Protein AF-A0A0W8CDA0-F1 (afdb_monomer)

InterPro domains:
  IPR029044 Nucleotide-diphospho-sugar transferases [G3DSA:3.90.550.10] (59-356)
  IPR029044 Nucleotide-diphospho-sugar transferases [SSF53448] (78-354)
  IPR050587 GNT1/Glycosyltransferase 8 [PTHR11183] (44-344)

Solvent-accessible surface area (backbone atoms only — not comparable to full-atom values): 33496 Å² total; per-residue (Å²): 136,86,84,87,88,82,89,79,89,77,91,78,90,81,80,93,76,77,78,69,59,62,64,51,57,60,51,54,61,62,56,64,72,74,66,75,80,78,77,80,72,84,72,78,80,71,76,80,79,78,77,78,95,54,84,66,50,48,90,32,25,31,40,33,34,78,52,60,45,85,19,89,52,17,69,53,47,49,52,29,39,49,35,26,54,49,23,47,57,75,28,67,53,78,48,41,46,38,39,36,28,28,59,93,48,69,51,70,68,58,52,50,50,51,39,68,78,33,76,82,54,40,76,44,71,37,100,43,82,66,57,44,46,89,43,54,84,75,38,48,66,42,39,51,50,51,60,56,50,57,54,45,46,49,70,35,75,79,52,28,71,26,65,32,39,41,37,40,42,50,53,38,40,44,76,38,59,60,70,72,58,63,60,54,64,39,27,29,38,28,42,57,82,50,95,75,35,32,34,70,45,44,36,32,36,24,30,78,36,63,66,50,50,47,55,55,48,50,30,50,52,49,47,71,73,57,66,85,79,65,71,55,67,46,43,62,43,37,42,37,56,64,48,29,76,66,41,71,82,29,56,72,62,61,98,73,82,57,84,76,88,62,87,73,85,74,86,80,80,94,76,91,72,92,76,69,84,74,72,83,78,63,56,41,32,24,37,52,46,45,63,42,29,45,60,69,63,32,67,78,74,67,45,51,75,94,63,52,54,88,49,78,76,56,42,69,55,94,54,44,36,36,21,43,26,50,49,86,51,54,84,89,35,45,80,61,34,30,72,47,62,67,70,41,73,72,41,52,64,58,50,57,51,45,68,71,47,94,68,66,61,64,61,54,50,52,52,52,52,52,50,50,53,54,53,49,51,50,51,52,52,53,51,47,43,50,52,52,56,71,47,34,40,101,83,48,38,65,49,63,52,42,102,83,72,41,74,56,94,75,94,71,85,87,74,85,88,53,91,78,74,38,74,61,55,56,50,51,52,53,50,50,53,52,49,51,50,59,46,30,73,41,28,70,66,41,22,55,54,47,52,52,50,48,52,53,55,31,56,73,72,48,67,54,66,36,59,47,79,56,42,56,54,49,32,53,53,48,36,50,52,53,50,47,52,54,48,34,52,52,49,50,53,44,46,70,73,70,60,85,68,51,69,88,59,72,72,52,60,66,55,53,46,52,53,34,52,54,53,46,58,72,70,37,62,70,40,52,52,34,48,50,52,37,51,51,55,69,72,42,65,83,79,44,84,47,73,66,56,44,42,54,51,53,50,51,35,49,50,53,30,51,52,49,49,29,52,52,47,30,54,54,23,48,61,57,68,77,108

pLDDT: mean 75.9, std 21.16, range [27.09, 98.31]

Foldseek 3Di:
DDDDDDDDDDDDDDDDDPPVVVVVVVVVVVVVVVDPDDDDPPDPPDPPPDADPPDFDQALEEEEEEAAAQAPCNVVSLLLLLLQQLLQVVQVDSHAAEYEYELVDDDPVSVCLSCVSPVRYYYHHDNQDRLRNYPHLQDLVSLLSSLVSVLCCLVPPVNLSHQKYWYAYSQKGFQHDPNLCQSDAAWEFEDQPDQQWTAPGTIIHGSPDPVNSVQSVCLSVVCVVVVPPDDSQVSSLGIRSSCNVLAVPAAADDRDPPVPPPDPPPPDDDDDDDPDPPPRPRRYHYYYNQQEHELVVCVVVVAQVVPQDPDPVQNPDRHGHRMYGDSPLRPPDGLLFQPNLLQRPVSVVSLVSSVSRPDPQVVVLVVLLVVLVVVLVVVLLVVLVLLLPLQADPQQDGADADVLGARDDDDDDDDDDDPSVDPVVSVVVVVVVVVLLVLLVCLLVSLLVCLVVLLVVLLVPQDGSRNNLSSLVSSVSSSLSVLLSVQLVLLSLLCSVPDDDDSPRRDDSVVSSVVSSVVSVVLCPQLVVLSVVLSVLSVCSPVCPPSVVSSVVNVVSVVSSSVSSSVSRNVSSCSNNVD

Sequence (579 aa):
MGIRPSRTDGASVGGRQRRRHLSVLLIAALILSCCSAQTSKAKARAPATVAPESVVEPNEGAFATIMYDFGEDSEALLLATRVLMRSIKDSNTKYRRMVIVPQDGLQESSERALKGDDPDLEIVRTNIPNVFAHMPLTDHRTQLLHMRNKLVIWDDPQISSLKRVVYLDPENLVLRNLDEIFACHQFCAVDNGQSVVYSNGLLVISPDSIVARNLYSDAIDGFMITGREYNYIGIIQGFMPGLFEAFEESPLFFLGWDGDDNGEESDGADDGDDAVDAVDVSVVHRLPFYYSINHMVFYERMNWDLYICKDKNLAKGEIPGPLLSYKYSGATVKPWFWLPYTYFQVFWYWQDVRARLGEDHFGNFLGRVVSFLVIFAFIWFAYISLCLKLFTEPNGRPRRLSSWGLPTPGNAQPLSIDVFNSRMVRRACQFSCSALYAIASMPLVSSVSIVVLLTWCSIQVIPITMQPSYAGKLWVIVHDLMLTTLLLIFAVAHTLRTAQWKKDEVPATSDMLLGGIWWCVKKLPLLVLAQLQFLYMIGRTDWFQNPVLRPVMTFLFFATAAIVEGRILVVEMHRITRN

Structure (mmCIF, N/CA/C/O backbone):
data_AF-A0A0W8CDA0-F1
#
_entry.id   AF-A0A0W8CDA0-F1
#
loop_
_atom_site.group_PDB
_atom_site.id
_atom_site.type_symbol
_atom_site.label_atom_id
_atom_site.label_alt_id
_atom_site.label_comp_id
_atom_site.label_asym_id
_atom_site.label_entity_id
_atom_site.label_seq_id
_atom_site.pdbx_PDB_ins_code
_atom_site.Cartn_x
_atom_site.Cartn_y
_atom_site.Cartn_z
_atom_site.occupancy
_atom_site.B_iso_or_equiv
_atom_site.auth_seq_id
_atom_site.auth_comp_id
_atom_site.auth_asym_id
_atom_site.auth_atom_id
_atom_site.pdbx_PDB_model_num
ATOM 1 N N . MET A 1 1 ? -59.015 -57.723 -57.209 1.00 40.78 1 MET A N 1
ATOM 2 C CA . MET A 1 1 ? -58.867 -58.568 -56.004 1.00 40.78 1 MET A CA 1
ATOM 3 C C . MET A 1 1 ? -58.264 -57.673 -54.933 1.00 40.78 1 MET A C 1
ATOM 5 O O . MET A 1 1 ? -57.094 -57.363 -55.035 1.00 40.78 1 MET A O 1
ATOM 9 N N . GLY A 1 2 ? -59.056 -56.922 -54.165 1.00 35.53 2 GLY A N 1
ATOM 10 C CA . GLY A 1 2 ? -59.881 -57.387 -53.037 1.00 35.53 2 GLY A CA 1
ATOM 11 C C . GLY A 1 2 ? -58.997 -57.276 -51.783 1.00 35.53 2 GLY A C 1
ATOM 12 O O . GLY A 1 2 ? -57.992 -57.961 -51.736 1.00 35.53 2 GLY A O 1
ATOM 13 N N . ILE A 1 3 ? -59.218 -56.410 -50.791 1.00 37.59 3 ILE A N 1
ATOM 14 C CA . ILE A 1 3 ? -60.466 -55.947 -50.169 1.00 37.59 3 ILE A CA 1
ATOM 15 C C . ILE A 1 3 ? -60.222 -54.554 -49.518 1.00 37.59 3 ILE A C 1
ATOM 17 O O . ILE A 1 3 ? -59.202 -54.319 -48.880 1.00 37.59 3 ILE A O 1
ATOM 21 N N . ARG A 1 4 ? -61.173 -53.632 -49.730 1.00 28.47 4 ARG A N 1
ATOM 22 C CA . ARG A 1 4 ? -61.477 -52.369 -48.995 1.00 28.47 4 ARG A CA 1
ATOM 23 C C . ARG A 1 4 ? -62.355 -52.709 -47.760 1.00 28.47 4 ARG A C 1
ATOM 25 O O . ARG A 1 4 ? -62.835 -53.836 -47.738 1.00 28.47 4 ARG A O 1
ATOM 32 N N . PRO A 1 5 ? -62.857 -51.769 -46.923 1.00 52.66 5 PRO A N 1
ATOM 33 C CA . PRO A 1 5 ? -62.455 -50.408 -46.497 1.00 52.66 5 PRO A CA 1
ATOM 34 C C . PRO A 1 5 ? -62.493 -50.321 -44.929 1.00 52.66 5 PRO A C 1
ATOM 36 O O . PRO A 1 5 ? -62.599 -51.354 -44.290 1.00 52.66 5 PRO A O 1
ATOM 39 N N . SER A 1 6 ? -62.335 -49.217 -44.183 1.00 33.47 6 SER A N 1
ATOM 40 C CA . SER A 1 6 ? -63.161 -47.993 -44.085 1.00 33.47 6 SER A CA 1
ATOM 41 C C . SER A 1 6 ? -62.547 -47.066 -43.011 1.00 33.47 6 SER A C 1
ATOM 43 O O . SER A 1 6 ? -62.288 -47.535 -41.910 1.00 33.47 6 SER A O 1
ATOM 45 N N . ARG A 1 7 ? -62.140 -45.835 -43.374 1.00 33.41 7 ARG A N 1
ATOM 46 C CA . ARG A 1 7 ? -62.844 -44.532 -43.167 1.00 33.41 7 ARG A CA 1
ATOM 47 C C . ARG A 1 7 ? -62.750 -44.038 -41.715 1.00 33.41 7 ARG A C 1
ATOM 49 O O . ARG A 1 7 ? -63.042 -44.792 -40.807 1.00 33.41 7 ARG A O 1
ATOM 56 N N . THR A 1 8 ? -62.331 -42.810 -41.433 1.00 32.00 8 THR A N 1
ATOM 57 C CA . THR A 1 8 ? -62.783 -41.520 -41.999 1.00 32.00 8 THR A CA 1
ATOM 58 C C . THR A 1 8 ? -61.635 -40.500 -41.982 1.00 32.00 8 THR A C 1
ATOM 60 O O . THR A 1 8 ? -60.820 -40.509 -41.065 1.00 32.00 8 THR A O 1
ATOM 63 N N . ASP A 1 9 ? -61.412 -39.797 -43.094 1.00 30.62 9 ASP A N 1
ATOM 64 C CA . ASP A 1 9 ? -61.727 -38.365 -43.304 1.00 30.62 9 ASP A CA 1
ATOM 65 C C . ASP A 1 9 ? -60.947 -37.436 -42.353 1.00 30.62 9 ASP A C 1
ATOM 67 O O . ASP A 1 9 ? -61.031 -37.551 -41.142 1.00 30.62 9 ASP A O 1
ATOM 71 N N . GLY A 1 10 ? -60.178 -36.455 -42.797 1.00 29.89 10 GLY A N 1
ATOM 72 C CA . GLY A 1 10 ? -60.048 -35.852 -44.109 1.00 29.89 10 GLY A CA 1
ATOM 73 C C . GLY A 1 10 ? -59.489 -34.447 -43.891 1.00 29.89 10 GLY A C 1
ATOM 74 O O . GLY A 1 10 ? -59.857 -33.808 -42.915 1.00 29.89 10 GLY A O 1
ATOM 75 N N . ALA A 1 11 ? -58.620 -34.025 -44.814 1.00 31.86 11 ALA A N 1
ATOM 76 C CA . ALA A 1 11 ? -58.423 -32.652 -45.285 1.00 31.86 11 ALA A CA 1
ATOM 77 C C . ALA A 1 11 ? -58.142 -31.532 -44.248 1.00 31.86 11 ALA A C 1
ATOM 79 O O . ALA A 1 11 ? -58.859 -31.333 -43.286 1.00 31.86 11 ALA A O 1
ATOM 80 N N . SER A 1 12 ? -57.203 -30.604 -44.381 1.00 29.64 12 SER A N 1
ATOM 81 C CA . SER A 1 12 ? -56.183 -30.199 -45.350 1.00 29.64 12 SER A CA 1
ATOM 82 C C . SER A 1 12 ? -56.104 -28.678 -45.167 1.00 29.64 12 SER A C 1
ATOM 84 O O . SER A 1 12 ? -57.127 -28.009 -45.244 1.00 29.64 12 SER A O 1
ATOM 86 N N . VAL A 1 13 ? -54.881 -28.160 -45.053 1.00 33.44 13 VAL A N 1
ATOM 87 C CA . VAL A 1 13 ? -54.452 -26.879 -45.643 1.00 33.44 13 VAL A CA 1
ATOM 88 C C . VAL A 1 13 ? -54.954 -25.572 -45.003 1.00 33.44 13 VAL A C 1
ATOM 90 O O . VAL A 1 13 ? -56.130 -25.243 -44.964 1.00 33.44 13 VAL A O 1
ATOM 93 N N . GLY A 1 14 ? -53.965 -24.761 -44.613 1.00 32.03 14 GLY A N 1
ATOM 94 C CA . GLY A 1 14 ? -54.086 -23.356 -44.220 1.00 32.03 14 GLY A CA 1
ATOM 95 C C . GLY A 1 14 ? -53.055 -23.053 -43.130 1.00 32.03 14 GLY A C 1
ATOM 96 O O . GLY A 1 14 ? -53.301 -23.268 -41.956 1.00 32.03 14 GLY A O 1
ATOM 97 N N . GLY A 1 15 ? -51.801 -22.715 -43.428 1.00 32.69 15 GLY A N 1
ATOM 98 C CA . GLY A 1 15 ? -51.433 -21.543 -44.213 1.00 32.69 15 GLY A CA 1
ATOM 99 C C . GLY A 1 15 ? -51.312 -20.326 -43.288 1.00 32.69 15 GLY A C 1
ATOM 100 O O . GLY A 1 15 ? -52.300 -19.683 -42.980 1.00 32.69 15 GLY A O 1
ATOM 101 N N . ARG A 1 16 ? -50.082 -20.019 -42.851 1.00 38.84 16 ARG A N 1
ATOM 102 C CA . ARG A 1 16 ? -49.644 -18.694 -42.354 1.00 38.84 16 ARG A CA 1
ATOM 103 C C . ARG A 1 16 ? -50.490 -18.010 -41.254 1.00 38.84 16 ARG A C 1
ATOM 105 O O . ARG A 1 16 ? -50.884 -16.864 -41.417 1.00 38.84 16 ARG A O 1
ATOM 112 N N . GLN A 1 17 ? -50.628 -18.611 -40.065 1.00 39.47 17 GLN A N 1
ATOM 113 C CA . GLN A 1 17 ? -51.057 -17.831 -38.878 1.00 39.47 17 GLN A CA 1
ATOM 114 C C . GLN A 1 17 ? -50.524 -18.314 -37.516 1.00 39.47 17 GLN A C 1
ATOM 116 O O . GLN A 1 17 ? -50.971 -17.858 -36.469 1.00 39.47 17 GLN A O 1
ATOM 121 N N . ARG A 1 18 ? -49.520 -19.206 -37.488 1.00 38.22 18 ARG A N 1
ATOM 122 C CA . ARG A 1 18 ? -49.088 -19.883 -36.245 1.00 38.22 18 ARG A CA 1
ATOM 123 C C . ARG A 1 18 ? -47.740 -19.449 -35.658 1.00 38.22 18 ARG A C 1
ATOM 125 O O . ARG A 1 18 ? -47.276 -20.059 -34.705 1.00 38.22 18 ARG A O 1
ATOM 132 N N . ARG A 1 19 ? -47.115 -18.388 -36.186 1.00 40.25 19 ARG A N 1
ATOM 133 C CA . ARG A 1 19 ? -45.829 -17.863 -35.669 1.00 40.25 19 ARG A CA 1
ATOM 134 C C . ARG A 1 19 ? -45.925 -16.561 -34.865 1.00 40.25 19 ARG A C 1
ATOM 136 O O . ARG A 1 19 ? -44.929 -16.166 -34.283 1.00 40.25 19 ARG A O 1
ATOM 143 N N . ARG A 1 20 ? -47.102 -15.926 -34.781 1.00 40.38 20 ARG A N 1
ATOM 144 C CA . ARG A 1 20 ? -47.325 -14.727 -33.944 1.00 40.38 20 ARG A CA 1
ATOM 145 C C . ARG A 1 20 ? -48.005 -15.008 -32.599 1.00 40.38 20 ARG A C 1
ATOM 147 O O . ARG A 1 20 ? -47.873 -14.200 -31.694 1.00 40.38 20 ARG A O 1
ATOM 154 N N . HIS A 1 21 ? -48.648 -16.164 -32.421 1.00 40.91 21 HIS A N 1
ATOM 155 C CA . HIS A 1 21 ? -49.318 -16.502 -31.155 1.00 40.91 21 HIS A CA 1
ATOM 156 C C . HIS A 1 21 ? -48.437 -17.266 -30.153 1.00 40.91 21 HIS A C 1
ATOM 158 O O . HIS A 1 21 ? -48.713 -17.206 -28.960 1.00 40.91 21 HIS A O 1
ATOM 164 N N . LEU A 1 22 ? -47.335 -17.898 -30.585 1.00 41.03 22 LEU A N 1
ATOM 165 C CA . LEU A 1 22 ? -46.376 -18.513 -29.650 1.00 41.03 22 LEU A CA 1
ATOM 166 C C . LEU A 1 22 ? -45.496 -17.477 -28.926 1.00 41.03 22 LEU A C 1
ATOM 168 O O . LEU A 1 22 ? -45.082 -17.714 -27.798 1.00 41.03 22 LEU A O 1
ATOM 172 N N . SER A 1 23 ? -45.250 -16.315 -29.537 1.00 41.22 23 SER A N 1
ATOM 173 C CA . SER A 1 23 ? -44.461 -15.233 -28.927 1.00 41.22 23 SER A CA 1
ATOM 174 C C . SER A 1 23 ? -45.265 -14.385 -27.936 1.00 41.22 23 SER A C 1
ATOM 176 O O . SER A 1 23 ? -44.678 -13.746 -27.075 1.00 41.22 23 SER A O 1
ATOM 178 N N . VAL A 1 24 ? -46.600 -14.397 -28.021 1.00 46.59 24 VAL A N 1
ATOM 179 C CA . VAL A 1 24 ? -47.484 -13.653 -27.101 1.00 46.59 24 VAL A CA 1
ATOM 180 C C . VAL A 1 24 ? -47.827 -14.486 -25.856 1.00 46.59 24 VAL A C 1
ATOM 182 O O . VAL A 1 24 ? -47.940 -13.937 -24.765 1.00 46.59 24 VAL A O 1
ATOM 185 N N . LEU A 1 25 ? -47.888 -15.818 -25.975 1.00 42.50 25 LEU A N 1
ATOM 186 C CA . LEU A 1 25 ? -48.120 -16.720 -24.836 1.00 42.50 25 LEU A CA 1
ATOM 187 C C . LEU A 1 25 ? -46.898 -16.878 -23.911 1.00 42.50 25 LEU A C 1
ATOM 189 O O . LEU A 1 25 ? -47.073 -17.074 -22.713 1.00 42.50 25 LEU A O 1
ATOM 193 N N . LEU A 1 26 ? -45.675 -16.713 -24.426 1.00 40.94 26 LEU A N 1
ATOM 194 C CA . LEU A 1 26 ? -44.451 -16.714 -23.608 1.00 40.94 26 LEU A CA 1
ATOM 195 C C . LEU A 1 26 ? -44.225 -15.394 -22.849 1.00 40.94 26 LEU A C 1
ATOM 197 O O . LEU A 1 26 ? -43.611 -15.403 -21.788 1.00 40.94 26 LEU A O 1
ATOM 201 N N . ILE A 1 27 ? -44.772 -14.276 -23.336 1.00 45.50 27 ILE A N 1
ATOM 202 C CA . ILE A 1 27 ? -44.693 -12.970 -22.656 1.00 45.50 27 ILE A CA 1
ATOM 203 C C . ILE A 1 27 ? -45.793 -12.839 -21.585 1.00 45.50 27 ILE A C 1
ATOM 205 O O . ILE A 1 27 ? -45.553 -12.268 -20.524 1.00 45.50 27 ILE A O 1
ATOM 209 N N . ALA A 1 28 ? -46.965 -13.454 -21.784 1.00 42.12 28 ALA A N 1
ATOM 210 C CA . ALA A 1 28 ? -48.032 -13.477 -20.776 1.00 42.12 28 ALA A CA 1
ATOM 211 C C . ALA A 1 28 ? -47.697 -14.346 -19.542 1.00 42.12 28 ALA A C 1
ATOM 213 O O . ALA A 1 28 ? -48.127 -14.023 -18.437 1.00 42.12 28 ALA A O 1
ATOM 214 N N . ALA A 1 29 ? -46.881 -15.396 -19.698 1.00 39.88 29 ALA A N 1
ATOM 215 C CA . ALA A 1 29 ? -46.407 -16.218 -18.578 1.00 39.88 29 ALA A CA 1
ATOM 216 C C . ALA A 1 29 ? -45.302 -15.534 -17.742 1.00 39.88 29 ALA A C 1
ATOM 218 O O . ALA A 1 29 ? -45.168 -15.818 -16.556 1.00 39.88 29 ALA A O 1
ATOM 219 N N . LEU A 1 30 ? -44.553 -14.595 -18.331 1.00 37.75 30 LEU A N 1
ATOM 220 C CA . LEU A 1 30 ? -43.522 -13.809 -17.638 1.00 37.75 30 LEU A CA 1
ATOM 221 C C . LEU A 1 30 ? -44.088 -12.575 -16.915 1.00 37.75 30 LEU A C 1
ATOM 223 O O . LEU A 1 30 ? -43.498 -12.123 -15.941 1.00 37.75 30 LEU A O 1
ATOM 227 N N . ILE A 1 31 ? -45.255 -12.067 -17.327 1.00 39.69 31 ILE A N 1
ATOM 228 C CA . ILE A 1 31 ? -45.903 -10.905 -16.691 1.00 39.69 31 ILE A CA 1
ATOM 229 C C . ILE A 1 31 ? -46.848 -11.322 -15.545 1.00 39.69 31 ILE A C 1
ATOM 231 O O . ILE A 1 31 ? -47.019 -10.566 -14.591 1.00 39.69 31 ILE A O 1
ATOM 235 N N . LEU A 1 32 ? -47.380 -12.553 -15.541 1.00 35.50 32 LEU A N 1
ATOM 236 C CA . LEU A 1 32 ? -48.187 -13.068 -14.419 1.00 35.50 32 LEU A CA 1
ATOM 237 C C . LEU A 1 32 ? -47.370 -13.587 -13.217 1.00 35.50 32 LEU A C 1
ATOM 239 O O . LEU A 1 32 ? -47.956 -13.886 -12.181 1.00 35.50 32 LEU A O 1
ATOM 243 N N . SER A 1 33 ? -46.035 -13.630 -13.306 1.00 32.75 33 SER A N 1
ATOM 244 C CA . SER A 1 33 ? -45.154 -13.890 -12.152 1.00 32.75 33 SER A CA 1
ATOM 245 C C . SER A 1 33 ? -44.769 -12.615 -11.380 1.00 32.75 33 SER A C 1
ATOM 247 O O . SER A 1 33 ? -44.094 -12.705 -10.358 1.00 32.75 33 SER A O 1
ATOM 249 N N . CYS A 1 34 ? -45.208 -11.433 -11.834 1.00 31.84 34 CYS A N 1
ATOM 250 C CA . CYS A 1 34 ? -44.928 -10.137 -11.197 1.00 31.84 34 CYS A CA 1
ATOM 251 C C . CYS A 1 34 ? -46.126 -9.532 -10.444 1.00 31.84 34 CYS A C 1
ATOM 253 O O . CYS A 1 34 ? -46.076 -8.371 -10.049 1.00 31.84 34 CYS A O 1
ATOM 255 N N . CYS A 1 35 ? -47.199 -10.291 -10.209 1.00 33.12 35 CYS A N 1
ATOM 256 C CA . CYS A 1 35 ? -48.357 -9.838 -9.429 1.00 33.12 35 CYS A CA 1
ATOM 257 C C . CYS A 1 35 ? -48.860 -10.933 -8.476 1.00 33.12 35 CYS A C 1
ATOM 259 O O . CYS A 1 35 ? -50.026 -11.315 -8.511 1.00 33.12 35 CYS A O 1
ATOM 261 N N . SER A 1 36 ? -47.994 -11.428 -7.587 1.00 29.95 36 SER A N 1
ATOM 262 C CA . SER A 1 36 ? -48.469 -12.005 -6.327 1.00 29.95 36 SER A CA 1
ATOM 263 C C . SER A 1 36 ? -48.584 -10.879 -5.304 1.00 29.95 36 SER A C 1
ATOM 265 O O . SER A 1 36 ? -47.590 -10.434 -4.728 1.00 29.95 36 SER A O 1
ATOM 267 N N . ALA A 1 37 ? -49.809 -10.402 -5.115 1.00 29.36 37 ALA A N 1
ATOM 268 C CA . ALA A 1 37 ? -50.177 -9.529 -4.018 1.00 29.36 37 ALA A CA 1
ATOM 269 C C . ALA A 1 37 ? -49.782 -10.190 -2.686 1.00 29.36 37 ALA A C 1
ATOM 271 O O . ALA A 1 37 ? -50.378 -11.183 -2.270 1.00 29.36 37 ALA A O 1
ATOM 272 N N . GLN A 1 38 ? -48.766 -9.645 -2.016 1.00 29.31 38 GLN A N 1
ATOM 273 C CA . GLN A 1 38 ? -48.535 -9.931 -0.607 1.00 29.31 38 GLN A CA 1
ATOM 274 C C . GLN A 1 38 ? -49.641 -9.239 0.184 1.00 29.31 38 GLN A C 1
ATOM 276 O O . GLN A 1 38 ? -49.621 -8.032 0.418 1.00 29.31 38 GLN A O 1
ATOM 281 N N . THR A 1 39 ? -50.633 -10.020 0.596 1.00 27.81 39 THR A N 1
ATOM 282 C CA . THR A 1 39 ? -51.513 -9.658 1.701 1.00 27.81 39 THR A CA 1
ATOM 283 C C . THR A 1 39 ? -50.647 -9.396 2.929 1.00 27.81 39 THR A C 1
ATOM 285 O O . THR A 1 39 ? -50.065 -10.322 3.498 1.00 27.81 39 THR A O 1
ATOM 288 N N . SER A 1 40 ? -50.555 -8.124 3.312 1.00 27.09 40 SER A N 1
ATOM 289 C CA . SER A 1 40 ? -50.021 -7.666 4.591 1.00 27.09 40 SER A CA 1
ATOM 290 C C . SER A 1 40 ? -50.785 -8.356 5.724 1.00 27.09 40 SER A C 1
ATOM 292 O O . SER A 1 40 ? -51.894 -7.963 6.087 1.00 27.09 40 SER A O 1
ATOM 294 N N . LYS A 1 41 ? -50.205 -9.423 6.281 1.00 29.62 41 LYS A N 1
ATOM 295 C CA . LYS A 1 41 ? -50.506 -9.817 7.655 1.00 29.62 41 LYS A CA 1
ATOM 296 C C . LYS A 1 41 ? -49.758 -8.828 8.533 1.00 29.62 41 LYS A C 1
ATOM 298 O O . LYS A 1 41 ? -48.539 -8.921 8.658 1.00 29.62 41 LYS A O 1
ATOM 303 N N . ALA A 1 42 ? -50.495 -7.878 9.102 1.00 30.83 42 ALA A N 1
ATOM 304 C CA . ALA A 1 42 ? -50.024 -7.030 10.183 1.00 30.83 42 ALA A CA 1
ATOM 305 C C . ALA A 1 42 ? -49.488 -7.937 11.301 1.00 30.83 42 ALA A C 1
ATOM 307 O O . ALA A 1 42 ? -50.247 -8.545 12.056 1.00 30.83 42 ALA A O 1
ATOM 308 N N . LYS A 1 43 ? -48.164 -8.097 11.340 1.00 29.61 43 LYS A N 1
ATOM 309 C CA . LYS A 1 43 ? -47.474 -8.818 12.400 1.00 29.61 43 LYS A CA 1
ATOM 310 C C . LYS A 1 43 ? -47.491 -7.878 13.596 1.00 29.61 43 LYS A C 1
ATOM 312 O O . LYS A 1 43 ? -46.885 -6.809 13.547 1.00 29.61 43 LYS A O 1
ATOM 317 N N . ALA A 1 44 ? -48.265 -8.248 14.613 1.00 28.33 44 ALA A N 1
ATOM 318 C CA . ALA A 1 44 ? -48.270 -7.573 15.897 1.00 28.33 44 ALA A CA 1
ATOM 319 C C . ALA A 1 44 ? -46.818 -7.353 16.334 1.00 28.33 44 ALA A C 1
ATOM 321 O O . ALA A 1 44 ? -46.005 -8.281 16.315 1.00 28.33 44 ALA A O 1
ATOM 322 N N . ARG A 1 45 ? -46.500 -6.094 16.634 1.00 29.61 45 ARG A N 1
ATOM 323 C CA . ARG A 1 45 ? -45.216 -5.649 17.161 1.00 29.61 45 ARG A CA 1
ATOM 324 C C . ARG A 1 45 ? -44.992 -6.402 18.469 1.00 29.61 45 ARG A C 1
ATOM 326 O O . ARG A 1 45 ? -45.584 -6.048 19.483 1.00 29.61 45 ARG A O 1
ATOM 333 N N . ALA A 1 46 ? -44.195 -7.467 18.414 1.00 27.56 46 ALA A N 1
ATOM 334 C CA . ALA A 1 46 ? -43.606 -8.035 19.614 1.00 27.56 46 ALA A CA 1
ATOM 335 C C . ALA A 1 46 ? -42.847 -6.892 20.312 1.00 27.56 46 ALA A C 1
ATOM 337 O O . ALA A 1 46 ? -42.222 -6.085 19.605 1.00 27.56 46 ALA A O 1
ATOM 338 N N . PRO A 1 47 ? -42.957 -6.746 21.643 1.00 29.03 47 PRO A N 1
ATOM 339 C CA . PRO A 1 47 ? -42.210 -5.725 22.356 1.00 29.03 47 PRO A CA 1
ATOM 340 C C . PRO A 1 47 ? -40.739 -5.900 22.003 1.00 29.03 47 PRO A C 1
ATOM 342 O O . PRO A 1 47 ? -40.250 -7.028 21.956 1.00 29.03 47 PRO A O 1
ATOM 345 N N . ALA A 1 48 ? -40.065 -4.793 21.701 1.00 32.75 48 ALA A N 1
ATOM 346 C CA . ALA A 1 48 ? -38.618 -4.783 21.653 1.00 32.75 48 ALA A CA 1
ATOM 347 C C . ALA A 1 48 ? -38.140 -5.308 23.008 1.00 32.75 48 ALA A C 1
ATOM 349 O O . ALA A 1 48 ? -38.332 -4.640 24.024 1.00 32.75 48 ALA A O 1
ATOM 350 N N . THR A 1 49 ? -37.621 -6.532 23.024 1.00 27.78 49 THR A N 1
ATOM 351 C CA . THR A 1 49 ? -36.864 -7.050 24.152 1.00 27.78 49 THR A CA 1
ATOM 352 C C . THR A 1 49 ? -35.704 -6.085 24.331 1.00 27.78 49 THR A C 1
ATOM 354 O O . THR A 1 49 ? -34.932 -5.830 23.404 1.00 27.78 49 THR A O 1
ATOM 357 N N . VAL A 1 50 ? -35.718 -5.419 25.477 1.00 36.81 50 VAL A N 1
ATOM 358 C CA . VAL A 1 50 ? -34.762 -4.393 25.867 1.00 36.81 50 VAL A CA 1
ATOM 359 C C . VAL A 1 50 ? -33.388 -5.055 25.903 1.00 36.81 50 VAL A C 1
ATOM 361 O O . VAL A 1 50 ? -33.195 -6.010 26.646 1.00 36.81 50 VAL A O 1
ATOM 364 N N . ALA A 1 51 ? -32.470 -4.586 25.057 1.00 33.41 51 ALA A N 1
ATOM 365 C CA . ALA A 1 51 ? -31.075 -5.006 25.095 1.00 33.41 51 ALA A CA 1
ATOM 366 C C . ALA A 1 51 ? -30.462 -4.616 26.455 1.00 33.41 51 ALA A C 1
ATOM 368 O O . ALA A 1 51 ? -30.734 -3.501 26.918 1.00 33.41 51 ALA A O 1
ATOM 369 N N . PRO A 1 52 ? -29.661 -5.491 27.087 1.00 37.50 52 PRO A N 1
ATOM 370 C CA . PRO A 1 52 ? -29.083 -5.210 28.388 1.00 37.50 52 PRO A CA 1
ATOM 371 C C . PRO A 1 52 ? -28.018 -4.106 28.323 1.00 37.50 52 PRO A C 1
ATOM 373 O O . PRO A 1 52 ? -27.470 -3.736 27.283 1.00 37.50 52 PRO A O 1
ATOM 376 N N . GLU A 1 53 ? -27.807 -3.533 29.494 1.00 38.25 53 GLU A N 1
ATOM 377 C CA . GLU A 1 53 ? -27.252 -2.227 29.807 1.00 38.25 53 GLU A CA 1
ATOM 378 C C . GLU A 1 53 ? -25.723 -2.140 29.621 1.00 38.25 53 GLU A C 1
ATOM 380 O O . GLU A 1 53 ? -24.951 -2.171 30.570 1.00 38.25 53 GLU A O 1
ATOM 385 N N . SER A 1 54 ? -25.258 -1.950 28.386 1.00 50.28 54 SER A N 1
ATOM 386 C CA . SER A 1 54 ? -23.981 -1.258 28.120 1.00 50.28 54 SER A CA 1
ATOM 387 C C . SER A 1 54 ? -24.091 -0.331 26.909 1.00 50.28 54 SER A C 1
ATOM 389 O O . SER A 1 54 ? -23.198 -0.235 26.071 1.00 50.28 54 SER A O 1
ATOM 391 N N . VAL A 1 55 ? -25.214 0.392 26.808 1.00 67.12 55 VAL A N 1
ATOM 392 C CA . VAL A 1 55 ? -25.450 1.351 25.723 1.00 67.12 55 VAL A CA 1
ATOM 393 C C . VAL A 1 55 ? -24.391 2.454 25.815 1.00 67.12 55 VAL A C 1
ATOM 395 O O . VAL A 1 55 ? -24.455 3.360 26.644 1.00 67.12 55 VAL A O 1
ATOM 398 N N . VAL A 1 56 ? -23.328 2.312 25.026 1.00 86.69 56 VAL A N 1
ATOM 399 C CA . VAL A 1 56 ? -22.395 3.394 24.731 1.00 86.69 56 VAL A CA 1
ATOM 400 C C . VAL A 1 56 ? -23.130 4.307 23.769 1.00 86.69 56 VAL A C 1
ATOM 402 O O . VAL A 1 56 ? -23.476 3.884 22.655 1.00 86.69 56 VAL A O 1
ATOM 405 N N . GLU A 1 57 ? -23.396 5.533 24.208 1.00 91.56 57 GLU A N 1
ATOM 406 C CA . GLU A 1 57 ? -24.039 6.524 23.359 1.00 91.56 57 GLU A CA 1
ATOM 407 C C . GLU A 1 57 ? -23.122 6.876 22.173 1.00 91.56 57 GLU A C 1
ATOM 409 O O . GLU A 1 57 ? -21.893 6.827 22.296 1.00 91.56 57 GLU A O 1
ATOM 414 N N . PRO A 1 58 ? -23.672 7.227 20.997 1.00 92.25 58 PRO A N 1
ATOM 415 C CA . PRO A 1 58 ? -22.877 7.474 19.791 1.00 92.25 58 PRO A CA 1
ATOM 416 C C . PRO A 1 58 ? -21.747 8.502 19.960 1.00 92.25 58 PRO A C 1
ATOM 418 O O . PRO A 1 58 ? -20.710 8.396 19.310 1.00 92.25 58 PRO A O 1
ATOM 421 N N . ASN A 1 59 ? -21.936 9.496 20.831 1.00 92.94 59 ASN A N 1
ATOM 422 C CA . ASN A 1 59 ? -20.959 10.543 21.131 1.00 92.94 59 ASN A CA 1
ATOM 423 C C . ASN A 1 59 ? -19.868 10.115 22.131 1.00 92.94 59 ASN A C 1
ATOM 425 O O . ASN A 1 59 ? -18.815 10.757 22.177 1.00 92.94 59 ASN A O 1
ATOM 429 N N . GLU A 1 60 ? -20.115 9.052 22.897 1.00 94.75 60 GLU A N 1
ATOM 430 C CA . GLU A 1 60 ? -19.219 8.481 23.911 1.00 94.75 60 GLU A CA 1
ATOM 431 C C . GLU A 1 60 ? -18.363 7.325 23.368 1.00 94.75 60 GLU A C 1
ATOM 433 O O . GLU A 1 60 ? -17.486 6.822 24.072 1.00 94.75 60 GLU A O 1
ATOM 438 N N . GLY A 1 61 ? -18.623 6.894 22.129 1.00 96.25 61 GLY A N 1
ATOM 439 C CA . GLY A 1 61 ? -17.887 5.844 21.435 1.00 96.25 61 GLY A CA 1
ATOM 440 C C . GLY A 1 61 ? -17.187 6.353 20.176 1.00 96.25 61 GLY A C 1
ATOM 441 O O . GLY A 1 61 ? -17.778 7.099 19.390 1.00 96.25 61 GLY A O 1
ATOM 442 N N . ALA A 1 62 ? -15.946 5.920 19.948 1.00 97.81 62 ALA A N 1
ATOM 443 C CA . ALA A 1 62 ? -15.226 6.216 18.713 1.00 97.81 62 ALA A CA 1
ATOM 444 C C . ALA A 1 62 ? -14.423 5.028 18.173 1.00 97.81 62 ALA A C 1
ATOM 446 O O . ALA A 1 62 ? -13.801 4.282 18.927 1.00 97.81 62 ALA A O 1
ATOM 447 N N . PHE A 1 63 ? -14.371 4.910 16.848 1.00 98.31 63 PHE A N 1
ATOM 448 C CA . PHE A 1 63 ? -13.288 4.207 16.171 1.00 98.31 63 PHE A CA 1
ATOM 449 C C . PHE A 1 63 ? -12.064 5.115 16.103 1.00 98.31 63 PHE A C 1
ATOM 451 O O . PHE A 1 63 ? -12.185 6.273 15.698 1.00 98.31 63 PHE A O 1
ATOM 458 N N . ALA A 1 64 ? -10.893 4.589 16.449 1.00 98.12 64 ALA A N 1
ATOM 459 C CA . ALA A 1 64 ? -9.649 5.345 16.458 1.00 98.12 64 ALA A CA 1
ATOM 460 C C . ALA A 1 64 ? -8.513 4.603 15.747 1.00 98.12 64 ALA A C 1
ATOM 462 O O . ALA A 1 64 ? -8.421 3.378 15.777 1.00 98.12 64 ALA A O 1
ATOM 463 N N . THR A 1 65 ? -7.606 5.362 15.143 1.00 97.69 65 THR A N 1
ATOM 464 C CA . THR A 1 65 ? -6.306 4.877 14.665 1.00 97.69 65 THR A CA 1
ATOM 465 C C . THR A 1 65 ? -5.249 5.946 14.928 1.00 97.69 65 THR A C 1
ATOM 467 O O . THR A 1 65 ? -5.596 7.115 15.101 1.00 97.69 65 THR A O 1
ATOM 470 N N . ILE A 1 66 ? -3.969 5.572 14.959 1.00 96.25 66 ILE A N 1
ATOM 471 C CA . ILE A 1 66 ? -2.868 6.543 15.036 1.00 96.25 66 ILE A CA 1
ATOM 472 C C . ILE A 1 66 ? -2.241 6.659 13.653 1.00 96.25 66 ILE A C 1
ATOM 474 O O . ILE A 1 66 ? -1.902 5.646 13.042 1.00 96.25 66 ILE A O 1
ATOM 478 N N . MET A 1 67 ? -2.038 7.889 13.189 1.00 95.25 67 MET A N 1
ATOM 479 C CA . MET A 1 67 ? -1.336 8.171 11.944 1.00 95.25 67 MET A CA 1
ATOM 480 C C . MET A 1 67 ? -0.095 9.019 12.207 1.00 95.25 67 MET A C 1
ATOM 482 O O . MET A 1 67 ? -0.130 9.987 12.964 1.00 95.25 67 MET A O 1
ATOM 486 N N . TYR A 1 68 ? 0.992 8.665 11.528 1.00 93.94 68 TYR A N 1
ATOM 487 C CA . TYR A 1 68 ? 2.253 9.393 11.555 1.00 93.94 68 TYR A CA 1
ATOM 488 C C . TYR A 1 68 ? 2.543 9.964 10.171 1.00 93.94 68 TYR A C 1
ATOM 490 O O . TYR A 1 68 ? 2.355 9.283 9.163 1.00 93.94 68 TYR A O 1
ATOM 498 N N . ASP A 1 69 ? 3.016 11.205 10.131 1.00 92.75 69 ASP A N 1
ATOM 499 C CA . ASP A 1 69 ? 3.400 11.906 8.904 1.00 92.75 69 ASP A CA 1
ATOM 500 C C . ASP A 1 69 ? 4.917 12.211 8.919 1.00 92.75 69 ASP A C 1
ATOM 502 O O . ASP A 1 69 ? 5.594 11.925 9.902 1.00 92.75 69 ASP A O 1
ATOM 506 N N . PHE A 1 70 ? 5.478 12.762 7.842 1.00 90.75 70 PHE A N 1
ATOM 507 C CA . PHE A 1 70 ? 6.887 13.178 7.680 1.00 90.75 70 PHE A CA 1
ATOM 508 C C . PHE A 1 70 ? 7.957 12.070 7.644 1.00 90.75 70 PHE A C 1
ATOM 510 O O . PHE A 1 70 ? 9.113 12.365 7.346 1.00 90.75 70 PHE A O 1
ATOM 517 N N . GLY A 1 71 ? 7.600 10.812 7.908 1.00 87.44 71 GLY A N 1
ATOM 518 C CA . GLY A 1 71 ? 8.489 9.656 7.755 1.00 87.44 71 GLY A CA 1
ATOM 519 C C . GLY A 1 71 ? 8.656 9.173 6.310 1.00 87.44 71 GLY A C 1
ATOM 520 O O . GLY A 1 71 ? 7.890 9.557 5.422 1.00 87.44 71 GLY A O 1
ATOM 521 N N . GLU A 1 72 ? 9.616 8.268 6.093 1.00 88.19 72 GLU A N 1
ATOM 522 C CA . GLU A 1 72 ? 9.844 7.586 4.802 1.00 88.19 72 GLU A CA 1
ATOM 523 C C . GLU A 1 72 ? 8.569 6.892 4.290 1.00 88.19 72 GLU A C 1
ATOM 525 O O . GLU A 1 72 ? 8.212 7.014 3.121 1.00 88.19 72 GLU A O 1
ATOM 530 N N . ASP A 1 73 ? 7.831 6.246 5.195 1.00 88.00 73 ASP A N 1
ATOM 531 C CA . ASP A 1 73 ? 6.596 5.516 4.896 1.00 88.00 73 ASP A CA 1
ATOM 532 C C . ASP A 1 73 ? 5.311 6.360 5.064 1.00 88.00 73 ASP A C 1
ATOM 534 O O . ASP A 1 73 ? 4.202 5.819 5.062 1.00 88.00 73 ASP A O 1
ATOM 538 N N . SER A 1 74 ? 5.423 7.686 5.219 1.00 91.75 74 SER A N 1
ATOM 539 C CA . SER A 1 74 ? 4.280 8.574 5.513 1.00 91.75 74 SER A CA 1
ATOM 540 C C . SER A 1 74 ? 3.173 8.507 4.457 1.00 91.75 74 SER A C 1
ATOM 542 O O . SER A 1 74 ? 2.001 8.378 4.804 1.00 91.75 74 SER A O 1
ATOM 544 N N . GLU A 1 75 ? 3.522 8.509 3.166 1.00 92.00 75 GLU A N 1
ATOM 545 C CA . GLU A 1 75 ? 2.541 8.383 2.078 1.00 92.00 75 GLU A CA 1
ATOM 546 C C . GLU A 1 75 ? 1.789 7.044 2.130 1.00 92.00 75 GLU A C 1
ATOM 548 O O . GLU A 1 75 ? 0.584 6.984 1.872 1.00 92.00 75 GLU A O 1
ATOM 553 N N . ALA A 1 76 ? 2.492 5.962 2.477 1.00 91.62 76 ALA A N 1
ATOM 554 C CA . ALA A 1 76 ? 1.910 4.631 2.594 1.00 91.62 76 ALA A CA 1
ATOM 555 C C . ALA A 1 76 ? 0.969 4.532 3.805 1.00 91.62 76 ALA A C 1
ATOM 557 O O . ALA A 1 76 ? -0.144 4.019 3.671 1.00 91.62 76 ALA A O 1
ATOM 558 N N . LEU A 1 77 ? 1.379 5.076 4.956 1.00 92.19 77 LEU A N 1
ATOM 559 C CA . LEU A 1 77 ? 0.557 5.145 6.168 1.00 92.19 77 LEU A CA 1
ATOM 560 C C . LEU A 1 77 ? -0.681 6.020 5.982 1.00 92.19 77 LEU A C 1
ATOM 562 O O . LEU A 1 77 ? -1.771 5.631 6.409 1.00 92.19 77 LEU A O 1
ATOM 566 N N . LEU A 1 78 ? -0.542 7.164 5.309 1.00 95.56 78 LEU A N 1
ATOM 567 C CA . LEU A 1 78 ? -1.666 8.027 4.960 1.00 95.56 78 LEU A CA 1
ATOM 568 C C . LEU A 1 78 ? -2.669 7.271 4.087 1.00 95.56 78 LEU A C 1
ATOM 570 O O . LEU A 1 78 ? -3.861 7.262 4.383 1.00 95.56 78 LEU A O 1
ATOM 574 N N . LEU A 1 79 ? -2.202 6.598 3.032 1.00 96.19 79 LEU A N 1
ATOM 575 C CA . LEU A 1 79 ? -3.069 5.823 2.149 1.00 96.19 79 LEU A CA 1
ATOM 576 C C . LEU A 1 79 ? -3.786 4.684 2.895 1.00 96.19 79 LEU A C 1
ATOM 578 O O . LEU A 1 79 ? -4.992 4.507 2.723 1.00 96.19 79 LEU A O 1
ATOM 582 N N . ALA A 1 80 ? -3.073 3.943 3.745 1.00 95.31 80 ALA A N 1
ATOM 583 C CA . ALA A 1 80 ? -3.654 2.888 4.574 1.00 95.31 80 ALA A CA 1
ATOM 584 C C . ALA A 1 80 ? -4.732 3.436 5.525 1.00 95.31 80 ALA A C 1
ATOM 586 O O . ALA A 1 80 ? -5.839 2.902 5.584 1.00 95.31 80 ALA A O 1
ATOM 587 N N . THR A 1 81 ? -4.444 4.559 6.188 1.00 97.19 81 THR A N 1
ATOM 588 C CA . THR A 1 81 ? -5.368 5.244 7.104 1.00 97.19 81 THR A CA 1
ATOM 589 C C . THR A 1 81 ? -6.622 5.729 6.381 1.00 97.19 81 THR A C 1
ATOM 591 O O . THR A 1 81 ? -7.734 5.526 6.868 1.00 97.19 81 THR A O 1
ATOM 594 N N . ARG A 1 82 ? -6.470 6.318 5.189 1.00 97.88 82 ARG A N 1
ATOM 595 C CA . ARG A 1 82 ? -7.592 6.763 4.348 1.00 97.88 82 ARG A CA 1
ATOM 596 C C . ARG A 1 82 ? -8.502 5.599 3.965 1.00 97.88 82 ARG A C 1
ATOM 598 O O . ARG A 1 82 ? -9.718 5.720 4.084 1.00 97.88 82 ARG A O 1
ATOM 605 N N . VAL A 1 83 ? -7.935 4.457 3.563 1.00 97.94 83 VAL A N 1
ATOM 606 C CA . VAL A 1 83 ? -8.723 3.257 3.237 1.00 97.94 83 VAL A CA 1
ATOM 607 C C . VAL A 1 83 ? -9.441 2.701 4.467 1.00 97.94 83 VAL A C 1
ATOM 609 O O . VAL A 1 83 ? -10.639 2.422 4.384 1.00 97.94 83 VAL A O 1
ATOM 612 N N . LEU A 1 84 ? -8.760 2.598 5.612 1.00 98.06 84 LEU A N 1
ATOM 613 C CA . LEU A 1 84 ? -9.380 2.177 6.870 1.00 98.06 84 LEU A CA 1
ATOM 614 C C . LEU A 1 84 ? -10.568 3.085 7.223 1.00 98.06 84 LEU A C 1
ATOM 616 O O . LEU A 1 84 ? -11.686 2.596 7.383 1.00 98.06 84 LEU A O 1
ATOM 620 N N . MET A 1 85 ? -10.358 4.402 7.280 1.00 97.94 85 MET A N 1
ATOM 621 C CA . MET A 1 85 ? -11.399 5.364 7.660 1.00 97.94 85 MET A CA 1
ATOM 622 C C . MET A 1 85 ? -12.556 5.398 6.668 1.00 97.94 85 MET A C 1
ATOM 624 O O . MET A 1 85 ? -13.718 5.464 7.074 1.00 97.94 85 MET A O 1
ATOM 628 N N . ARG A 1 86 ? -12.264 5.254 5.371 1.00 97.75 86 ARG A N 1
ATOM 629 C CA . ARG A 1 86 ? -13.292 5.087 4.345 1.00 97.75 86 ARG A CA 1
ATOM 630 C C . ARG A 1 86 ? -14.128 3.830 4.584 1.00 97.75 86 ARG A C 1
ATOM 632 O O . ARG A 1 86 ? -15.349 3.904 4.497 1.00 97.75 86 ARG A O 1
ATOM 639 N N . SER A 1 87 ? -13.495 2.706 4.918 1.00 97.88 87 SER A N 1
ATOM 640 C CA . SER A 1 87 ? -14.200 1.448 5.195 1.00 97.88 87 SER A CA 1
ATOM 641 C C . SER A 1 87 ? -15.082 1.531 6.449 1.00 97.88 87 SER A C 1
ATOM 643 O O . SER A 1 87 ? -16.227 1.085 6.422 1.00 97.88 87 SER A O 1
ATOM 645 N N . ILE A 1 88 ? -14.609 2.199 7.511 1.00 97.94 88 ILE A N 1
ATOM 646 C CA . ILE A 1 88 ? -15.401 2.455 8.723 1.00 97.94 88 ILE A CA 1
ATOM 647 C C . ILE A 1 88 ? -16.609 3.335 8.386 1.00 97.94 88 ILE A C 1
ATOM 649 O O . ILE A 1 88 ? -17.729 3.025 8.785 1.00 97.94 88 ILE A O 1
ATOM 653 N N . LYS A 1 89 ? -16.420 4.407 7.610 1.00 96.75 89 LYS A N 1
ATOM 654 C CA . LYS A 1 89 ? -17.516 5.277 7.163 1.00 96.75 89 LYS A CA 1
ATOM 655 C C . LYS A 1 89 ? -18.555 4.518 6.337 1.00 96.75 89 LYS A C 1
ATOM 657 O O . LYS A 1 89 ? -19.747 4.609 6.618 1.00 96.75 89 LYS A O 1
ATOM 662 N N . ASP A 1 90 ? -18.106 3.747 5.349 1.00 96.12 90 ASP A N 1
ATOM 663 C CA . ASP A 1 90 ? -18.981 2.988 4.448 1.00 96.12 90 ASP A CA 1
ATOM 664 C C . ASP A 1 90 ? -19.737 1.852 5.177 1.00 96.12 90 ASP A C 1
ATOM 666 O O . ASP A 1 90 ? -20.757 1.372 4.681 1.00 96.12 90 ASP A O 1
ATOM 670 N N . SER A 1 91 ? -19.301 1.467 6.384 1.00 94.44 91 SER A N 1
ATOM 671 C CA . SER A 1 91 ? -20.021 0.535 7.262 1.00 94.44 91 SER A CA 1
ATOM 672 C C . SER A 1 91 ? -21.313 1.114 7.868 1.00 94.44 91 SER A C 1
ATOM 674 O O . SER A 1 91 ? -22.103 0.368 8.444 1.00 94.44 91 SER A O 1
ATOM 676 N N . ASN A 1 92 ? -21.564 2.422 7.714 1.00 94.19 92 ASN A N 1
ATOM 677 C CA . ASN A 1 92 ? -22.682 3.152 8.328 1.00 94.19 92 ASN A CA 1
ATOM 678 C C . ASN A 1 92 ? -22.710 3.037 9.860 1.00 94.19 92 ASN A C 1
ATOM 680 O O . ASN A 1 92 ? -23.777 2.891 10.456 1.00 94.19 92 ASN A O 1
ATOM 684 N N . THR A 1 93 ? -21.536 3.071 10.494 1.00 95.38 93 THR A N 1
ATOM 685 C CA . THR A 1 93 ? -21.444 3.148 11.955 1.00 95.38 93 THR A CA 1
ATOM 686 C C . THR A 1 93 ? -22.112 4.412 12.493 1.00 95.38 93 THR A C 1
ATOM 688 O O . THR A 1 93 ? -21.997 5.491 11.901 1.00 95.38 93 THR A O 1
ATOM 691 N N . LYS A 1 94 ? -22.786 4.285 13.641 1.00 95.38 94 LYS A N 1
ATOM 692 C CA . LYS A 1 94 ? -23.293 5.439 14.400 1.00 95.38 94 LYS A CA 1
ATOM 693 C C . LYS A 1 94 ? -22.207 6.143 15.223 1.00 95.38 94 LYS A C 1
ATOM 695 O O . LYS A 1 94 ? -22.425 7.271 15.654 1.00 95.38 94 LYS A O 1
ATOM 700 N N . TYR A 1 95 ? -21.075 5.484 15.467 1.00 97.38 95 TYR A N 1
ATOM 701 C CA . TYR A 1 95 ? -20.010 5.979 16.335 1.00 97.38 95 TYR A CA 1
ATOM 702 C C . TYR A 1 95 ? -19.068 6.946 15.613 1.00 97.38 95 TYR A C 1
ATOM 704 O O . TYR A 1 95 ? -18.984 6.995 14.379 1.00 97.38 95 TYR A O 1
ATOM 712 N N . ARG A 1 96 ? -18.346 7.735 16.411 1.00 97.69 96 ARG A N 1
ATOM 713 C CA . ARG A 1 96 ? -17.388 8.730 15.918 1.00 97.69 96 ARG A CA 1
ATOM 714 C C . ARG A 1 96 ? -16.195 8.052 15.245 1.00 97.69 96 ARG A C 1
ATOM 716 O O . ARG A 1 96 ? -15.884 6.891 15.508 1.00 97.69 96 ARG A O 1
ATOM 723 N N . ARG A 1 97 ? -15.511 8.789 14.372 1.00 97.81 97 ARG A N 1
ATOM 724 C CA . ARG A 1 97 ? -14.304 8.337 13.666 1.00 97.81 97 ARG A CA 1
ATOM 725 C C . ARG A 1 97 ? -13.181 9.314 13.968 1.00 97.81 97 ARG A C 1
ATOM 727 O O . ARG A 1 97 ? -13.345 10.511 13.746 1.00 97.81 97 ARG A O 1
ATOM 734 N N . MET A 1 98 ? -12.065 8.805 14.476 1.00 97.75 98 MET A N 1
ATOM 735 C CA . MET A 1 98 ? -10.947 9.607 14.963 1.00 97.75 98 MET A CA 1
ATOM 736 C C . MET A 1 98 ? -9.621 9.127 14.369 1.00 97.75 98 MET A C 1
ATOM 738 O O . MET A 1 98 ? -9.320 7.933 14.339 1.00 97.75 98 MET A O 1
ATOM 742 N N . VAL A 1 99 ? -8.791 10.076 13.947 1.00 98.06 99 VAL A N 1
ATOM 743 C CA . VAL A 1 99 ? -7.373 9.862 13.651 1.00 98.06 99 VAL A CA 1
ATOM 744 C C . VAL A 1 99 ? -6.562 10.637 14.675 1.00 98.06 99 VAL A C 1
ATOM 746 O O . VAL A 1 99 ? -6.634 11.862 14.752 1.00 98.06 99 VAL A O 1
ATOM 749 N N . ILE A 1 100 ? -5.783 9.908 15.460 1.00 97.62 100 ILE A N 1
ATOM 750 C CA . ILE A 1 100 ? -4.862 10.455 16.445 1.00 97.62 100 ILE A CA 1
ATOM 751 C C . ILE A 1 100 ? -3.544 10.745 15.730 1.00 97.62 100 ILE A C 1
ATOM 753 O O . ILE A 1 100 ? -2.996 9.871 15.057 1.00 97.62 100 ILE A O 1
ATOM 757 N N . VAL A 1 101 ? -3.026 11.960 15.872 1.00 96.75 101 VAL A N 1
ATOM 758 C CA . VAL A 1 101 ? -1.756 12.371 15.266 1.00 96.75 101 VAL A CA 1
ATOM 759 C C . VAL A 1 101 ? -0.821 12.984 16.310 1.00 96.75 101 VAL A C 1
ATOM 761 O O . VAL A 1 101 ? -1.301 13.582 17.281 1.00 96.75 101 VAL A O 1
ATOM 764 N N . PRO A 1 102 ? 0.505 12.872 16.120 1.00 95.00 102 PRO A N 1
ATOM 765 C CA . PRO A 1 102 ? 1.481 13.594 16.924 1.00 95.00 102 PRO A CA 1
ATOM 766 C C . PRO A 1 102 ? 1.256 15.115 16.917 1.00 95.00 102 PRO A C 1
ATOM 768 O O . PRO A 1 102 ? 0.864 15.710 15.906 1.00 95.00 102 PRO A O 1
ATOM 771 N N . GLN A 1 103 ? 1.516 15.765 18.052 1.00 89.00 103 GLN A N 1
ATOM 772 C CA . GLN A 1 103 ? 1.380 17.216 18.207 1.00 89.00 103 GLN A CA 1
ATOM 773 C C . GLN A 1 103 ? 2.362 17.987 17.315 1.00 89.00 103 GLN A C 1
ATOM 775 O O . GLN A 1 103 ? 2.034 19.069 16.826 1.00 89.00 103 GLN A O 1
ATOM 780 N N . ASP A 1 104 ? 3.544 17.417 17.089 1.00 79.12 104 ASP A N 1
ATOM 781 C CA . ASP A 1 104 ? 4.629 17.951 16.267 1.00 79.12 104 ASP A CA 1
ATOM 782 C C . ASP A 1 104 ? 4.378 17.834 14.756 1.00 79.12 104 ASP A C 1
ATOM 784 O O . ASP A 1 104 ? 5.103 18.459 13.980 1.00 79.12 104 ASP A O 1
ATOM 788 N N . GLY A 1 105 ? 3.295 17.176 14.322 1.00 72.81 105 GLY A N 1
ATOM 789 C CA . GLY A 1 105 ? 2.650 17.601 13.086 1.00 72.81 105 GLY A CA 1
ATOM 790 C C . GLY A 1 105 ? 1.879 16.564 12.280 1.00 72.81 105 GLY A C 1
ATOM 791 O O . GLY A 1 105 ? 2.018 15.352 12.404 1.00 72.81 105 GLY A O 1
ATOM 792 N N . LEU A 1 106 ? 1.104 17.135 11.360 1.00 92.88 106 LEU A N 1
ATOM 793 C CA . LEU A 1 106 ? 0.387 16.504 10.257 1.00 92.88 106 LEU A CA 1
ATOM 794 C C . LEU A 1 106 ? 0.502 17.474 9.074 1.00 92.88 106 LEU A C 1
ATOM 796 O O . LEU A 1 106 ? 0.241 18.665 9.271 1.00 92.88 106 LEU A O 1
ATOM 800 N N . GLN A 1 107 ? 0.905 17.017 7.885 1.00 94.44 107 GLN A N 1
ATOM 801 C CA . GLN A 1 107 ? 0.994 17.904 6.722 1.00 94.44 107 GLN A CA 1
ATOM 802 C C . GLN A 1 107 ? -0.395 18.428 6.341 1.00 94.44 107 GLN A C 1
ATOM 804 O O . GLN A 1 107 ? -1.387 17.700 6.392 1.00 94.44 107 GLN A O 1
ATOM 809 N N . GLU A 1 108 ? -0.473 19.681 5.888 1.00 94.44 108 GLU A N 1
ATOM 810 C CA . GLU A 1 108 ? -1.743 20.288 5.464 1.00 94.44 108 GLU A CA 1
ATOM 811 C C . GLU A 1 108 ? -2.378 19.524 4.286 1.00 94.44 108 GLU A C 1
ATOM 813 O O . GLU A 1 108 ? -3.598 19.404 4.189 1.00 94.44 108 GLU A O 1
ATOM 818 N N . SER A 1 109 ? -1.556 18.964 3.394 1.00 94.50 109 SER A N 1
ATOM 819 C CA . SER A 1 109 ? -1.996 18.076 2.312 1.00 94.50 109 SER A CA 1
ATOM 820 C C . SER A 1 109 ? -2.657 16.802 2.845 1.00 94.50 109 SER A C 1
ATOM 822 O O . SER A 1 109 ? -3.733 16.443 2.366 1.00 94.50 109 SER A O 1
ATOM 824 N N . SER A 1 110 ? -2.047 16.152 3.839 1.00 96.12 110 SER A N 1
ATOM 825 C CA . SER A 1 110 ? -2.561 14.947 4.500 1.00 96.12 110 SER A CA 1
ATOM 826 C C . SER A 1 110 ? -3.873 15.226 5.231 1.00 96.12 110 SER A C 1
ATOM 828 O O . SER A 1 110 ? -4.845 14.491 5.062 1.00 96.12 110 SER A O 1
ATOM 830 N N . GLU A 1 111 ? -3.936 16.328 5.983 1.00 96.44 111 GLU A N 1
ATOM 831 C CA . GLU A 1 111 ? -5.152 16.784 6.663 1.00 96.44 111 GLU A CA 1
ATOM 832 C C . GLU A 1 111 ? -6.285 17.053 5.666 1.00 96.44 111 GLU A C 1
ATOM 834 O O . GLU A 1 111 ? -7.404 16.563 5.836 1.00 96.44 111 GLU A O 1
ATOM 839 N N . ARG A 1 112 ? -5.983 17.764 4.572 1.00 96.25 112 ARG A N 1
ATOM 840 C CA . ARG A 1 112 ? -6.948 18.046 3.506 1.00 96.25 112 ARG A CA 1
ATOM 841 C C . ARG A 1 112 ? -7.431 16.773 2.814 1.00 96.25 112 ARG A C 1
ATOM 843 O O . ARG A 1 112 ? -8.607 16.696 2.474 1.00 96.25 112 ARG A O 1
ATOM 850 N N . ALA A 1 113 ? -6.559 15.785 2.610 1.00 96.12 113 ALA A N 1
ATOM 851 C CA . ALA A 1 113 ? -6.935 14.500 2.024 1.00 96.12 113 ALA A CA 1
ATOM 852 C C . ALA A 1 113 ? -7.887 13.719 2.943 1.00 96.12 113 ALA A C 1
ATOM 854 O O . ALA A 1 113 ? -8.952 13.299 2.497 1.00 96.12 113 ALA A O 1
ATOM 855 N N . LEU A 1 114 ? -7.551 13.600 4.233 1.00 97.00 114 LEU A N 1
ATOM 856 C CA . LEU A 1 114 ? -8.390 12.937 5.237 1.00 97.00 114 LEU A CA 1
ATOM 857 C C . LEU A 1 114 ? -9.775 13.592 5.347 1.00 97.00 114 LEU A C 1
ATOM 859 O O . LEU A 1 114 ? -10.795 12.910 5.258 1.00 97.00 114 LEU A O 1
ATOM 863 N N . LYS A 1 115 ? -9.817 14.924 5.468 1.00 96.75 115 LYS A N 1
ATOM 864 C CA . LYS A 1 115 ? -11.071 15.691 5.526 1.00 96.75 115 LYS A CA 1
ATOM 865 C C . LYS A 1 115 ? -11.849 15.692 4.212 1.00 96.75 115 LYS A C 1
ATOM 867 O O . LYS A 1 115 ? -13.073 15.794 4.230 1.00 96.75 115 LYS A O 1
ATOM 872 N N . GLY A 1 116 ? -11.158 15.587 3.079 1.00 96.19 116 GLY A N 1
ATOM 873 C CA . GLY A 1 116 ? -11.775 15.452 1.762 1.00 96.19 116 GLY A CA 1
ATOM 874 C C . GLY A 1 116 ? -12.503 14.117 1.593 1.00 96.19 116 GLY A C 1
ATOM 875 O O . GLY A 1 116 ? -13.590 14.087 1.018 1.00 96.19 116 GLY A O 1
ATOM 876 N N . ASP A 1 117 ? -11.943 13.030 2.131 1.00 96.44 117 ASP A N 1
ATOM 877 C CA . ASP A 1 117 ? -12.578 11.707 2.106 1.00 96.44 117 ASP A CA 1
ATOM 878 C C . ASP A 1 117 ? -13.742 11.608 3.117 1.00 96.44 117 ASP A C 1
ATOM 880 O O . ASP A 1 117 ? -14.791 11.002 2.835 1.00 96.44 117 ASP A O 1
ATOM 884 N N . ASP A 1 118 ? -13.582 12.219 4.297 1.00 96.69 118 ASP A N 1
ATOM 885 C CA . ASP A 1 118 ? -14.618 12.295 5.324 1.00 96.69 118 ASP A CA 1
ATOM 886 C C . ASP A 1 118 ? -14.615 13.622 6.115 1.00 96.69 118 ASP A C 1
ATOM 888 O O . ASP A 1 118 ? -13.781 13.810 7.002 1.00 96.69 118 ASP A O 1
ATOM 892 N N . PRO A 1 119 ? -15.576 14.536 5.857 1.00 96.38 119 PRO A N 1
ATOM 893 C CA . PRO A 1 119 ? -15.669 15.810 6.576 1.00 96.38 119 PRO A CA 1
ATOM 894 C C . PRO A 1 119 ? -15.858 15.658 8.094 1.00 96.38 119 PRO A C 1
ATOM 896 O O . PRO A 1 119 ? -15.311 16.458 8.865 1.00 96.38 119 PRO A O 1
ATOM 899 N N . ASP A 1 120 ? -16.577 14.609 8.508 1.00 96.25 120 ASP A N 1
ATOM 900 C CA . ASP A 1 120 ? -16.912 14.314 9.907 1.00 96.25 120 ASP A CA 1
ATOM 901 C C . ASP A 1 120 ? -15.758 13.636 10.665 1.00 96.25 120 ASP A C 1
ATOM 903 O O . ASP A 1 120 ? -15.841 13.456 11.876 1.00 96.25 120 ASP A O 1
ATOM 907 N N . LEU A 1 121 ? -14.672 13.259 9.977 1.00 97.81 121 LEU A N 1
ATOM 908 C CA . LEU A 1 121 ? -13.525 12.592 10.588 1.00 97.81 121 LEU A CA 1
ATOM 909 C C . LEU A 1 121 ? -12.789 13.529 11.538 1.00 97.81 121 LEU A C 1
ATOM 911 O O . LEU A 1 121 ? -12.304 14.584 11.132 1.00 97.81 121 LEU A O 1
ATOM 915 N N . GLU A 1 122 ? -12.640 13.145 12.791 1.00 97.50 122 GLU A N 1
ATOM 916 C CA . GLU A 1 122 ? -11.975 13.973 13.787 1.00 97.50 122 GLU A CA 1
ATOM 917 C C . GLU A 1 122 ? -10.468 13.734 13.779 1.00 97.50 122 GLU A C 1
ATOM 919 O O . GLU A 1 122 ? -10.007 12.596 13.757 1.00 97.50 122 GLU A O 1
ATOM 924 N N . ILE A 1 123 ? -9.689 14.814 13.804 1.00 97.25 123 ILE A N 1
ATOM 925 C CA . ILE A 1 123 ? -8.228 14.748 13.863 1.00 97.25 123 ILE A CA 1
ATOM 926 C C . ILE A 1 123 ? -7.812 15.233 15.246 1.00 97.25 123 ILE A C 1
ATOM 928 O O . ILE A 1 123 ? -7.934 16.418 15.557 1.00 97.25 123 ILE A O 1
ATOM 932 N N . VAL A 1 124 ? -7.338 14.306 16.073 1.00 96.31 124 VAL A N 1
ATOM 933 C CA . VAL A 1 124 ? -6.982 14.551 17.472 1.00 96.31 124 VAL A CA 1
ATOM 934 C C . VAL A 1 124 ? -5.466 14.658 17.573 1.00 96.31 124 VAL A C 1
ATOM 936 O O . VAL A 1 124 ? -4.742 13.686 17.365 1.00 96.31 124 VAL A O 1
ATOM 939 N N . ARG A 1 125 ? -4.967 15.861 17.862 1.00 96.00 125 ARG A N 1
ATOM 940 C CA . ARG A 1 125 ? -3.531 16.129 18.013 1.00 96.00 125 ARG A CA 1
ATOM 941 C C . ARG A 1 125 ? -3.135 15.884 19.463 1.00 96.00 125 ARG A C 1
ATOM 943 O O . ARG A 1 125 ? -3.608 16.594 20.343 1.00 96.00 125 ARG A O 1
ATOM 950 N N . THR A 1 126 ? -2.265 14.908 19.696 1.00 95.25 126 THR A N 1
ATOM 951 C CA . THR A 1 126 ? -1.897 14.444 21.043 1.00 95.25 126 THR A CA 1
ATOM 952 C C . THR A 1 126 ? -0.390 14.491 21.256 1.00 95.25 126 THR A C 1
ATOM 954 O O . THR A 1 126 ? 0.389 14.463 20.300 1.00 95.25 126 THR A O 1
ATOM 957 N N . ASN A 1 127 ? 0.042 14.555 22.514 1.00 93.69 127 ASN A N 1
ATOM 958 C CA . ASN A 1 127 ? 1.461 14.576 22.868 1.00 93.69 127 ASN A CA 1
ATOM 959 C C . ASN A 1 127 ? 2.077 13.164 22.815 1.00 93.69 127 ASN A C 1
ATOM 961 O O . ASN A 1 127 ? 2.456 12.591 23.835 1.00 93.69 127 ASN A O 1
ATOM 965 N N . ILE A 1 128 ? 2.146 12.596 21.611 1.00 94.00 128 ILE A N 1
ATOM 966 C CA . ILE A 1 128 ? 2.841 11.340 21.316 1.00 94.00 128 ILE A CA 1
ATOM 967 C C . ILE A 1 128 ? 4.040 11.610 20.403 1.00 94.00 128 ILE A C 1
ATOM 969 O O . ILE A 1 128 ? 3.948 12.465 19.523 1.00 94.00 128 ILE A O 1
ATOM 973 N N . PRO A 1 129 ? 5.160 10.885 20.559 1.00 92.62 129 PRO A N 1
ATOM 974 C CA . PRO A 1 129 ? 6.303 11.034 19.669 1.00 92.62 129 PRO A CA 1
ATOM 975 C C . PRO A 1 129 ? 5.990 10.481 18.276 1.00 92.62 129 PRO A C 1
ATOM 977 O O . PRO A 1 129 ? 5.367 9.423 18.143 1.00 92.62 129 PRO A O 1
ATOM 980 N N . ASN A 1 130 ? 6.498 11.139 17.235 1.00 92.25 130 ASN A N 1
ATOM 981 C CA . ASN A 1 130 ? 6.478 10.597 15.883 1.00 92.25 130 ASN A CA 1
ATOM 982 C C . ASN A 1 130 ? 7.573 9.535 15.688 1.00 92.25 130 ASN A C 1
ATOM 984 O O . ASN A 1 130 ? 8.722 9.837 15.364 1.00 92.25 130 ASN A O 1
ATOM 988 N N . VAL A 1 131 ? 7.213 8.269 15.894 1.00 90.06 131 VAL A N 1
ATOM 989 C CA . VAL A 1 131 ? 8.176 7.158 15.922 1.00 90.06 131 VAL A CA 1
ATOM 990 C C . VAL A 1 131 ? 8.748 6.830 14.534 1.00 90.06 131 VAL A C 1
ATOM 992 O O . VAL A 1 131 ? 9.908 6.439 14.433 1.00 90.06 131 VAL A O 1
ATOM 995 N N . PHE A 1 132 ? 7.986 7.062 13.458 1.00 87.69 132 PHE A N 1
ATOM 996 C CA . PHE A 1 132 ? 8.386 6.740 12.079 1.00 87.69 132 PHE A CA 1
ATOM 997 C C . PHE A 1 132 ? 9.068 7.905 11.340 1.00 87.69 132 PHE A C 1
ATOM 999 O O . PHE A 1 132 ? 9.361 7.792 10.153 1.00 87.69 132 PHE A O 1
ATOM 1006 N N . ALA A 1 133 ? 9.359 9.024 12.015 1.00 88.00 133 ALA A N 1
ATOM 1007 C CA . ALA A 1 133 ? 9.984 10.192 11.386 1.00 88.00 133 ALA A CA 1
ATOM 1008 C C . ALA A 1 133 ? 11.375 9.895 10.789 1.00 88.00 133 ALA A C 1
ATOM 1010 O O . ALA A 1 133 ? 11.763 10.472 9.774 1.00 88.00 133 ALA A O 1
ATOM 1011 N N . HIS A 1 134 ? 12.141 9.006 11.427 1.00 86.19 134 HIS A N 1
ATOM 1012 C CA . HIS A 1 134 ? 13.529 8.700 11.048 1.00 86.19 134 HIS A CA 1
ATOM 1013 C C . HIS A 1 134 ? 13.822 7.202 10.923 1.00 86.19 134 HIS A C 1
ATOM 1015 O O . HIS A 1 134 ? 14.957 6.824 10.640 1.00 86.19 134 HIS A O 1
ATOM 1021 N N . MET A 1 135 ? 12.829 6.348 11.171 1.00 85.62 135 MET A N 1
ATOM 1022 C CA . MET A 1 135 ? 12.971 4.896 11.137 1.00 85.62 135 MET A CA 1
ATOM 1023 C C . MET A 1 135 ? 11.822 4.286 10.329 1.00 85.62 135 MET A C 1
ATOM 1025 O O . MET A 1 135 ? 10.686 4.742 10.472 1.00 85.62 135 MET A O 1
ATOM 1029 N N . PRO A 1 136 ? 12.091 3.258 9.508 1.00 83.44 136 PRO A N 1
ATOM 1030 C CA . PRO A 1 136 ? 11.074 2.644 8.663 1.00 83.44 136 PRO A CA 1
ATOM 1031 C C . PRO A 1 136 ? 10.087 1.801 9.479 1.00 83.44 136 PRO A C 1
ATOM 1033 O O . PRO A 1 136 ? 10.395 1.333 10.581 1.00 83.44 136 PRO A O 1
ATOM 1036 N N . LEU A 1 137 ? 8.926 1.509 8.887 1.00 79.12 137 LEU A N 1
ATOM 1037 C CA . LEU A 1 137 ? 7.911 0.602 9.446 1.00 79.12 137 LEU A CA 1
ATOM 1038 C C . LEU A 1 137 ? 8.442 -0.805 9.742 1.00 79.12 137 LEU A C 1
ATOM 1040 O O . LEU A 1 137 ? 7.879 -1.523 10.567 1.00 79.12 137 LEU A O 1
ATOM 1044 N N . THR A 1 138 ? 9.509 -1.216 9.061 1.00 79.06 138 THR A N 1
ATOM 1045 C CA . THR A 1 138 ? 10.128 -2.536 9.216 1.00 79.06 138 THR A CA 1
ATOM 1046 C C . THR A 1 138 ? 10.950 -2.664 10.502 1.00 79.06 138 THR A C 1
ATOM 1048 O O . THR A 1 138 ? 11.395 -3.765 10.823 1.00 79.06 138 THR A O 1
ATOM 1051 N N . ASP A 1 139 ? 11.212 -1.562 11.212 1.00 82.38 139 ASP A N 1
ATOM 1052 C CA . ASP A 1 139 ? 12.013 -1.573 12.434 1.00 82.38 139 ASP A CA 1
ATOM 1053 C C . ASP A 1 139 ? 11.181 -1.985 13.662 1.00 82.38 139 ASP A C 1
ATOM 1055 O O . ASP A 1 139 ? 10.174 -1.365 14.011 1.00 82.38 139 ASP A O 1
ATOM 1059 N N . HIS A 1 140 ? 11.624 -3.042 14.348 1.00 79.69 140 HIS A N 1
ATOM 1060 C CA . HIS A 1 140 ? 10.931 -3.603 15.510 1.00 79.69 140 HIS A CA 1
ATOM 1061 C C . HIS A 1 140 ? 10.839 -2.633 16.695 1.00 79.69 140 HIS A C 1
ATOM 1063 O O . HIS A 1 140 ? 9.856 -2.682 17.432 1.00 79.69 140 HIS A O 1
ATOM 1069 N N . ARG A 1 141 ? 11.830 -1.753 16.903 1.00 81.25 141 ARG A N 1
ATOM 1070 C CA . ARG A 1 141 ? 11.801 -0.785 18.010 1.00 81.25 141 ARG A CA 1
ATOM 1071 C C . ARG A 1 141 ? 10.748 0.267 17.743 1.00 81.25 141 ARG A C 1
ATOM 1073 O O . ARG A 1 141 ? 9.992 0.614 18.643 1.00 81.25 141 ARG A O 1
ATOM 1080 N N . THR A 1 142 ? 10.669 0.733 16.504 1.00 84.06 142 THR A N 1
ATOM 1081 C CA . THR A 1 142 ? 9.647 1.691 16.093 1.00 84.06 142 THR A CA 1
ATOM 1082 C C . THR A 1 142 ? 8.246 1.112 16.241 1.00 84.06 142 THR A C 1
ATOM 1084 O O . THR A 1 142 ? 7.358 1.794 16.744 1.00 84.06 142 THR A O 1
ATOM 1087 N N . GLN A 1 143 ? 8.061 -0.168 15.903 1.00 84.19 143 GLN A N 1
ATOM 1088 C CA . GLN A 1 143 ? 6.798 -0.871 16.135 1.00 84.19 143 GLN A CA 1
ATOM 1089 C C . GLN A 1 143 ? 6.463 -0.990 17.629 1.00 84.19 143 GLN A C 1
ATOM 1091 O O . GLN A 1 143 ? 5.340 -0.684 18.013 1.00 84.19 143 GLN A O 1
ATOM 1096 N N . LEU A 1 144 ? 7.423 -1.330 18.499 1.00 84.00 144 LEU A N 1
ATOM 1097 C CA . LEU A 1 144 ? 7.206 -1.323 19.957 1.00 84.00 144 LEU A CA 1
ATOM 1098 C C . LEU A 1 144 ? 6.813 0.060 20.484 1.00 84.00 144 LEU A C 1
ATOM 1100 O O . LEU A 1 144 ? 5.878 0.184 21.273 1.00 84.00 144 LEU A O 1
ATOM 1104 N N . LEU A 1 145 ? 7.497 1.112 20.029 1.00 87.88 145 LEU A N 1
ATOM 1105 C CA . LEU A 1 145 ? 7.169 2.485 20.407 1.00 87.88 145 LEU A CA 1
ATOM 1106 C C . LEU A 1 145 ? 5.792 2.902 19.878 1.00 87.88 145 LEU A C 1
ATOM 1108 O O . LEU A 1 145 ? 5.055 3.584 20.583 1.00 87.88 145 LEU A O 1
ATOM 1112 N N . HIS A 1 146 ? 5.401 2.450 18.686 1.00 89.50 146 HIS A N 1
ATOM 1113 C CA . HIS A 1 146 ? 4.044 2.626 18.180 1.00 89.50 146 HIS A CA 1
ATOM 1114 C C . HIS A 1 146 ? 3.006 1.940 19.083 1.00 89.50 146 HIS A C 1
ATOM 1116 O O . HIS A 1 146 ? 2.008 2.568 19.437 1.00 89.50 146 HIS A O 1
ATOM 1122 N N . MET A 1 147 ? 3.254 0.701 19.530 1.00 88.06 147 MET A N 1
ATOM 1123 C CA . MET A 1 147 ? 2.375 0.031 20.500 1.00 88.06 147 MET A CA 1
ATOM 1124 C C . MET A 1 147 ? 2.265 0.832 21.799 1.00 88.06 147 MET A C 1
ATOM 1126 O O . MET A 1 147 ? 1.163 0.996 22.320 1.00 88.06 147 MET A O 1
ATOM 1130 N N . ARG A 1 148 ? 3.383 1.383 22.287 1.00 90.94 148 ARG A N 1
ATOM 1131 C CA . ARG A 1 148 ? 3.419 2.251 23.470 1.00 90.94 148 ARG A CA 1
ATOM 1132 C C . ARG A 1 148 ? 2.629 3.538 23.280 1.00 90.94 148 ARG A C 1
ATOM 1134 O O . ARG A 1 148 ? 1.915 3.937 24.192 1.00 90.94 148 ARG A O 1
ATOM 1141 N N . ASN A 1 149 ? 2.676 4.147 22.097 1.00 94.19 149 ASN A N 1
ATOM 1142 C CA . ASN A 1 149 ? 1.885 5.341 21.803 1.00 94.19 149 ASN A CA 1
ATOM 1143 C C . ASN A 1 149 ? 0.374 5.097 21.921 1.00 94.19 149 ASN A C 1
ATOM 1145 O O . ASN A 1 149 ? -0.348 6.058 22.151 1.00 94.19 149 ASN A O 1
ATOM 1149 N N . LYS A 1 150 ? -0.121 3.852 21.828 1.00 95.00 150 LYS A N 1
ATOM 1150 C CA . LYS A 1 150 ? -1.548 3.542 22.049 1.00 95.00 150 LYS A CA 1
ATOM 1151 C C . LYS A 1 150 ? -2.008 3.827 23.486 1.00 95.00 150 LYS A C 1
ATOM 1153 O O . LYS A 1 150 ? -3.200 4.037 23.688 1.00 95.00 150 LYS A O 1
ATOM 1158 N N . LEU A 1 151 ? -1.088 3.942 24.456 1.00 95.81 151 LEU A N 1
ATOM 1159 C CA . LEU A 1 151 ? -1.404 4.384 25.825 1.00 95.81 151 LEU A CA 1
ATOM 1160 C C . LEU A 1 151 ? -2.068 5.770 25.870 1.00 95.81 151 LEU A C 1
ATOM 1162 O O . LEU A 1 151 ? -2.830 6.056 26.791 1.00 95.81 151 LEU A O 1
ATOM 1166 N N . VAL A 1 152 ? -1.873 6.586 24.828 1.00 96.31 152 VAL A N 1
ATOM 1167 C CA . VAL A 1 152 ? -2.548 7.880 24.655 1.00 96.31 152 VAL A CA 1
ATOM 1168 C C . VAL A 1 152 ? -4.073 7.788 24.746 1.00 96.31 152 VAL A C 1
ATOM 1170 O O . VAL A 1 152 ? -4.713 8.758 25.127 1.00 96.31 152 VAL A O 1
ATOM 1173 N N . ILE A 1 153 ? -4.663 6.628 24.435 1.00 97.12 153 ILE A N 1
ATOM 1174 C CA . ILE A 1 153 ? -6.113 6.412 24.519 1.00 97.12 153 ILE A CA 1
ATOM 1175 C C . ILE A 1 153 ? -6.613 6.559 25.962 1.00 97.12 153 ILE A C 1
ATOM 1177 O O . ILE A 1 153 ? -7.700 7.089 26.174 1.00 97.12 153 ILE A O 1
ATOM 1181 N N . TRP A 1 154 ? -5.811 6.132 26.939 1.00 97.06 154 TRP A N 1
ATOM 1182 C CA . TRP A 1 154 ? -6.103 6.307 28.362 1.00 97.06 154 TRP A CA 1
ATOM 1183 C C . TRP A 1 154 ? -5.582 7.638 28.912 1.00 97.06 154 TRP A C 1
ATOM 1185 O O . TRP A 1 154 ? -6.184 8.198 29.823 1.00 97.06 154 TRP A O 1
ATOM 1195 N N . ASP A 1 155 ? -4.456 8.132 28.392 1.00 95.44 155 ASP A N 1
ATOM 1196 C CA . ASP A 1 155 ? -3.732 9.257 28.997 1.00 95.44 155 ASP A CA 1
ATOM 1197 C C . ASP A 1 155 ? -4.175 10.638 28.478 1.00 95.44 155 ASP A C 1
ATOM 1199 O O . ASP A 1 155 ? -4.073 11.630 29.202 1.00 95.44 155 ASP A O 1
ATOM 1203 N N . ASP A 1 156 ? -4.645 10.741 27.230 1.00 96.12 156 ASP A N 1
ATOM 1204 C CA . ASP A 1 156 ? -5.041 12.026 26.650 1.00 96.12 156 ASP A CA 1
ATOM 1205 C C . ASP A 1 156 ? -6.431 12.460 27.153 1.00 96.12 156 ASP A C 1
ATOM 1207 O O . ASP A 1 156 ? -7.388 11.691 27.033 1.00 96.12 156 ASP A O 1
ATOM 1211 N N . PRO A 1 157 ? -6.605 13.686 27.683 1.00 93.75 157 PRO A N 1
ATOM 1212 C CA . PRO A 1 157 ? -7.885 14.137 28.234 1.00 93.75 157 PRO A CA 1
ATOM 1213 C C . PRO A 1 157 ? -9.049 14.170 27.235 1.00 93.75 157 PRO A C 1
ATOM 1215 O O . PRO A 1 157 ? -10.204 14.049 27.641 1.00 93.75 157 PRO A O 1
ATOM 1218 N N . GLN A 1 158 ? -8.784 14.363 25.937 1.00 93.06 158 GLN A N 1
ATOM 1219 C CA . GLN A 1 158 ? -9.847 14.395 24.929 1.00 93.06 158 GLN A CA 1
ATOM 1220 C C . GLN A 1 158 ? -10.361 12.985 24.647 1.00 93.06 158 GLN A C 1
ATOM 1222 O O . GLN A 1 158 ? -11.570 12.775 24.555 1.00 93.06 158 GLN A O 1
ATOM 1227 N N . ILE A 1 159 ? -9.449 12.016 24.558 1.00 96.25 159 ILE A N 1
ATOM 1228 C CA . ILE A 1 159 ? -9.777 10.624 24.234 1.00 96.25 15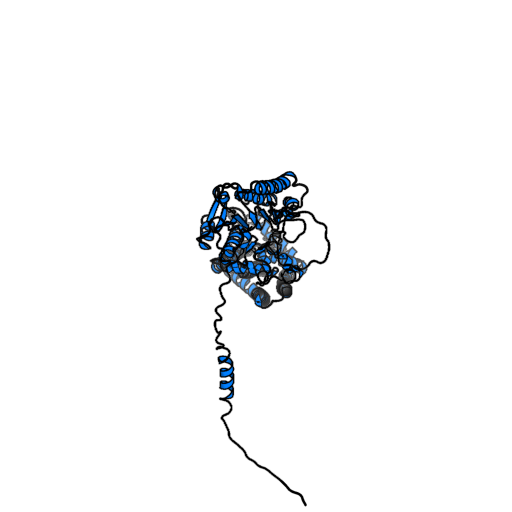9 ILE A CA 1
ATOM 1229 C C . ILE A 1 159 ? -10.303 9.890 25.472 1.00 96.25 159 ILE A C 1
ATOM 1231 O O . ILE A 1 159 ? -11.295 9.172 25.378 1.00 96.25 159 ILE A O 1
ATOM 1235 N N . SER A 1 160 ? -9.709 10.133 26.642 1.00 95.50 160 SER A N 1
ATOM 1236 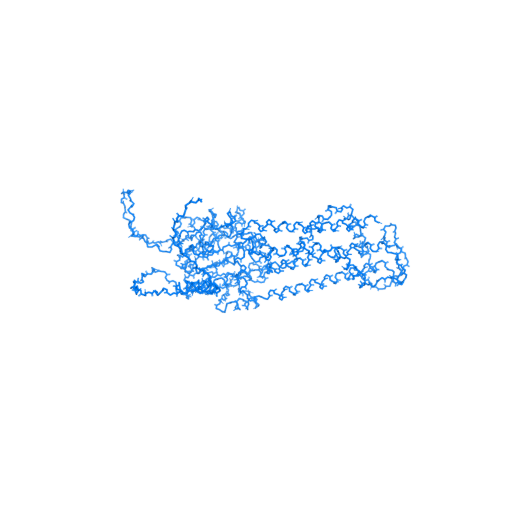C CA . SER A 1 160 ? -10.102 9.490 27.903 1.00 95.50 160 SER A CA 1
ATOM 1237 C C . SER A 1 160 ? -11.475 9.910 28.427 1.00 95.50 160 SER A C 1
ATOM 1239 O O . SER A 1 160 ? -12.043 9.235 29.280 1.00 95.50 160 SER A O 1
ATOM 1241 N N . SER A 1 161 ? -12.050 10.985 27.877 1.00 94.88 161 SER A N 1
ATOM 1242 C CA . SER A 1 161 ? -13.442 11.373 28.130 1.00 94.88 161 SER A CA 1
ATOM 1243 C C . SER A 1 161 ? -14.477 10.441 27.478 1.00 94.88 161 SER A C 1
ATOM 1245 O O . SER A 1 161 ? -15.658 10.507 27.817 1.00 94.88 161 SER A O 1
ATOM 1247 N N . LEU A 1 162 ? -14.057 9.585 26.538 1.00 96.25 162 LEU A N 1
ATOM 1248 C CA . LEU A 1 162 ? -14.920 8.605 25.886 1.00 96.25 162 LEU A CA 1
ATOM 1249 C C . LEU A 1 162 ? -15.160 7.400 26.797 1.00 96.25 162 LEU A C 1
ATOM 1251 O O . LEU A 1 162 ? -14.270 6.946 27.511 1.00 96.25 162 LEU A O 1
ATOM 1255 N N . LYS A 1 163 ? -16.350 6.808 26.694 1.00 95.12 163 LYS A N 1
ATOM 1256 C CA . LYS A 1 163 ? -16.692 5.561 27.387 1.00 95.12 163 LYS A CA 1
ATOM 1257 C C . LYS A 1 163 ? -16.056 4.352 26.703 1.00 95.12 163 LYS A C 1
ATOM 1259 O O . LYS A 1 163 ? -15.744 3.357 27.360 1.00 95.12 163 LYS A O 1
ATOM 1264 N N . ARG A 1 164 ? -15.885 4.402 25.376 1.00 95.81 164 ARG A N 1
ATOM 1265 C CA . ARG A 1 164 ? -15.351 3.281 24.592 1.00 95.81 164 ARG A CA 1
ATOM 1266 C C . ARG A 1 164 ? -14.587 3.736 23.358 1.00 95.81 164 ARG A C 1
ATOM 1268 O O . ARG A 1 164 ? -15.069 4.551 22.573 1.00 95.81 164 ARG A O 1
ATOM 1275 N N . VAL A 1 165 ? -13.424 3.136 23.147 1.00 97.69 165 VAL A N 1
ATOM 1276 C CA . VAL A 1 165 ? -12.606 3.338 21.953 1.00 97.69 165 VAL A CA 1
ATOM 1277 C C . VAL A 1 165 ? -12.347 1.993 21.294 1.00 97.69 165 VAL A C 1
ATOM 1279 O O . VAL A 1 165 ? -11.811 1.085 21.922 1.00 97.69 165 VAL A O 1
ATOM 1282 N N . VAL A 1 166 ? -12.714 1.868 20.021 1.00 97.56 166 VAL A N 1
ATOM 1283 C CA . VAL A 1 166 ? -12.348 0.724 19.183 1.00 97.56 166 VAL A CA 1
ATOM 1284 C C . VAL A 1 166 ? -11.145 1.128 18.349 1.00 97.56 166 VAL A C 1
ATOM 1286 O O . VAL A 1 166 ? -11.257 1.865 17.368 1.00 97.56 166 VAL A O 1
ATOM 1289 N N . TYR A 1 167 ? -9.973 0.678 18.770 1.00 97.50 167 TYR A N 1
ATOM 1290 C CA . TYR A 1 167 ? -8.724 0.954 18.092 1.00 97.50 167 TYR A CA 1
ATOM 1291 C C . TYR A 1 167 ? -8.494 -0.031 16.945 1.00 97.50 167 TYR A C 1
ATOM 1293 O O . TYR A 1 167 ? -8.540 -1.246 17.149 1.00 97.50 167 TYR A O 1
ATOM 1301 N N . LEU A 1 168 ? -8.188 0.496 15.758 1.00 96.00 168 LEU A N 1
ATOM 1302 C CA . LEU A 1 168 ? -7.881 -0.274 14.556 1.00 96.00 168 LEU A CA 1
ATOM 1303 C C . LEU A 1 168 ? -6.552 0.178 13.945 1.00 96.00 168 LEU A C 1
ATOM 1305 O O . LEU A 1 168 ? -6.400 1.340 13.567 1.00 96.00 168 LEU A O 1
ATOM 1309 N N . ASP A 1 169 ? -5.607 -0.749 13.779 1.00 92.19 169 ASP A N 1
ATOM 1310 C CA . ASP A 1 169 ? -4.405 -0.492 12.969 1.00 92.19 169 ASP A CA 1
ATOM 1311 C C . ASP A 1 169 ? -4.800 -0.234 11.492 1.00 92.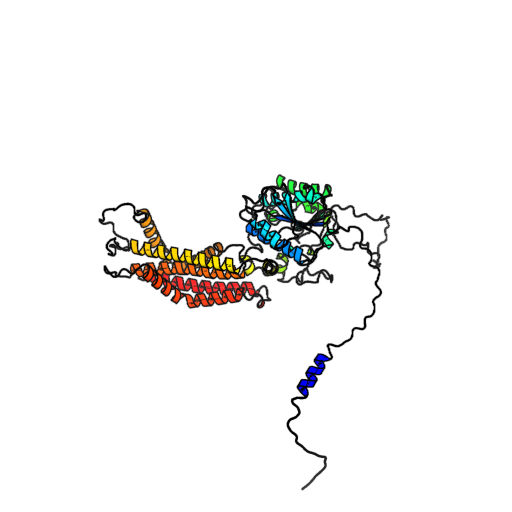19 169 ASP A C 1
ATOM 1313 O O . ASP A 1 169 ? -5.759 -0.852 11.007 1.00 92.19 169 ASP A O 1
ATOM 1317 N N . PRO A 1 170 ? -4.049 0.591 10.729 1.00 91.69 170 PRO A N 1
ATOM 1318 C CA . PRO A 1 170 ? -4.299 0.868 9.300 1.00 91.69 170 PRO A CA 1
ATOM 1319 C C . PRO A 1 170 ? -4.291 -0.364 8.373 1.00 91.69 170 PRO A C 1
ATOM 1321 O O . PRO A 1 170 ? -4.629 -0.280 7.194 1.00 91.69 170 PRO A O 1
ATOM 1324 N N . GLU A 1 171 ? -3.886 -1.518 8.898 1.00 89.00 171 GLU A N 1
ATOM 1325 C CA . GLU A 1 171 ? -3.845 -2.816 8.220 1.00 89.00 171 GLU A CA 1
ATOM 1326 C C . GLU A 1 171 ? -5.171 -3.579 8.280 1.00 89.00 171 GLU A C 1
ATOM 1328 O O . GLU A 1 171 ? -5.243 -4.724 7.830 1.00 89.00 171 GLU A O 1
ATOM 1333 N N . ASN A 1 172 ? -6.207 -2.982 8.857 1.00 92.81 172 ASN A N 1
ATOM 1334 C CA . ASN A 1 172 ? -7.536 -3.562 8.924 1.00 92.81 172 ASN A CA 1
ATOM 1335 C C . ASN A 1 172 ? -8.453 -2.969 7.854 1.00 92.81 172 ASN A C 1
ATOM 1337 O O . ASN A 1 172 ? -8.301 -1.824 7.427 1.00 92.81 172 ASN A O 1
ATOM 1341 N N . LEU A 1 173 ? -9.438 -3.757 7.441 1.00 95.31 173 LEU A N 1
ATOM 1342 C CA . LEU A 1 173 ? -10.476 -3.352 6.509 1.00 95.31 173 LEU A CA 1
ATOM 1343 C C . LEU A 1 173 ? -11.838 -3.734 7.070 1.00 95.31 173 LEU A C 1
ATOM 1345 O O . LEU A 1 173 ? -12.122 -4.917 7.255 1.00 95.31 173 LEU A O 1
ATOM 1349 N N . VAL A 1 174 ? -12.683 -2.735 7.313 1.00 95.56 174 VAL A N 1
ATOM 1350 C CA . VAL A 1 174 ? -14.050 -2.954 7.782 1.00 95.56 174 VAL A CA 1
ATOM 1351 C C . VAL A 1 174 ? -14.936 -3.325 6.595 1.00 95.56 174 VAL A C 1
ATOM 1353 O O . VAL A 1 174 ? -15.066 -2.571 5.634 1.00 95.56 174 VAL A O 1
ATOM 1356 N N . LEU A 1 175 ? -15.536 -4.510 6.651 1.00 92.81 175 LEU A N 1
ATOM 1357 C CA . LEU A 1 175 ? -16.373 -5.063 5.583 1.00 92.81 175 LEU A CA 1
ATOM 1358 C C . LEU A 1 175 ? -17.865 -4.796 5.810 1.00 92.81 175 LEU A C 1
ATOM 1360 O O . LEU A 1 175 ? -18.643 -4.750 4.859 1.00 92.81 175 LEU A O 1
ATOM 1364 N N . ARG A 1 176 ? -18.273 -4.643 7.071 1.00 89.62 176 ARG A N 1
ATOM 1365 C CA . ARG A 1 176 ? -19.656 -4.395 7.503 1.00 89.62 176 ARG A CA 1
ATOM 1366 C C . ARG A 1 176 ? -19.659 -3.675 8.845 1.00 89.62 176 ARG A C 1
ATOM 1368 O O . ARG A 1 176 ? -18.633 -3.614 9.514 1.00 89.62 176 ARG A O 1
ATOM 1375 N N . ASN A 1 177 ? -20.822 -3.146 9.215 1.00 91.19 177 ASN A N 1
ATOM 1376 C CA . ASN A 1 177 ? -21.032 -2.546 10.526 1.00 91.19 177 ASN A CA 1
ATOM 1377 C C . ASN A 1 177 ? -20.628 -3.544 11.631 1.00 91.19 177 ASN A C 1
ATOM 1379 O O . ASN A 1 177 ? -20.977 -4.723 11.540 1.00 91.19 177 ASN A O 1
ATOM 1383 N N . LEU A 1 178 ? -19.860 -3.051 12.602 1.00 90.75 178 LEU A N 1
ATOM 1384 C CA . LEU A 1 178 ? -19.350 -3.782 13.764 1.00 90.75 178 LEU A CA 1
ATOM 1385 C C . LEU A 1 178 ? -19.640 -3.026 15.069 1.00 90.75 178 LEU A C 1
ATOM 1387 O O . LEU A 1 178 ? -18.887 -3.127 16.035 1.00 90.75 178 LEU A O 1
ATOM 1391 N N . ASP A 1 179 ? -20.704 -2.220 15.083 1.00 93.19 179 ASP A N 1
ATOM 1392 C CA . ASP A 1 179 ? -21.093 -1.377 16.216 1.00 93.19 179 ASP A CA 1
ATOM 1393 C C . ASP A 1 179 ? -21.373 -2.201 17.478 1.00 93.19 179 ASP A C 1
ATOM 1395 O O . ASP A 1 179 ? -21.231 -1.692 18.587 1.00 93.19 179 ASP A O 1
ATOM 1399 N N . GLU A 1 180 ? -21.719 -3.483 17.337 1.00 89.94 180 GLU A N 1
ATOM 1400 C CA . GLU A 1 180 ? -21.915 -4.393 18.463 1.00 89.94 180 GLU A CA 1
ATOM 1401 C C . GLU A 1 180 ? -20.663 -4.564 19.333 1.00 89.94 180 GLU A C 1
ATOM 1403 O O . GLU A 1 180 ? -20.776 -4.857 20.520 1.00 89.94 180 GLU A O 1
ATOM 1408 N N . ILE A 1 181 ? -19.468 -4.336 18.779 1.00 91.69 181 ILE A N 1
ATOM 1409 C CA . ILE A 1 181 ? -18.209 -4.501 19.508 1.00 91.69 181 ILE A CA 1
ATOM 1410 C C . ILE A 1 181 ? -18.033 -3.450 20.616 1.00 91.69 181 ILE A C 1
ATOM 1412 O O . ILE A 1 181 ? -17.268 -3.659 21.555 1.00 91.69 181 ILE A O 1
ATOM 1416 N N . PHE A 1 182 ? -18.771 -2.335 20.548 1.00 93.25 182 PHE A N 1
ATOM 1417 C CA . PHE A 1 182 ? -18.785 -1.311 21.595 1.00 93.25 182 PHE A CA 1
ATOM 1418 C C . PHE A 1 182 ? -19.432 -1.794 22.895 1.00 93.25 182 PHE A C 1
ATOM 1420 O O . PHE A 1 182 ? -19.201 -1.185 23.937 1.00 93.25 182 PHE A O 1
ATOM 1427 N N . ALA A 1 183 ? -20.208 -2.881 22.842 1.00 89.69 183 ALA A N 1
ATOM 1428 C CA . ALA A 1 183 ? -20.763 -3.528 24.024 1.00 89.69 183 ALA A CA 1
ATOM 1429 C C . ALA A 1 183 ? -19.745 -4.426 24.747 1.00 89.69 183 ALA A C 1
ATOM 1431 O O . ALA A 1 183 ? -20.032 -4.890 25.849 1.00 89.69 183 ALA A O 1
ATOM 1432 N N . CYS A 1 184 ? -18.574 -4.679 24.148 1.00 87.69 184 CYS A N 1
ATOM 1433 C CA . CYS A 1 184 ? -17.519 -5.441 24.803 1.00 87.69 184 CYS A CA 1
ATOM 1434 C C . CYS A 1 184 ? -17.025 -4.710 26.060 1.00 87.69 184 CYS A C 1
ATOM 1436 O O . CYS A 1 184 ? -17.104 -3.482 26.128 1.00 87.69 184 CYS A O 1
ATOM 1438 N N . HIS A 1 185 ? -16.543 -5.461 27.052 1.00 84.00 185 HIS A N 1
ATOM 1439 C CA . HIS A 1 185 ? -16.152 -4.975 28.380 1.00 84.00 185 HIS A CA 1
ATOM 1440 C C . HIS A 1 185 ? -14.910 -4.056 28.350 1.00 84.00 185 HIS A C 1
ATOM 1442 O O . HIS A 1 185 ? -14.618 -3.394 27.353 1.00 84.00 185 HIS A O 1
ATOM 1448 N N . GLN A 1 186 ? -14.211 -3.921 29.481 1.00 89.50 186 GLN A N 1
ATOM 1449 C CA . GLN A 1 186 ? -13.208 -2.877 29.671 1.00 89.50 186 GLN A CA 1
ATOM 1450 C C . GLN A 1 186 ? -11.996 -3.016 28.740 1.00 89.50 186 GLN A C 1
ATOM 1452 O O . GLN A 1 186 ? -11.446 -2.006 28.296 1.00 89.50 186 GLN A O 1
ATOM 1457 N N . PHE A 1 187 ? -11.568 -4.239 28.428 1.00 93.06 187 PHE A N 1
ATOM 1458 C CA . PHE A 1 187 ? -10.485 -4.457 27.481 1.00 93.06 187 PHE A CA 1
ATOM 1459 C C . PHE A 1 187 ? -10.684 -5.728 26.668 1.00 93.06 187 PHE A C 1
ATOM 1461 O O . PHE A 1 187 ? -10.631 -6.832 27.200 1.00 93.06 187 PHE A O 1
ATOM 1468 N N . CYS A 1 188 ? -10.883 -5.579 25.362 1.00 92.69 188 CYS A N 1
ATOM 1469 C CA . CYS A 1 188 ? -11.084 -6.717 24.479 1.00 92.69 188 CYS A CA 1
ATOM 1470 C C . CYS A 1 188 ? -10.066 -6.755 23.354 1.00 92.69 188 CYS A C 1
ATOM 1472 O O . CYS A 1 188 ? -9.767 -5.735 22.732 1.00 92.69 188 CYS A O 1
ATOM 1474 N N . ALA A 1 189 ? -9.577 -7.954 23.065 1.00 90.75 189 ALA A N 1
ATOM 1475 C CA . ALA A 1 189 ? -8.642 -8.215 21.986 1.00 90.75 189 ALA A CA 1
ATOM 1476 C C . ALA A 1 189 ? -9.009 -9.523 21.291 1.00 90.75 189 ALA A C 1
ATOM 1478 O O . ALA A 1 189 ? -9.641 -10.411 21.863 1.00 90.75 189 ALA A O 1
ATOM 1479 N N . VAL A 1 190 ? -8.611 -9.627 20.031 1.00 87.19 190 VAL A N 1
ATOM 1480 C CA . VAL A 1 190 ? -8.883 -10.786 19.184 1.00 87.19 190 VAL A CA 1
ATOM 1481 C C . VAL A 1 190 ? -7.666 -11.706 19.132 1.00 87.19 190 VAL A C 1
ATOM 1483 O O . VAL A 1 190 ? -6.529 -11.249 18.954 1.00 87.19 190 VAL A O 1
ATOM 1486 N N . ASP A 1 191 ? -7.912 -13.005 19.282 1.00 78.50 191 ASP A N 1
ATOM 1487 C CA . ASP A 1 191 ? -6.952 -14.031 18.882 1.00 78.50 191 ASP A CA 1
ATOM 1488 C C . ASP A 1 191 ? -6.980 -14.115 17.353 1.00 78.50 191 ASP A C 1
ATOM 1490 O O . ASP A 1 191 ? -8.029 -14.355 16.756 1.00 78.50 191 ASP A O 1
ATOM 1494 N N . ASN A 1 192 ? -5.833 -13.890 16.714 1.00 67.56 192 ASN A N 1
ATOM 1495 C CA . ASN A 1 192 ? -5.704 -13.876 15.258 1.00 67.56 192 ASN A CA 1
ATOM 1496 C C . ASN A 1 192 ? -5.378 -15.263 14.658 1.00 67.56 192 ASN A C 1
ATOM 1498 O O . ASN A 1 192 ? -4.920 -15.348 13.516 1.00 67.56 192 ASN A O 1
ATOM 1502 N N . GLY A 1 193 ? -5.657 -16.356 15.378 1.00 60.44 193 GLY A N 1
ATOM 1503 C CA . GLY A 1 193 ? -5.645 -17.725 14.842 1.00 60.44 193 GLY A CA 1
ATOM 1504 C C . GLY A 1 193 ? -4.295 -18.429 14.935 1.00 60.44 193 GLY A C 1
ATOM 1505 O O . GLY A 1 193 ? -4.109 -19.495 14.350 1.00 60.44 193 GLY A O 1
ATOM 1506 N N . GLN A 1 194 ? -3.351 -17.853 15.679 1.00 60.09 194 GLN A N 1
ATOM 1507 C CA . GLN A 1 194 ? -2.164 -18.552 16.148 1.00 60.09 194 GLN A CA 1
ATOM 1508 C C . GLN A 1 194 ? -2.278 -18.646 17.661 1.00 60.09 194 GLN A C 1
ATOM 1510 O O . GLN A 1 194 ? -2.051 -17.661 18.362 1.00 60.09 194 GLN A O 1
ATOM 1515 N N . SER A 1 195 ? -2.632 -19.840 18.144 1.00 51.81 195 SER A N 1
ATOM 1516 C CA . SER A 1 195 ? -2.618 -20.167 19.569 1.00 51.81 195 SER A CA 1
ATOM 1517 C C . SER A 1 195 ? -1.325 -19.621 20.174 1.00 51.81 195 SER A C 1
ATOM 1519 O O . SER A 1 195 ? -0.251 -19.956 19.666 1.00 51.81 195 SER A O 1
ATOM 1521 N N . VAL A 1 196 ? -1.427 -18.809 21.229 1.00 61.81 196 VAL A N 1
ATOM 1522 C CA . VAL A 1 196 ? -0.326 -18.154 21.971 1.00 61.81 196 VAL A CA 1
ATOM 1523 C C . VAL A 1 196 ? -0.076 -16.657 21.658 1.00 61.81 196 VAL A C 1
ATOM 1525 O O . VAL A 1 196 ? 0.767 -16.042 22.308 1.00 61.81 196 VAL A O 1
ATOM 1528 N N . VAL A 1 197 ? -0.823 -15.985 20.761 1.00 71.62 197 VAL A N 1
ATOM 1529 C CA . VAL A 1 197 ? -0.676 -14.516 20.571 1.00 71.62 197 VAL A CA 1
ATOM 1530 C C . VAL A 1 197 ? -1.973 -13.739 20.306 1.00 71.62 197 VAL A C 1
ATOM 1532 O O . VAL A 1 197 ? -2.736 -14.053 19.400 1.00 71.62 197 VAL A O 1
ATOM 1535 N N . TYR A 1 198 ? -2.158 -12.624 21.027 1.00 77.56 198 TYR A N 1
ATOM 1536 C CA . TYR A 1 198 ? -3.234 -11.659 20.765 1.00 77.56 198 TYR A CA 1
ATOM 1537 C C . TYR A 1 198 ? -2.788 -10.548 19.819 1.00 77.56 198 TYR A C 1
ATOM 1539 O O . TYR A 1 198 ? -1.648 -10.068 19.865 1.00 77.56 198 TYR A O 1
ATOM 1547 N N . SER A 1 199 ? -3.711 -10.133 18.952 1.00 76.94 199 SER A N 1
ATOM 1548 C CA . SER A 1 199 ? -3.487 -9.070 17.980 1.00 76.94 199 SER A CA 1
ATOM 1549 C C . SER A 1 199 ? -3.638 -7.697 18.618 1.00 76.94 199 SER A C 1
ATOM 1551 O O . SER A 1 199 ? -4.703 -7.340 19.107 1.00 76.94 199 SER A O 1
ATOM 1553 N N . ASN A 1 200 ? -2.614 -6.858 18.479 1.00 82.56 200 ASN A N 1
ATOM 1554 C CA . ASN A 1 200 ? -2.705 -5.430 18.787 1.00 82.56 200 ASN A CA 1
ATOM 1555 C C . ASN A 1 200 ? -3.396 -4.631 17.654 1.00 82.56 200 ASN A C 1
ATOM 1557 O O . ASN A 1 200 ? -3.290 -3.413 17.580 1.00 82.56 200 ASN A O 1
ATOM 1561 N N . GLY A 1 201 ? -3.996 -5.320 16.674 1.00 86.56 201 GLY A N 1
ATOM 1562 C CA . GLY A 1 201 ? -4.600 -4.701 15.489 1.00 86.56 201 GLY A CA 1
ATOM 1563 C C . GLY A 1 201 ? -6.045 -4.270 15.678 1.00 86.56 201 GLY A C 1
ATOM 1564 O O . GLY A 1 201 ? -6.479 -3.357 14.985 1.00 86.56 201 GLY A O 1
ATOM 1565 N N . LEU A 1 202 ? -6.760 -4.919 16.593 1.00 92.50 202 LEU A N 1
ATOM 1566 C CA . LEU A 1 202 ? -8.121 -4.594 16.996 1.00 92.50 202 LEU A CA 1
ATOM 1567 C C . LEU A 1 202 ? -8.165 -4.665 18.519 1.00 92.50 202 LEU A C 1
ATOM 1569 O O . LEU A 1 202 ? -8.023 -5.752 19.077 1.00 92.50 202 LEU A O 1
ATOM 1573 N N . LEU A 1 203 ? -8.360 -3.515 19.160 1.00 94.31 203 LEU A N 1
ATOM 1574 C CA . LEU A 1 203 ? -8.551 -3.419 20.603 1.00 94.31 203 LEU A CA 1
ATOM 1575 C C . LEU A 1 203 ? -9.845 -2.669 20.899 1.00 94.31 203 LEU A C 1
ATOM 1577 O O . LEU A 1 203 ? -10.107 -1.629 20.299 1.00 94.31 203 LEU A O 1
ATOM 1581 N N . VAL A 1 204 ? -10.625 -3.157 21.855 1.00 95.56 204 VAL A N 1
ATOM 1582 C CA . VAL A 1 204 ? -11.745 -2.416 22.443 1.00 95.56 204 VAL A CA 1
ATOM 1583 C C . VAL A 1 204 ? -11.317 -1.975 23.825 1.00 95.56 204 VAL A C 1
ATOM 1585 O O . VAL A 1 204 ? -10.910 -2.803 24.632 1.00 95.56 204 VAL A O 1
ATOM 1588 N N . ILE A 1 205 ? -11.356 -0.674 24.077 1.00 96.25 205 ILE A N 1
ATOM 1589 C CA . ILE A 1 205 ? -10.750 -0.063 25.254 1.00 96.25 205 ILE A CA 1
ATOM 1590 C C . ILE A 1 205 ? -11.793 0.785 25.976 1.00 96.25 205 ILE A C 1
ATOM 1592 O O . ILE A 1 205 ? -12.435 1.643 25.369 1.00 96.25 205 ILE A O 1
ATOM 1596 N N . SER A 1 206 ? -11.919 0.559 27.281 1.00 95.56 206 SER A N 1
ATOM 1597 C CA . SER A 1 206 ? -12.441 1.496 28.277 1.00 95.56 206 SER A CA 1
ATOM 1598 C C . SER A 1 206 ? -11.317 2.437 28.709 1.00 95.56 206 SER A C 1
ATOM 1600 O O . SER A 1 206 ? -10.418 1.994 29.435 1.00 95.56 206 SER A O 1
ATOM 1602 N N . PRO A 1 207 ? -11.335 3.721 28.319 1.00 95.19 207 PRO A N 1
ATOM 1603 C CA . PRO A 1 207 ? -10.323 4.664 28.784 1.00 95.19 207 PRO A CA 1
ATOM 1604 C C . PRO A 1 207 ? -10.362 4.913 30.302 1.00 95.19 207 PRO A C 1
ATOM 1606 O O . PRO A 1 207 ? -9.354 5.289 30.891 1.00 95.19 207 PRO A O 1
ATOM 1609 N N . ASP A 1 208 ? -11.498 4.652 30.952 1.00 92.31 208 ASP A N 1
ATOM 1610 C CA . ASP A 1 208 ? -11.689 4.753 32.401 1.00 92.31 208 ASP A CA 1
ATOM 1611 C C . ASP A 1 208 ? -11.086 3.575 33.192 1.00 92.31 208 ASP A C 1
ATOM 1613 O O . ASP A 1 208 ? -10.865 3.678 34.402 1.00 92.31 208 ASP A O 1
ATOM 1617 N N . SER A 1 209 ? -10.770 2.457 32.527 1.00 93.94 209 SER A N 1
ATOM 1618 C CA . SER A 1 209 ? -10.188 1.283 33.181 1.00 93.94 209 SER A CA 1
ATOM 1619 C C . SER A 1 209 ? -8.676 1.427 33.360 1.00 93.94 209 SER A C 1
ATOM 1621 O O . SER A 1 209 ? -7.870 1.098 32.486 1.00 93.94 209 SER A O 1
ATOM 1623 N N . ILE A 1 210 ? -8.278 1.863 34.558 1.00 92.81 210 ILE A N 1
ATOM 1624 C CA . ILE A 1 210 ? -6.870 1.908 34.984 1.00 92.81 210 ILE A CA 1
ATOM 1625 C C . ILE A 1 210 ? -6.251 0.501 34.993 1.00 92.81 210 ILE A C 1
ATOM 1627 O O . ILE A 1 210 ? -5.067 0.348 34.701 1.00 92.81 210 ILE A O 1
ATOM 1631 N N . VAL A 1 211 ? -7.043 -0.535 35.292 1.00 92.19 211 VAL A N 1
ATOM 1632 C CA . VAL A 1 211 ? -6.562 -1.925 35.293 1.00 92.19 211 VAL A CA 1
ATOM 1633 C C . VAL A 1 211 ? -6.181 -2.359 33.877 1.00 92.19 211 VAL A C 1
ATOM 1635 O O . VAL A 1 211 ? -5.075 -2.858 33.680 1.00 92.19 211 VAL A O 1
ATOM 1638 N N . ALA A 1 212 ? -7.034 -2.089 32.882 1.00 92.06 212 ALA A N 1
ATOM 1639 C CA . ALA A 1 212 ? -6.727 -2.352 31.476 1.00 92.06 212 ALA A CA 1
ATOM 1640 C C . ALA A 1 212 ? -5.491 -1.577 30.997 1.00 92.06 212 ALA A C 1
ATOM 1642 O O . ALA A 1 212 ? -4.612 -2.142 30.344 1.00 92.06 212 ALA A O 1
ATOM 1643 N N . ARG A 1 213 ? -5.399 -0.293 31.366 1.00 94.50 213 ARG A N 1
ATOM 1644 C CA . ARG A 1 213 ? -4.247 0.562 31.059 1.00 94.50 213 ARG A CA 1
ATOM 1645 C C . ARG A 1 213 ? -2.941 -0.029 31.590 1.00 94.50 213 ARG A C 1
ATOM 1647 O O . ARG A 1 213 ? -1.961 -0.107 30.852 1.00 94.50 213 ARG A O 1
ATOM 1654 N N . ASN A 1 214 ? -2.923 -0.423 32.864 1.00 93.69 214 ASN A N 1
ATOM 1655 C CA . ASN A 1 214 ? -1.732 -0.969 33.511 1.00 93.69 214 ASN A CA 1
ATOM 1656 C C . ASN A 1 214 ? -1.356 -2.324 32.912 1.00 93.69 214 ASN A C 1
ATOM 1658 O O . ASN A 1 214 ? -0.197 -2.509 32.569 1.00 93.69 214 ASN A O 1
ATOM 1662 N N . LEU A 1 215 ? -2.330 -3.207 32.663 1.00 91.44 215 LEU A N 1
ATOM 1663 C CA . LEU A 1 215 ? -2.092 -4.483 31.985 1.00 91.44 215 LEU A CA 1
ATOM 1664 C C . LEU A 1 215 ? -1.438 -4.287 30.606 1.00 91.44 215 LEU A C 1
ATOM 1666 O O . LEU A 1 215 ? -0.463 -4.959 30.272 1.00 91.44 215 LEU A O 1
ATOM 1670 N N . TYR A 1 216 ? -1.950 -3.347 29.807 1.00 91.19 216 TYR A N 1
ATOM 1671 C CA . TYR A 1 216 ? -1.384 -3.035 28.495 1.00 91.19 216 TYR A CA 1
ATOM 1672 C C . TYR A 1 216 ? 0.026 -2.426 28.605 1.00 91.19 216 TYR A C 1
ATOM 1674 O O . TYR A 1 216 ? 0.922 -2.809 27.848 1.00 91.19 216 TYR A O 1
ATOM 1682 N N . SER A 1 217 ? 0.244 -1.517 29.564 1.00 91.56 217 SER A N 1
ATOM 1683 C CA . SER A 1 217 ? 1.560 -0.921 29.836 1.00 91.56 217 SER A CA 1
ATOM 1684 C C . SER A 1 217 ? 2.581 -1.972 30.266 1.00 91.56 217 SER A C 1
ATOM 1686 O O . SER A 1 217 ? 3.662 -2.028 29.688 1.00 91.56 217 SER A O 1
ATOM 1688 N N . ASP A 1 218 ? 2.229 -2.835 31.218 1.00 89.06 218 ASP A N 1
ATOM 1689 C CA . ASP A 1 218 ? 3.099 -3.883 31.755 1.00 89.06 218 ASP A CA 1
ATOM 1690 C C . ASP A 1 218 ? 3.461 -4.905 30.674 1.00 89.06 218 ASP A C 1
ATOM 1692 O O . ASP A 1 218 ? 4.621 -5.310 30.564 1.00 89.06 218 ASP A O 1
ATOM 1696 N N . ALA A 1 219 ? 2.505 -5.260 29.805 1.00 84.88 219 ALA A N 1
ATOM 1697 C CA . ALA A 1 219 ? 2.772 -6.117 28.656 1.00 84.88 219 ALA A CA 1
ATOM 1698 C C . ALA A 1 219 ? 3.828 -5.499 27.724 1.00 84.88 219 ALA A C 1
ATOM 1700 O O . ALA A 1 219 ? 4.731 -6.203 27.272 1.00 84.88 219 ALA A O 1
ATOM 1701 N N . ILE A 1 220 ? 3.759 -4.191 27.452 1.00 84.31 220 ILE A N 1
ATOM 1702 C CA . ILE A 1 220 ? 4.741 -3.492 26.606 1.00 84.31 220 ILE A CA 1
ATOM 1703 C C . ILE A 1 220 ? 6.089 -3.345 27.311 1.00 84.31 220 ILE A C 1
ATOM 1705 O O . ILE A 1 220 ? 7.128 -3.641 26.716 1.00 84.31 220 ILE A O 1
ATOM 1709 N N . ASP A 1 221 ? 6.092 -2.885 28.560 1.00 82.94 221 ASP A N 1
ATOM 1710 C CA . ASP A 1 221 ? 7.313 -2.646 29.326 1.00 82.94 221 ASP A CA 1
ATOM 1711 C C . ASP A 1 221 ? 8.068 -3.962 29.561 1.00 82.94 221 ASP A C 1
ATOM 1713 O O . ASP A 1 221 ? 9.294 -4.007 29.417 1.00 82.94 221 ASP A O 1
ATOM 1717 N N . GLY A 1 222 ? 7.343 -5.065 29.775 1.00 77.69 222 GLY A N 1
ATOM 1718 C CA . GLY A 1 222 ? 7.889 -6.419 29.783 1.00 77.69 222 GLY A CA 1
ATOM 1719 C C . GLY A 1 222 ? 8.688 -6.737 28.515 1.00 77.69 222 GLY A C 1
ATOM 1720 O O . GLY A 1 222 ? 9.831 -7.191 28.616 1.00 77.69 222 GLY A O 1
ATOM 1721 N N . PHE A 1 223 ? 8.166 -6.427 27.322 1.00 74.12 223 PHE A N 1
ATOM 1722 C CA . PHE A 1 223 ? 8.910 -6.595 26.061 1.00 74.12 223 PHE A CA 1
ATOM 1723 C C . PHE A 1 223 ? 10.097 -5.646 25.925 1.00 74.12 223 PHE A C 1
ATOM 1725 O O . PHE A 1 223 ? 11.144 -6.046 25.414 1.00 74.12 223 PHE A O 1
ATOM 1732 N N . MET A 1 224 ? 9.962 -4.400 26.376 1.00 72.38 224 MET A N 1
ATOM 1733 C CA . MET A 1 224 ? 11.041 -3.411 26.305 1.00 72.38 224 MET A CA 1
ATOM 1734 C C . MET A 1 224 ? 12.233 -3.803 27.189 1.00 72.38 224 MET A C 1
ATOM 1736 O O . MET A 1 224 ? 13.381 -3.567 26.811 1.00 72.38 224 MET A O 1
ATOM 1740 N N . ILE A 1 225 ? 11.974 -4.433 28.339 1.00 69.25 225 ILE A N 1
ATOM 1741 C CA . ILE A 1 225 ? 12.997 -4.867 29.301 1.00 69.25 225 ILE A CA 1
ATOM 1742 C C . ILE A 1 225 ? 13.609 -6.217 28.897 1.00 69.25 225 ILE A C 1
ATOM 1744 O O . ILE A 1 225 ? 14.832 -6.370 28.903 1.00 69.25 225 ILE A O 1
ATOM 1748 N N . THR A 1 226 ? 12.776 -7.197 28.530 1.00 62.88 226 THR A N 1
ATOM 1749 C CA . THR A 1 226 ? 13.206 -8.579 28.217 1.00 62.88 226 THR A CA 1
ATOM 1750 C C . THR A 1 226 ? 13.601 -8.789 26.758 1.00 62.88 226 THR A C 1
ATOM 1752 O O . THR A 1 226 ? 14.009 -9.889 26.383 1.00 62.88 226 THR A O 1
ATOM 1755 N N . GLY A 1 227 ? 13.498 -7.746 25.930 1.00 53.75 227 GLY A N 1
ATOM 1756 C CA . GLY A 1 227 ? 13.702 -7.747 24.485 1.00 53.75 227 GLY A CA 1
ATOM 1757 C C . GLY A 1 227 ? 15.129 -8.045 24.029 1.00 53.75 227 GLY A C 1
ATOM 1758 O O . GLY A 1 227 ? 15.691 -7.258 23.279 1.00 53.75 227 GLY A O 1
ATOM 1759 N N . ARG A 1 228 ? 15.714 -9.169 24.453 1.00 50.88 228 ARG A N 1
ATOM 1760 C CA . ARG A 1 228 ? 16.796 -9.905 23.783 1.00 50.88 228 ARG A CA 1
ATOM 1761 C C . ARG A 1 228 ? 16.428 -11.364 23.475 1.00 50.88 228 ARG A C 1
ATOM 1763 O O . ARG A 1 228 ? 17.132 -11.970 22.678 1.00 50.88 228 ARG A O 1
ATOM 1770 N N . GLU A 1 229 ? 15.360 -11.919 24.060 1.00 51.22 229 GLU A N 1
ATOM 1771 C CA . GLU A 1 229 ? 15.024 -13.353 23.927 1.00 51.22 229 GLU A CA 1
ATOM 1772 C C . GLU A 1 229 ? 13.716 -13.652 23.162 1.00 51.22 229 GLU A C 1
ATOM 1774 O O . GLU A 1 229 ? 13.511 -14.791 22.748 1.00 51.22 229 GLU A O 1
ATOM 1779 N N . TYR A 1 230 ? 12.866 -12.654 22.880 1.00 53.69 230 TYR A N 1
ATOM 1780 C CA . TYR A 1 230 ? 11.594 -12.852 22.163 1.00 53.69 230 TYR A CA 1
ATOM 1781 C C . TYR A 1 230 ? 11.678 -12.590 20.648 1.00 53.69 230 TYR A C 1
ATOM 1783 O O . TYR A 1 230 ? 12.422 -11.736 20.167 1.00 53.69 230 TYR A O 1
ATOM 1791 N N . ASN A 1 231 ? 10.866 -13.328 19.881 1.00 59.44 231 ASN A N 1
ATOM 1792 C CA . ASN A 1 231 ? 10.788 -13.276 18.420 1.00 59.44 231 ASN A CA 1
ATOM 1793 C C . ASN A 1 231 ? 10.258 -11.915 17.908 1.00 59.44 231 ASN A C 1
ATOM 1795 O O . ASN A 1 231 ? 9.051 -11.734 17.738 1.00 59.44 231 ASN A O 1
ATOM 1799 N N . TYR A 1 232 ? 11.161 -10.972 17.609 1.00 61.88 232 TYR A N 1
ATOM 1800 C CA . TYR A 1 232 ? 10.842 -9.632 17.082 1.00 61.88 232 TYR A CA 1
ATOM 1801 C C . TYR A 1 232 ? 9.974 -9.624 15.818 1.00 61.88 232 TYR A C 1
ATOM 1803 O O . TYR A 1 232 ? 9.331 -8.618 15.522 1.00 61.88 232 TYR A O 1
ATOM 1811 N N . ILE A 1 233 ? 9.923 -10.733 15.075 1.00 62.78 233 ILE A N 1
ATOM 1812 C CA . ILE A 1 233 ? 9.061 -10.863 13.897 1.00 62.78 233 ILE A CA 1
ATOM 1813 C C . ILE A 1 233 ? 7.586 -10.755 14.307 1.00 62.78 233 ILE A C 1
ATOM 1815 O O . ILE A 1 233 ? 6.823 -10.077 13.624 1.00 62.78 233 ILE A O 1
ATOM 1819 N N . GLY A 1 234 ? 7.199 -11.339 15.446 1.00 63.19 234 GLY A N 1
ATOM 1820 C CA . GLY A 1 234 ? 5.825 -11.266 15.946 1.00 63.19 234 GLY A CA 1
ATOM 1821 C C . GLY A 1 234 ? 5.418 -9.850 16.362 1.00 63.19 234 GLY A C 1
ATOM 1822 O O . GLY A 1 234 ? 4.295 -9.427 16.112 1.00 63.19 234 GLY A O 1
ATOM 1823 N N . ILE A 1 235 ? 6.357 -9.075 16.905 1.00 63.59 235 ILE A N 1
ATOM 1824 C CA . ILE A 1 235 ? 6.152 -7.663 17.256 1.00 63.59 235 ILE A CA 1
ATOM 1825 C C . ILE A 1 235 ? 5.954 -6.811 15.996 1.00 63.59 235 ILE A C 1
ATOM 1827 O O . ILE A 1 235 ? 5.033 -6.002 15.949 1.00 63.59 235 ILE A O 1
ATOM 1831 N N . ILE A 1 236 ? 6.762 -7.020 14.948 1.00 57.69 236 ILE A N 1
ATOM 1832 C CA . ILE A 1 236 ? 6.585 -6.335 13.651 1.00 57.69 236 ILE A CA 1
ATOM 1833 C C . ILE A 1 236 ? 5.249 -6.727 12.995 1.00 57.69 236 ILE A C 1
ATOM 1835 O O . ILE A 1 236 ? 4.652 -5.934 12.272 1.00 57.69 236 ILE A O 1
ATOM 1839 N N . GLN A 1 237 ? 4.759 -7.938 13.260 1.00 62.03 237 GLN A N 1
ATOM 1840 C CA . GLN A 1 237 ? 3.435 -8.408 12.838 1.00 62.03 237 GLN A CA 1
ATOM 1841 C C . GLN A 1 237 ? 2.311 -7.960 13.784 1.00 62.03 237 GLN A C 1
ATOM 1843 O O . GLN A 1 237 ? 1.141 -8.213 13.509 1.00 62.03 237 GLN A O 1
ATOM 1848 N N . GLY A 1 238 ? 2.650 -7.258 14.868 1.00 67.31 238 GLY A N 1
ATOM 1849 C CA . GLY A 1 238 ? 1.714 -6.617 15.773 1.00 67.31 238 GLY A CA 1
ATOM 1850 C C . GLY A 1 238 ? 1.068 -7.533 16.810 1.00 67.31 238 GLY A C 1
ATOM 1851 O O . GLY A 1 238 ? -0.088 -7.287 17.161 1.00 67.31 238 GLY A O 1
ATOM 1852 N N . PHE A 1 239 ? 1.792 -8.552 17.280 1.00 74.12 239 PHE A N 1
ATOM 1853 C CA . PHE A 1 239 ? 1.394 -9.421 18.389 1.00 74.12 239 PHE A CA 1
ATOM 1854 C C . PHE A 1 239 ? 1.922 -8.950 19.736 1.00 74.12 239 PHE A C 1
ATOM 1856 O O . PHE A 1 239 ? 3.015 -8.391 19.832 1.00 74.12 239 PHE A O 1
ATOM 1863 N N . MET A 1 240 ? 1.163 -9.275 20.782 1.00 74.62 240 MET A N 1
ATOM 1864 C CA . MET A 1 240 ? 1.540 -9.036 22.172 1.00 74.62 240 MET A CA 1
ATOM 1865 C C . MET A 1 240 ? 1.467 -10.333 22.988 1.00 74.62 240 MET A C 1
ATOM 1867 O O . MET A 1 240 ? 0.456 -10.584 23.641 1.00 74.62 240 MET A O 1
ATOM 1871 N N . PRO A 1 241 ? 2.532 -11.157 22.994 1.00 70.81 241 PRO A N 1
ATOM 1872 C CA . PRO A 1 241 ? 2.569 -12.356 23.834 1.00 70.81 241 PRO A CA 1
ATOM 1873 C C . PRO A 1 241 ? 2.372 -12.065 25.333 1.00 70.81 241 PRO A C 1
ATOM 1875 O O . PRO A 1 241 ? 1.803 -12.884 26.034 1.00 70.81 241 PRO A O 1
ATOM 1878 N N . GLY A 1 242 ? 2.760 -10.882 25.826 1.00 74.31 242 GLY A N 1
ATOM 1879 C CA . GLY A 1 242 ? 2.567 -10.483 27.227 1.00 74.31 242 GLY A CA 1
ATOM 1880 C C . GLY A 1 242 ? 1.101 -10.301 27.637 1.00 74.31 242 GLY A C 1
ATOM 1881 O O . GLY A 1 242 ? 0.807 -10.279 28.823 1.00 74.31 242 GLY A O 1
ATOM 1882 N N . LEU A 1 243 ? 0.177 -10.203 26.674 1.00 78.38 243 LEU A N 1
ATOM 1883 C CA . LEU A 1 243 ? -1.263 -10.222 26.945 1.00 78.38 243 LEU A CA 1
ATOM 1884 C C . LEU A 1 243 ? -1.833 -11.644 26.976 1.00 78.38 243 LEU A C 1
ATOM 1886 O O . LEU A 1 243 ? -2.957 -11.829 27.426 1.00 78.38 243 LEU A O 1
ATOM 1890 N N . PHE A 1 244 ? -1.093 -12.646 26.494 1.00 78.81 244 PHE A N 1
ATOM 1891 C CA . PHE A 1 244 ? -1.619 -13.997 26.324 1.00 78.81 244 PHE A CA 1
ATOM 1892 C C . PHE A 1 244 ? -2.158 -14.584 27.629 1.00 78.81 244 PHE A C 1
ATOM 1894 O O . PHE A 1 244 ? -3.309 -15.005 27.651 1.00 78.81 244 PHE A O 1
ATOM 1901 N N . GLU A 1 245 ? -1.376 -14.517 28.707 1.00 79.19 245 GLU A N 1
ATOM 1902 C CA . GLU A 1 245 ? -1.755 -15.047 30.022 1.00 79.19 245 GLU A CA 1
ATOM 1903 C C . GLU A 1 245 ? -3.042 -14.400 30.556 1.00 79.19 245 GLU A C 1
ATOM 1905 O O . GLU A 1 245 ? -3.928 -15.090 31.045 1.00 79.19 245 GLU A O 1
ATOM 1910 N N . ALA A 1 246 ? -3.203 -13.085 30.374 1.00 81.62 246 ALA A N 1
ATOM 1911 C CA . ALA A 1 246 ? -4.401 -12.383 30.826 1.00 81.62 246 ALA A CA 1
ATOM 1912 C C . ALA A 1 246 ? -5.653 -12.757 30.017 1.00 81.62 246 ALA A C 1
ATOM 1914 O O . ALA A 1 246 ? -6.747 -12.833 30.570 1.00 81.62 246 ALA A O 1
ATOM 1915 N N . PHE A 1 247 ? -5.520 -12.974 28.706 1.00 86.12 247 PHE A N 1
ATOM 1916 C CA . PHE A 1 247 ? -6.677 -13.249 27.857 1.00 86.12 247 PHE A CA 1
ATOM 1917 C C . PHE A 1 247 ? -7.014 -14.741 27.728 1.00 86.12 247 PHE A C 1
ATOM 1919 O O . PHE A 1 247 ? -8.169 -15.051 27.444 1.00 86.12 247 PHE A O 1
ATOM 1926 N N . GLU A 1 248 ? -6.067 -15.667 27.914 1.00 83.38 248 GLU A N 1
ATOM 1927 C CA . GLU A 1 248 ? -6.287 -17.116 27.754 1.00 83.38 248 GLU A CA 1
ATOM 1928 C C . GLU A 1 248 ? -7.441 -17.634 28.626 1.00 83.38 248 GLU A C 1
ATOM 1930 O O . GLU A 1 248 ? -8.324 -18.338 28.122 1.00 83.38 248 GLU A O 1
ATOM 1935 N N . GLU A 1 249 ? -7.480 -17.211 29.890 1.00 82.56 249 GLU A N 1
ATOM 1936 C CA . GLU A 1 249 ? -8.514 -17.591 30.862 1.00 82.56 249 GLU A CA 1
ATOM 1937 C C . GLU A 1 249 ? -9.755 -16.687 30.815 1.00 82.56 249 GLU A C 1
ATOM 1939 O O . GLU A 1 249 ? -10.760 -16.962 31.467 1.00 82.56 249 GLU A O 1
ATOM 1944 N N . SER A 1 250 ? -9.721 -15.614 30.022 1.00 87.19 250 SER A N 1
ATOM 1945 C CA . SER A 1 250 ? -10.796 -14.626 30.014 1.00 87.19 250 SER A CA 1
ATOM 1946 C C . SER A 1 250 ? -12.039 -15.091 29.234 1.00 87.19 250 SER A C 1
ATOM 1948 O O . SER A 1 250 ? -11.925 -15.831 28.243 1.00 87.19 250 SER A O 1
ATOM 1950 N N . PRO A 1 251 ? -13.251 -14.677 29.644 1.00 89.19 251 PRO A N 1
ATOM 1951 C CA . PRO A 1 251 ? -14.487 -15.033 28.953 1.00 89.19 251 PRO A CA 1
ATOM 1952 C C . PRO A 1 251 ? -14.492 -14.552 27.495 1.00 89.19 251 PRO A C 1
ATOM 1954 O O . PRO A 1 251 ? -13.911 -13.525 27.134 1.00 89.19 251 PRO A O 1
ATOM 1957 N N . LEU A 1 252 ? -15.138 -15.332 26.627 1.00 87.00 252 LEU A N 1
ATOM 1958 C CA . LEU A 1 252 ? -15.327 -14.982 25.222 1.00 87.00 252 LEU A CA 1
ATOM 1959 C C . LEU A 1 252 ? -16.524 -14.033 25.100 1.00 87.00 252 LEU A C 1
ATOM 1961 O O . LEU A 1 252 ? -17.597 -14.303 25.632 1.00 87.00 252 LEU A O 1
ATOM 1965 N N . PHE A 1 253 ? -16.346 -12.924 24.391 1.00 86.31 253 PHE A N 1
ATOM 1966 C CA . PHE A 1 253 ? -17.404 -11.962 24.126 1.00 86.31 253 PHE A CA 1
ATOM 1967 C C . PHE A 1 253 ? -18.422 -12.548 23.145 1.00 86.31 253 PHE A C 1
ATOM 1969 O O . PHE A 1 253 ? -18.098 -12.832 21.988 1.00 86.31 253 PHE A O 1
ATOM 1976 N N . PHE A 1 254 ? -19.669 -12.656 23.595 1.00 75.81 254 PHE A N 1
ATOM 1977 C CA . PHE A 1 254 ? -20.813 -12.997 22.764 1.00 75.81 254 PHE A CA 1
ATOM 1978 C C . PHE A 1 254 ? -21.907 -11.950 22.926 1.00 75.81 254 PHE A C 1
ATOM 1980 O O . PHE A 1 254 ? -22.266 -11.559 24.036 1.00 75.81 254 PHE A O 1
ATOM 1987 N N . LEU A 1 255 ? -22.457 -11.503 21.798 1.00 66.38 255 LEU A N 1
ATOM 1988 C CA . LEU A 1 255 ? -23.601 -10.606 21.802 1.00 66.38 255 LEU A CA 1
ATOM 1989 C C . LEU A 1 255 ? -24.849 -11.412 22.192 1.00 66.38 255 LEU A C 1
ATOM 1991 O O . LEU A 1 255 ? -25.434 -12.081 21.343 1.00 66.38 255 LEU A O 1
ATOM 1995 N N . GLY A 1 256 ? -25.222 -11.353 23.470 1.00 51.44 256 GLY A N 1
ATOM 1996 C CA . GLY A 1 256 ? -26.387 -12.056 24.011 1.00 51.44 256 GLY A CA 1
ATOM 1997 C C . GLY A 1 256 ? -26.061 -13.168 25.004 1.00 51.44 256 GLY A C 1
ATOM 1998 O O . GLY A 1 256 ? -26.719 -14.201 24.959 1.00 51.44 256 GLY A O 1
ATOM 1999 N N . TRP A 1 257 ? -25.095 -12.975 25.910 1.00 36.94 257 TRP A N 1
ATOM 2000 C CA . TRP A 1 257 ? -25.081 -13.756 27.152 1.00 36.94 257 TRP A CA 1
ATOM 2001 C C . TRP A 1 257 ? -26.207 -13.257 28.069 1.00 36.94 257 TRP A C 1
ATOM 2003 O O . TRP A 1 257 ? -25.980 -12.599 29.077 1.00 36.94 257 TRP A O 1
ATOM 2013 N N . ASP A 1 258 ? -27.443 -13.525 27.660 1.00 35.97 258 ASP A N 1
ATOM 2014 C CA . ASP A 1 258 ? -28.445 -13.902 28.639 1.00 35.97 258 ASP A CA 1
ATOM 2015 C C . ASP A 1 258 ? -28.048 -15.331 29.032 1.00 35.97 258 ASP A C 1
ATOM 2017 O O . ASP A 1 258 ? -27.759 -16.152 28.156 1.00 35.97 258 ASP A O 1
ATOM 2021 N N . GLY A 1 259 ? -27.950 -15.630 30.328 1.00 36.53 259 GLY A N 1
ATOM 2022 C CA . GLY A 1 259 ? -27.949 -17.021 30.767 1.00 36.53 259 GLY A CA 1
ATOM 2023 C C . GLY A 1 259 ? -29.159 -17.678 30.117 1.00 36.53 259 GLY A C 1
ATOM 2024 O O . GLY A 1 259 ? -30.288 -17.266 30.380 1.00 36.53 259 GLY A O 1
ATOM 2025 N N . ASP A 1 260 ? -28.915 -18.577 29.166 1.00 34.41 260 ASP A N 1
ATOM 2026 C CA . ASP A 1 260 ? -29.961 -19.145 28.329 1.00 34.41 260 ASP A CA 1
ATOM 2027 C C . ASP A 1 260 ? -30.802 -20.065 29.223 1.00 34.41 260 ASP A C 1
ATOM 2029 O O . ASP A 1 260 ? -30.531 -21.251 29.385 1.00 34.41 260 ASP A O 1
ATOM 2033 N N . ASP A 1 261 ? -31.831 -19.477 29.831 1.00 39.00 261 ASP A N 1
ATOM 2034 C CA . ASP A 1 261 ? -32.932 -20.118 30.549 1.00 39.00 261 ASP A CA 1
ATOM 2035 C C . ASP A 1 261 ? -33.902 -20.758 29.533 1.00 39.00 261 ASP A C 1
ATOM 2037 O O . ASP A 1 261 ? -35.126 -20.628 29.585 1.00 39.00 261 ASP A O 1
ATOM 2041 N N . ASN A 1 262 ? -33.328 -21.426 28.532 1.00 34.84 262 ASN A N 1
ATOM 2042 C CA . ASN A 1 262 ? -34.022 -22.222 27.541 1.00 34.84 262 ASN A CA 1
ATOM 2043 C C . ASN A 1 262 ? -33.539 -23.656 27.721 1.00 34.84 262 ASN A C 1
ATOM 2045 O O . ASN A 1 262 ? -32.522 -24.057 27.164 1.00 34.84 262 ASN A O 1
ATOM 2049 N N . GLY A 1 263 ? -34.281 -24.402 28.541 1.00 33.28 263 GLY A N 1
ATOM 2050 C CA . GLY A 1 263 ? -34.001 -25.786 28.901 1.00 33.28 263 GLY A CA 1
ATOM 2051 C C . GLY A 1 263 ? -33.782 -26.708 27.702 1.00 33.28 263 GLY A C 1
ATOM 2052 O O . GLY A 1 263 ? -34.718 -27.337 27.208 1.00 33.28 263 GLY A O 1
ATOM 2053 N N . GLU A 1 264 ? -32.524 -26.857 27.298 1.00 31.27 264 GLU A N 1
ATOM 2054 C CA . GLU A 1 264 ? -32.027 -28.138 26.828 1.00 31.27 264 GLU A CA 1
ATOM 2055 C C . GLU A 1 264 ? -31.668 -28.963 28.063 1.00 31.27 264 GLU A C 1
ATOM 2057 O O . GLU A 1 264 ? -30.708 -28.704 28.785 1.00 31.27 264 GLU A O 1
ATOM 2062 N N . GLU A 1 265 ? -32.541 -29.929 28.320 1.00 32.09 265 GLU A N 1
ATOM 2063 C CA . GLU A 1 265 ? -32.432 -31.007 29.291 1.00 32.09 265 GLU A CA 1
ATOM 2064 C C . GLU A 1 265 ? -31.080 -31.725 29.101 1.00 32.09 265 GLU A C 1
ATOM 2066 O O . GLU A 1 265 ? -30.929 -32.632 28.284 1.00 32.09 265 GLU A O 1
ATOM 2071 N N . SER A 1 266 ? -30.055 -31.261 29.820 1.00 31.75 266 SER A N 1
ATOM 2072 C CA . SER A 1 266 ? -28.796 -31.981 29.985 1.00 31.75 266 SER A CA 1
ATOM 2073 C C . SER A 1 266 ? -29.015 -33.057 31.041 1.00 31.75 266 SER A C 1
ATOM 2075 O O . SER A 1 266 ? -28.907 -32.803 32.241 1.00 31.75 266 SER A O 1
ATOM 2077 N N . ASP A 1 267 ? -29.326 -34.266 30.585 1.00 34.38 267 ASP A N 1
ATOM 2078 C CA . ASP A 1 267 ? -29.316 -35.463 31.418 1.00 34.38 267 ASP A CA 1
ATOM 2079 C C . ASP A 1 267 ? -27.926 -35.668 32.052 1.00 34.38 267 ASP A C 1
ATOM 2081 O O . ASP A 1 267 ? -26.973 -36.086 31.394 1.00 34.38 267 ASP A O 1
ATOM 2085 N N . GLY A 1 268 ? -27.852 -35.439 33.366 1.00 30.19 268 GLY A N 1
ATOM 2086 C CA . GLY A 1 268 ? -26.921 -36.117 34.269 1.00 30.19 268 GLY A CA 1
ATOM 2087 C C . GLY A 1 268 ? -25.690 -35.331 34.722 1.00 30.19 268 GLY A C 1
ATOM 2088 O O . GLY A 1 268 ? -24.632 -35.423 34.111 1.00 30.19 268 GLY A O 1
ATOM 2089 N N . ALA A 1 269 ? -25.784 -34.683 35.882 1.00 33.38 269 ALA A N 1
ATOM 2090 C CA . ALA A 1 269 ? -25.182 -35.159 37.134 1.00 33.38 269 ALA A CA 1
ATOM 2091 C C . ALA A 1 269 ? -25.408 -34.093 38.216 1.00 33.38 269 ALA A C 1
ATOM 2093 O O . ALA A 1 269 ? -24.902 -32.979 38.132 1.00 33.38 269 ALA A O 1
ATOM 2094 N N . ASP A 1 270 ? -26.219 -34.473 39.195 1.00 40.78 270 ASP A N 1
ATOM 2095 C CA . ASP A 1 270 ? -26.426 -33.800 40.470 1.00 40.78 270 ASP A CA 1
ATOM 2096 C C . ASP A 1 270 ? -25.101 -33.749 41.241 1.00 40.78 270 ASP A C 1
ATOM 2098 O O . ASP A 1 270 ? -24.498 -34.795 41.468 1.00 40.78 270 ASP A O 1
ATOM 2102 N N . ASP A 1 271 ? -24.647 -32.546 41.581 1.00 37.78 271 ASP A N 1
ATOM 2103 C CA . ASP A 1 271 ? -24.002 -32.243 42.858 1.00 37.78 271 ASP A CA 1
ATOM 2104 C C . ASP A 1 271 ? -24.083 -30.723 43.055 1.00 37.78 271 ASP A C 1
ATOM 2106 O O . ASP A 1 271 ? -23.524 -29.930 42.295 1.00 37.78 271 ASP A O 1
ATOM 2110 N N . GLY A 1 272 ? -24.883 -30.329 44.044 1.00 40.59 272 GLY A N 1
ATOM 2111 C CA . GLY A 1 272 ? -25.203 -28.943 44.337 1.00 40.59 272 GLY A CA 1
ATOM 2112 C C . GLY A 1 272 ? -24.021 -28.129 44.854 1.00 40.59 272 GLY A C 1
ATOM 2113 O O . GLY A 1 272 ? -23.239 -28.591 45.679 1.00 40.59 272 GLY A O 1
ATOM 2114 N N . ASP A 1 273 ? -23.980 -26.872 44.429 1.00 35.66 273 ASP A N 1
ATOM 2115 C CA . ASP A 1 273 ? -23.581 -25.761 45.284 1.00 35.66 273 ASP A CA 1
ATOM 2116 C C . ASP A 1 273 ? -24.227 -24.481 44.736 1.00 35.66 273 ASP A C 1
ATOM 2118 O O . ASP A 1 273 ? -24.375 -24.311 43.523 1.00 35.66 273 ASP A O 1
ATOM 2122 N N . ASP A 1 274 ? -24.672 -23.613 45.639 1.00 41.12 274 ASP A N 1
ATOM 2123 C CA . ASP A 1 274 ? -25.376 -22.365 45.345 1.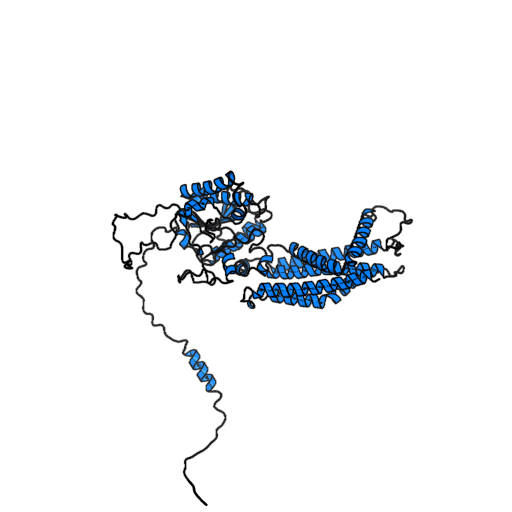00 41.12 274 ASP A CA 1
ATOM 2124 C C . ASP A 1 274 ? -24.504 -21.420 44.489 1.00 41.12 274 ASP A C 1
ATOM 2126 O O . ASP A 1 274 ? -23.709 -20.629 45.005 1.00 41.12 274 ASP A O 1
ATOM 2130 N N . ALA A 1 275 ? -24.659 -21.467 43.164 1.00 37.28 275 ALA A N 1
ATOM 2131 C CA . ALA A 1 275 ? -24.046 -20.506 42.254 1.00 37.28 275 ALA A CA 1
ATOM 2132 C C . ALA A 1 275 ? -24.857 -19.204 42.263 1.00 37.28 275 ALA A C 1
ATOM 2134 O O . ALA A 1 275 ? -25.780 -19.000 41.479 1.00 37.28 275 ALA A O 1
ATOM 2135 N N . VAL A 1 276 ? -24.505 -18.321 43.196 1.00 39.09 276 VAL A N 1
ATOM 2136 C CA . VAL A 1 276 ? -24.832 -16.893 43.141 1.00 39.09 276 VAL A CA 1
ATOM 2137 C C . VAL A 1 276 ? -24.431 -16.364 41.763 1.00 39.09 276 VAL A C 1
ATOM 2139 O O . VAL A 1 276 ? -23.291 -16.585 41.353 1.00 39.09 276 VAL A O 1
ATOM 2142 N N . ASP A 1 277 ? -25.347 -15.670 41.078 1.00 37.47 277 ASP A N 1
ATOM 2143 C CA . ASP A 1 277 ? -25.118 -14.997 39.795 1.00 37.47 277 ASP A CA 1
ATOM 2144 C C . ASP A 1 277 ? -23.758 -14.283 39.797 1.00 37.47 277 ASP A C 1
ATOM 2146 O O . ASP A 1 277 ? -23.575 -13.234 40.428 1.00 37.47 277 ASP A O 1
ATOM 2150 N N . ALA A 1 278 ? -22.773 -14.878 39.124 1.00 39.38 278 ALA A N 1
ATOM 2151 C CA . ALA A 1 278 ? -21.455 -14.292 38.988 1.00 39.38 278 ALA A CA 1
ATOM 2152 C C . ALA A 1 278 ? -21.587 -13.087 38.057 1.00 39.38 278 ALA A C 1
ATOM 2154 O O . ALA A 1 278 ? -21.560 -13.219 36.836 1.00 39.38 278 ALA A O 1
ATOM 2155 N N . VAL A 1 279 ? -21.756 -11.900 38.642 1.00 46.34 279 VAL A N 1
ATOM 2156 C CA . VAL A 1 279 ? -21.514 -10.631 37.952 1.00 46.34 279 VAL A CA 1
ATOM 2157 C C . VAL A 1 279 ? -20.155 -10.770 37.274 1.00 46.34 279 VAL A C 1
ATOM 2159 O O . VAL A 1 279 ? -19.168 -11.014 37.961 1.00 46.34 279 VAL A O 1
ATOM 2162 N N . ASP A 1 280 ? -20.105 -10.688 35.946 1.00 55.47 280 ASP A N 1
ATOM 2163 C CA . ASP A 1 280 ? -18.868 -10.849 35.184 1.00 55.47 280 ASP A CA 1
ATOM 2164 C C . ASP A 1 280 ? -17.889 -9.718 35.544 1.00 55.47 280 ASP A C 1
ATOM 2166 O O . ASP A 1 280 ? -17.971 -8.597 35.037 1.00 55.47 280 ASP A O 1
ATOM 2170 N N . VAL A 1 281 ? -17.002 -9.998 36.505 1.00 61.78 281 VAL A N 1
ATOM 2171 C CA . VAL A 1 281 ? -15.990 -9.065 37.026 1.00 61.78 281 VAL A CA 1
ATOM 2172 C C . VAL A 1 281 ? -14.739 -9.054 36.138 1.00 61.78 281 VAL A C 1
ATOM 2174 O O . VAL A 1 281 ? -13.758 -8.385 36.468 1.00 61.78 281 VAL A O 1
ATOM 2177 N N . SER A 1 282 ? -14.718 -9.796 35.023 1.00 77.62 282 SER A N 1
ATOM 2178 C CA . SER A 1 282 ? -13.524 -9.843 34.186 1.00 77.62 282 SER A CA 1
ATOM 2179 C C . SER A 1 282 ? -13.262 -8.481 33.538 1.00 77.62 282 SER A C 1
ATOM 2181 O O . SER A 1 282 ? -14.114 -7.891 32.873 1.00 77.62 282 SER A O 1
ATOM 2183 N N . VAL A 1 283 ? -12.049 -7.961 33.735 1.00 85.56 283 VAL A N 1
ATOM 2184 C CA . VAL A 1 283 ? -11.575 -6.728 33.081 1.00 85.56 283 VAL A CA 1
ATOM 2185 C C . VAL A 1 283 ? -11.322 -6.972 31.592 1.00 85.56 283 VAL A C 1
ATOM 2187 O O . VAL A 1 283 ? -11.470 -6.063 30.774 1.00 85.56 283 VAL A O 1
ATOM 2190 N N . VAL A 1 284 ? -10.931 -8.198 31.249 1.00 89.94 284 VAL A N 1
ATOM 2191 C CA . VAL A 1 284 ? -10.533 -8.608 29.905 1.00 89.94 284 VAL A CA 1
ATOM 2192 C C . VAL A 1 284 ? -11.526 -9.589 29.307 1.00 89.94 284 VAL A C 1
ATOM 2194 O O . VAL A 1 284 ? -12.004 -10.481 30.002 1.00 89.94 284 VAL A O 1
ATOM 2197 N N . HIS A 1 285 ? -11.790 -9.460 28.008 1.00 90.94 285 HIS A N 1
ATOM 2198 C CA . HIS A 1 285 ? -12.627 -10.401 27.260 1.00 90.94 285 HIS A CA 1
ATOM 2199 C C . HIS A 1 285 ? -12.004 -10.726 25.911 1.00 90.94 285 HIS A C 1
ATOM 2201 O O . HIS A 1 285 ? -11.513 -9.850 25.194 1.00 90.94 285 HIS A O 1
ATOM 2207 N N . ARG A 1 286 ? -12.078 -11.991 25.507 1.00 90.25 286 ARG A N 1
ATOM 2208 C CA . ARG A 1 286 ? -11.651 -12.398 24.167 1.00 90.25 286 ARG A CA 1
ATOM 2209 C C . ARG A 1 286 ? -12.699 -12.001 23.151 1.00 90.25 286 ARG A C 1
ATOM 2211 O O . ARG A 1 286 ? -13.880 -12.267 23.333 1.00 90.25 286 ARG A O 1
ATOM 2218 N N . LEU A 1 287 ? -12.270 -11.444 22.031 1.00 88.62 287 LEU A N 1
ATOM 2219 C CA . LEU A 1 287 ? -13.112 -11.361 20.848 1.00 88.62 287 LEU A CA 1
ATOM 2220 C C . LEU A 1 287 ? -13.004 -12.676 20.068 1.00 88.62 287 LEU A C 1
ATOM 2222 O O . LEU A 1 287 ? -11.889 -13.162 19.853 1.00 88.62 287 LEU A O 1
ATOM 2226 N N . PRO A 1 288 ? -14.129 -13.234 19.591 1.00 86.44 288 PRO A N 1
ATOM 2227 C CA . PRO A 1 288 ? -14.104 -14.346 18.654 1.00 86.44 288 PRO A CA 1
ATOM 2228 C C . PRO A 1 288 ? -13.201 -14.074 17.447 1.00 86.44 288 PRO A C 1
ATOM 2230 O O . PRO A 1 288 ? -13.226 -12.983 16.880 1.00 86.44 288 PRO A O 1
ATOM 2233 N N . PHE A 1 289 ? -12.467 -15.099 17.006 1.00 84.19 289 PHE A N 1
ATOM 2234 C CA . PHE A 1 289 ? -11.514 -15.037 15.887 1.00 84.19 289 PHE A CA 1
ATOM 2235 C C . PHE A 1 289 ? -12.076 -14.348 14.628 1.00 84.19 289 PHE A C 1
ATOM 2237 O O . PHE A 1 289 ? -11.384 -13.586 13.953 1.00 84.19 289 PHE A O 1
ATOM 2244 N N . TYR A 1 290 ? -13.360 -14.557 14.318 1.00 82.38 290 TYR A N 1
ATOM 2245 C CA . TYR A 1 290 ? -13.985 -13.959 13.138 1.00 82.38 290 TYR A CA 1
ATOM 2246 C C . TYR A 1 290 ? -14.081 -12.424 13.206 1.00 82.38 290 TYR A C 1
ATOM 2248 O O . TYR A 1 290 ? -14.287 -11.802 12.170 1.00 82.38 290 TYR A O 1
ATOM 2256 N N . TYR A 1 291 ? -13.948 -11.782 14.375 1.00 87.12 291 TYR A N 1
ATOM 2257 C CA . TYR A 1 291 ? -13.974 -10.317 14.476 1.00 87.12 291 TYR A CA 1
ATOM 2258 C C . TYR A 1 291 ? -12.778 -9.643 13.813 1.00 87.12 291 TYR A C 1
ATOM 2260 O O . TYR A 1 291 ? -12.868 -8.457 13.529 1.00 87.12 291 TYR A O 1
ATOM 2268 N N . SER A 1 292 ? -11.686 -10.364 13.551 1.00 87.62 292 SER A N 1
ATOM 2269 C CA . SER A 1 292 ? -10.541 -9.859 12.793 1.00 87.62 292 SER A CA 1
ATOM 2270 C C . SER A 1 292 ? -9.878 -11.003 12.041 1.00 87.62 292 SER A C 1
ATOM 2272 O O . SER A 1 292 ? -8.783 -11.457 12.373 1.00 87.62 292 SER A O 1
ATOM 2274 N N . ILE A 1 293 ? -10.559 -11.515 11.014 1.00 86.56 293 ILE A N 1
ATOM 2275 C CA . ILE A 1 293 ? -10.010 -12.655 10.287 1.00 86.56 293 ILE A CA 1
ATOM 2276 C C . ILE A 1 293 ? -8.753 -12.238 9.528 1.00 86.56 293 ILE A C 1
ATOM 2278 O O . ILE A 1 293 ? -8.732 -11.230 8.813 1.00 86.56 293 ILE A O 1
ATOM 2282 N N . ASN A 1 294 ? -7.683 -13.021 9.657 1.00 86.56 294 ASN A N 1
ATOM 2283 C CA . ASN A 1 294 ? -6.485 -12.738 8.896 1.00 86.56 294 ASN A CA 1
ATOM 2284 C C . ASN A 1 294 ? -6.611 -13.182 7.437 1.00 86.56 294 ASN A C 1
ATOM 2286 O O . ASN A 1 294 ? -6.958 -14.324 7.165 1.00 86.56 294 ASN A O 1
ATOM 2290 N N . HIS A 1 295 ? -6.227 -12.327 6.487 1.00 86.44 295 HIS A N 1
ATOM 2291 C CA . HIS A 1 295 ? -6.249 -12.675 5.063 1.00 86.44 295 HIS A CA 1
ATOM 2292 C C . HIS A 1 295 ? -5.428 -13.928 4.697 1.00 86.44 295 HIS A C 1
ATOM 2294 O O . HIS A 1 295 ? -5.709 -14.538 3.668 1.00 86.44 295 HIS A O 1
ATOM 2300 N N . MET A 1 296 ? -4.425 -14.318 5.495 1.00 84.38 296 MET A N 1
ATOM 2301 C CA . MET A 1 296 ? -3.586 -15.484 5.210 1.00 84.38 296 MET A CA 1
ATOM 2302 C C . MET A 1 296 ? -4.371 -16.795 5.239 1.00 84.38 296 MET A C 1
ATOM 2304 O O . MET A 1 296 ? -4.074 -17.688 4.448 1.00 84.38 296 MET A O 1
ATOM 2308 N N . VAL A 1 297 ? -5.405 -16.893 6.080 1.00 84.94 297 VAL A N 1
ATOM 2309 C CA . VAL A 1 297 ? -6.182 -18.132 6.240 1.00 84.94 297 VAL A CA 1
ATOM 2310 C C . VAL A 1 297 ? -7.001 -18.480 4.995 1.00 84.94 297 VAL A C 1
ATOM 2312 O O . VAL A 1 297 ? -7.300 -19.644 4.745 1.00 84.94 297 VAL A O 1
ATOM 2315 N N . PHE A 1 298 ? -7.288 -17.488 4.143 1.00 85.56 298 PHE A N 1
ATOM 2316 C CA . PHE A 1 298 ? -7.879 -17.723 2.826 1.00 85.56 298 PHE A CA 1
ATOM 2317 C C . PHE A 1 298 ? -7.009 -18.650 1.977 1.00 85.56 298 PHE A C 1
ATOM 2319 O O . PHE A 1 298 ? -7.530 -19.503 1.266 1.00 85.56 298 PHE A O 1
ATOM 2326 N N . TYR A 1 299 ? -5.682 -18.504 2.034 1.00 83.56 299 TYR A N 1
ATOM 2327 C CA . TYR A 1 299 ? -4.768 -19.216 1.137 1.00 83.56 299 TYR A CA 1
ATOM 2328 C C . TYR A 1 299 ? -4.534 -20.678 1.537 1.00 83.56 299 TYR A C 1
ATOM 2330 O O . TYR A 1 299 ? -3.943 -21.420 0.758 1.00 83.56 299 TYR A O 1
ATOM 2338 N N . GLU A 1 300 ? -5.038 -21.122 2.694 1.00 83.75 300 GLU A N 1
ATOM 2339 C CA . GLU A 1 300 ? -4.961 -22.528 3.113 1.00 83.75 300 GLU A CA 1
ATOM 2340 C C . GLU A 1 300 ? -5.785 -23.447 2.206 1.00 83.75 300 GLU A C 1
ATOM 2342 O O . GLU A 1 300 ? -5.335 -24.525 1.814 1.00 83.75 300 GLU A O 1
ATOM 2347 N N . ARG A 1 301 ? -6.996 -23.009 1.844 1.00 83.62 301 ARG A N 1
ATOM 2348 C CA . ARG A 1 301 ? -7.880 -23.714 0.897 1.00 83.62 301 ARG A CA 1
ATOM 2349 C C . ARG A 1 301 ? -8.247 -22.897 -0.327 1.00 83.62 301 ARG A C 1
ATOM 2351 O O . ARG A 1 301 ? -8.980 -23.378 -1.188 1.00 83.62 301 ARG A O 1
ATOM 2358 N N . MET A 1 302 ? -7.708 -21.686 -0.420 1.00 81.19 302 MET A N 1
ATOM 2359 C CA . MET A 1 302 ? -8.029 -20.718 -1.459 1.00 81.19 302 MET A CA 1
ATOM 2360 C C . MET A 1 302 ? -9.532 -20.387 -1.510 1.00 81.19 302 MET A C 1
ATOM 2362 O O . MET A 1 302 ? -10.101 -20.130 -2.571 1.00 81.19 302 MET A O 1
ATOM 2366 N N . ASN A 1 303 ? -10.177 -20.442 -0.345 1.00 82.62 303 ASN A N 1
ATOM 2367 C CA . ASN A 1 303 ? -11.570 -20.107 -0.094 1.00 82.62 303 ASN A CA 1
ATOM 2368 C C . ASN A 1 303 ? -11.756 -19.804 1.403 1.00 82.62 303 ASN A C 1
ATOM 2370 O O . ASN A 1 303 ? -10.838 -19.990 2.201 1.00 82.62 303 ASN A O 1
ATOM 2374 N N . TRP A 1 304 ? -12.945 -19.340 1.784 1.00 84.25 304 TRP A N 1
ATOM 2375 C CA . TRP A 1 304 ? -13.256 -19.013 3.178 1.00 84.25 304 TRP A CA 1
ATOM 2376 C C . TRP A 1 304 ? -14.004 -20.123 3.930 1.00 84.25 304 TRP A C 1
ATOM 2378 O O . TRP A 1 304 ? -14.332 -19.945 5.100 1.00 84.25 304 TRP A O 1
ATOM 2388 N N . ASP A 1 305 ? -14.263 -21.269 3.292 1.00 82.06 305 ASP A N 1
ATOM 2389 C CA . ASP A 1 305 ? -15.198 -22.298 3.776 1.00 82.06 305 ASP A CA 1
ATOM 2390 C C . ASP A 1 305 ? -14.858 -22.837 5.173 1.00 82.06 305 ASP A C 1
ATOM 2392 O O . ASP A 1 305 ? -15.760 -23.187 5.929 1.00 82.06 305 ASP A O 1
ATOM 2396 N N . LEU A 1 306 ? -13.569 -22.888 5.532 1.00 80.00 306 LEU A N 1
ATOM 2397 C CA . LEU A 1 306 ? -13.109 -23.336 6.854 1.00 80.00 306 LEU A CA 1
ATOM 2398 C C . LEU A 1 306 ? -13.543 -22.415 8.001 1.00 80.00 306 LEU A C 1
ATOM 2400 O O . LEU A 1 306 ? -13.631 -22.869 9.138 1.00 80.00 306 LEU A O 1
ATOM 2404 N N . TYR A 1 307 ? -13.806 -21.142 7.708 1.00 80.00 307 TYR A N 1
ATOM 2405 C CA . TYR A 1 307 ? -14.009 -20.092 8.708 1.00 80.00 307 TYR A CA 1
ATOM 2406 C C . TYR A 1 307 ? -15.400 -19.452 8.626 1.00 80.00 307 TYR A C 1
ATOM 2408 O O . TYR A 1 307 ? -15.681 -18.484 9.331 1.00 80.00 307 TYR A O 1
ATOM 2416 N N . ILE A 1 308 ? -16.289 -19.980 7.778 1.00 74.62 308 ILE A N 1
ATOM 2417 C CA . ILE A 1 308 ? -17.689 -19.554 7.730 1.00 74.62 308 ILE A CA 1
ATOM 2418 C C . ILE A 1 308 ? -18.425 -20.135 8.943 1.00 74.62 308 ILE A C 1
ATOM 2420 O O . ILE A 1 308 ? -18.655 -21.341 9.041 1.00 74.62 308 ILE A O 1
ATOM 2424 N N . CYS A 1 309 ? -18.832 -19.265 9.868 1.00 66.94 309 CYS A N 1
ATOM 2425 C CA . CYS A 1 309 ? -19.684 -19.643 10.995 1.00 66.94 309 CYS A CA 1
ATOM 2426 C C . CYS A 1 309 ? -21.106 -19.983 10.514 1.00 66.94 309 CYS A C 1
ATOM 2428 O O . CYS A 1 309 ? -21.610 -19.376 9.572 1.00 66.94 309 CYS A O 1
ATOM 2430 N N . LYS A 1 310 ? -21.801 -20.915 11.182 1.00 59.56 310 LYS A N 1
ATOM 2431 C CA . LYS A 1 310 ? -23.206 -21.258 10.861 1.00 59.56 310 LYS A CA 1
ATOM 2432 C C . LYS A 1 310 ? -24.203 -20.133 11.174 1.00 59.56 310 LYS A C 1
ATOM 2434 O O . LYS A 1 310 ? -25.339 -20.181 10.694 1.00 59.56 310 LYS A O 1
ATOM 2439 N N . ASP A 1 311 ? -23.799 -19.126 11.946 1.00 59.66 311 ASP A N 1
ATOM 2440 C CA . ASP A 1 311 ? -24.666 -18.015 12.319 1.00 59.66 311 ASP A CA 1
ATOM 2441 C C . ASP A 1 311 ? -25.071 -17.160 11.124 1.00 59.66 311 ASP A C 1
ATOM 2443 O O . ASP A 1 311 ? -24.262 -16.491 10.480 1.00 59.66 311 ASP A O 1
ATOM 2447 N N . LYS A 1 312 ? -26.382 -17.122 10.867 1.00 48.84 312 LYS A N 1
ATOM 2448 C CA . LYS A 1 312 ? -26.989 -16.487 9.688 1.00 48.84 312 LYS A CA 1
ATOM 2449 C C . LYS A 1 312 ? -26.706 -14.991 9.557 1.00 48.84 312 LYS A C 1
ATOM 2451 O O . LYS A 1 312 ? -26.904 -14.460 8.473 1.00 48.84 312 LYS A O 1
ATOM 2456 N N . ASN A 1 313 ? -26.308 -14.294 10.622 1.00 51.62 313 ASN A N 1
ATOM 2457 C CA . ASN A 1 313 ? -25.939 -12.875 10.561 1.00 51.62 313 ASN A CA 1
ATOM 2458 C C . ASN A 1 313 ? -24.432 -12.668 10.363 1.00 51.62 313 ASN A C 1
ATOM 2460 O O . ASN A 1 313 ? -24.036 -11.708 9.709 1.00 51.62 313 ASN A O 1
ATOM 2464 N N . LEU A 1 314 ? -23.610 -13.600 10.852 1.00 53.81 314 LEU A N 1
ATOM 2465 C CA . LEU A 1 314 ? -22.153 -13.571 10.741 1.00 53.81 314 LEU A CA 1
ATOM 2466 C C . LEU A 1 314 ? -21.641 -14.216 9.443 1.00 53.81 314 LEU A C 1
ATOM 2468 O O . LEU A 1 314 ? -20.541 -13.886 9.008 1.00 53.81 314 LEU A O 1
ATOM 2472 N N . ALA A 1 315 ? -22.456 -15.061 8.807 1.00 49.91 315 ALA A N 1
ATOM 2473 C CA . ALA A 1 315 ? -22.222 -15.685 7.502 1.00 49.91 315 ALA A CA 1
ATOM 2474 C C . ALA A 1 315 ? -22.742 -14.863 6.308 1.00 49.91 315 ALA A C 1
ATOM 2476 O O . ALA A 1 315 ? -22.635 -15.292 5.160 1.00 49.91 315 ALA A O 1
ATOM 2477 N N . LYS A 1 316 ? -23.369 -13.702 6.550 1.00 52.31 316 LYS A N 1
ATOM 2478 C CA . LYS A 1 316 ? -23.837 -12.808 5.481 1.00 52.31 316 LYS A CA 1
ATOM 2479 C C . LYS A 1 316 ? -22.643 -12.058 4.892 1.00 52.31 316 LYS A C 1
ATOM 2481 O O . LYS A 1 316 ? -22.338 -10.948 5.312 1.00 52.31 316 LYS A O 1
ATOM 2486 N N . GLY A 1 317 ? -21.972 -12.671 3.927 1.00 61.34 317 GLY A N 1
ATOM 2487 C CA . GLY A 1 317 ? -20.872 -12.060 3.186 1.00 61.34 317 GLY A CA 1
ATOM 2488 C C . GLY A 1 317 ? -20.030 -13.100 2.458 1.00 61.34 317 GLY A C 1
ATOM 2489 O O . GLY A 1 317 ? -20.067 -14.278 2.797 1.00 61.34 317 GLY A O 1
ATOM 2490 N N . GLU A 1 318 ? -19.271 -12.662 1.454 1.00 73.44 318 GLU A N 1
ATOM 2491 C CA . GLU A 1 318 ? -18.268 -13.518 0.801 1.00 73.44 318 GLU A CA 1
ATOM 2492 C C . GLU A 1 318 ? -17.090 -13.839 1.733 1.00 73.44 318 GLU A C 1
ATOM 2494 O O . GLU A 1 318 ? -16.456 -14.878 1.579 1.00 73.44 318 GLU A O 1
ATOM 2499 N N . ILE A 1 319 ? -16.811 -12.953 2.695 1.00 83.81 319 ILE A N 1
ATOM 2500 C CA . ILE A 1 319 ? -15.742 -13.079 3.687 1.00 83.81 319 ILE A CA 1
ATOM 2501 C C . ILE A 1 319 ? -16.389 -13.250 5.072 1.00 83.81 319 ILE A C 1
ATOM 2503 O O . ILE A 1 319 ? -17.312 -12.499 5.410 1.00 83.81 319 ILE A O 1
ATOM 2507 N N . PRO A 1 320 ? -15.929 -14.210 5.887 1.00 82.75 320 PRO A N 1
ATOM 2508 C CA . PRO A 1 320 ? -16.393 -14.390 7.254 1.00 82.75 320 PRO A CA 1
ATOM 2509 C C . PRO A 1 320 ? -15.920 -13.228 8.128 1.00 82.75 320 PRO A C 1
ATOM 2511 O O . PRO A 1 320 ? -14.812 -12.723 7.978 1.00 82.75 320 PRO A O 1
ATOM 2514 N N . GLY A 1 321 ? -16.756 -12.817 9.075 1.00 85.38 321 GLY A N 1
ATOM 2515 C CA . GLY A 1 321 ? -16.404 -11.726 9.983 1.00 85.38 321 GLY A CA 1
ATOM 2516 C C . GLY A 1 321 ? -16.665 -10.308 9.452 1.00 85.38 321 GLY A C 1
ATOM 2517 O O . GLY A 1 321 ? -16.957 -10.121 8.264 1.00 85.38 321 GLY A O 1
ATOM 2518 N N . PRO A 1 322 ? -16.703 -9.302 10.343 1.00 88.88 322 PRO A N 1
ATOM 2519 C CA . PRO A 1 322 ? -16.934 -7.915 9.969 1.00 88.88 322 PRO A CA 1
ATOM 2520 C C . PRO A 1 322 ? -15.677 -7.153 9.561 1.00 88.88 322 PRO A C 1
ATOM 2522 O O . PRO A 1 322 ? -15.786 -6.089 8.951 1.00 88.88 322 PRO A O 1
ATOM 2525 N N . LEU A 1 323 ? -14.500 -7.692 9.866 1.00 90.38 323 LEU A N 1
ATOM 2526 C CA . LEU A 1 323 ? -13.225 -7.043 9.629 1.00 90.38 323 LEU A CA 1
ATOM 2527 C C . LEU A 1 323 ? -12.215 -8.051 9.088 1.00 90.38 323 LEU A C 1
ATOM 2529 O O . LEU A 1 323 ? -12.128 -9.186 9.555 1.00 90.38 323 LEU A O 1
ATOM 2533 N N . LEU A 1 324 ? -11.439 -7.598 8.110 1.00 90.75 324 LEU A N 1
ATOM 2534 C CA . LEU A 1 324 ? -10.368 -8.345 7.470 1.00 90.75 324 LEU A CA 1
ATOM 2535 C C . LEU A 1 324 ? -9.019 -7.704 7.805 1.00 90.75 324 LEU A C 1
ATOM 2537 O O . LEU A 1 324 ? -8.833 -6.505 7.600 1.00 90.75 324 LEU A O 1
ATOM 2541 N N . SER A 1 325 ? -8.067 -8.507 8.278 1.00 89.50 325 SER A N 1
ATOM 2542 C CA . SER A 1 325 ? -6.747 -8.047 8.715 1.00 89.50 325 SER A CA 1
ATOM 2543 C C . SER A 1 325 ? -5.618 -8.471 7.767 1.00 89.50 325 SER A C 1
ATOM 2545 O O . SER A 1 325 ? -5.500 -9.641 7.383 1.00 89.50 325 SER A O 1
ATOM 2547 N N . TYR A 1 326 ? -4.722 -7.531 7.447 1.00 87.62 326 TYR A N 1
ATOM 2548 C CA . TYR A 1 326 ? -3.555 -7.722 6.570 1.00 87.62 326 TYR A CA 1
ATOM 2549 C C . TYR A 1 326 ? -2.206 -7.816 7.320 1.00 87.62 326 TYR A C 1
ATOM 2551 O O . TYR A 1 326 ? -1.142 -7.775 6.705 1.00 87.62 326 TYR A O 1
ATOM 2559 N N . LYS A 1 327 ? -2.215 -7.987 8.650 1.00 75.44 327 LYS A N 1
ATOM 2560 C CA . LYS A 1 327 ? -1.000 -7.967 9.497 1.00 75.44 327 LYS A CA 1
ATOM 2561 C C . LYS A 1 327 ? 0.092 -8.999 9.147 1.00 75.44 327 LYS A C 1
ATOM 2563 O O . LYS A 1 327 ? 1.281 -8.685 9.178 1.00 75.44 327 LYS A O 1
ATOM 2568 N N . TYR A 1 328 ? -0.288 -10.219 8.758 1.00 65.50 328 TYR A N 1
ATOM 2569 C CA . TYR A 1 328 ? 0.630 -11.364 8.588 1.00 65.50 328 TYR A CA 1
ATOM 2570 C C . TYR A 1 328 ? 1.439 -11.368 7.287 1.00 65.50 328 TYR A C 1
ATOM 2572 O O . TYR A 1 328 ? 2.229 -12.275 7.039 1.00 65.50 328 TYR A O 1
ATOM 2580 N N . SER A 1 329 ? 1.282 -10.354 6.447 1.00 56.69 329 SER A N 1
ATOM 2581 C CA . SER A 1 329 ? 1.960 -10.291 5.157 1.00 56.69 329 SER A CA 1
ATOM 2582 C C . SER A 1 329 ? 3.478 -9.996 5.278 1.00 56.69 329 SER A C 1
ATOM 2584 O O . SER A 1 329 ? 4.217 -10.061 4.300 1.00 56.69 329 SER A O 1
ATOM 2586 N N . GLY A 1 330 ? 3.994 -9.710 6.481 1.00 58.94 330 GLY A N 1
ATOM 2587 C CA . GLY A 1 330 ? 5.358 -9.200 6.661 1.00 58.94 330 GLY A CA 1
ATOM 2588 C C . GLY A 1 330 ? 5.470 -7.743 6.202 1.00 58.94 330 GLY A C 1
ATOM 2589 O O . GLY A 1 330 ? 4.511 -7.156 5.707 1.00 58.94 330 GLY A O 1
ATOM 2590 N N . ALA A 1 331 ? 6.624 -7.109 6.404 1.00 60.75 331 ALA A N 1
ATOM 2591 C CA . ALA A 1 331 ? 6.762 -5.677 6.126 1.00 60.75 331 ALA A CA 1
ATOM 2592 C C . ALA A 1 331 ? 6.808 -5.336 4.621 1.00 60.75 331 ALA A C 1
ATOM 2594 O O . ALA A 1 331 ? 6.506 -4.213 4.236 1.00 60.75 331 ALA A O 1
ATOM 2595 N N . THR A 1 332 ? 7.153 -6.304 3.767 1.00 63.88 332 THR A N 1
ATOM 2596 C CA . THR A 1 332 ? 7.332 -6.125 2.312 1.00 63.88 332 THR A CA 1
ATOM 2597 C C . THR A 1 332 ? 6.096 -6.457 1.489 1.00 63.88 332 THR A C 1
ATOM 2599 O O . THR A 1 332 ? 6.048 -6.162 0.295 1.00 63.88 332 THR A O 1
ATOM 2602 N N . VAL A 1 333 ? 5.085 -7.059 2.106 1.00 79.31 333 VAL A N 1
ATOM 2603 C CA . VAL A 1 333 ? 3.817 -7.321 1.451 1.00 79.31 333 VAL A CA 1
ATOM 2604 C C . VAL A 1 333 ? 2.760 -6.582 2.237 1.00 79.31 333 VAL A C 1
ATOM 2606 O O . VAL A 1 333 ? 2.440 -6.948 3.352 1.00 79.31 333 VAL A O 1
ATOM 260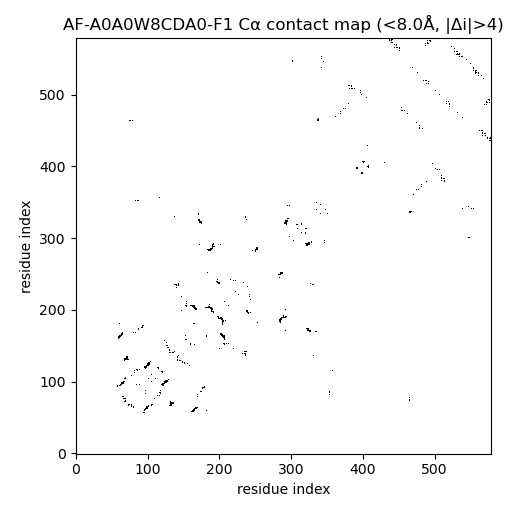9 N N . LYS A 1 334 ? 2.217 -5.518 1.667 1.00 86.75 334 LYS A N 1
ATOM 2610 C CA . LYS A 1 334 ? 1.124 -4.762 2.268 1.00 86.75 334 LYS A CA 1
ATOM 2611 C C . LYS A 1 334 ? 0.119 -4.407 1.184 1.00 86.75 334 LYS A C 1
ATOM 2613 O O . LYS A 1 334 ? 0.517 -4.278 0.023 1.00 86.75 334 LYS A O 1
ATOM 2618 N N . PRO A 1 335 ? -1.169 -4.241 1.516 1.00 89.44 335 PRO A N 1
ATOM 2619 C CA . PRO A 1 335 ? -2.199 -3.981 0.515 1.00 89.44 335 PRO A CA 1
ATOM 2620 C C . PRO A 1 335 ? -2.068 -2.606 -0.149 1.00 89.44 335 PRO A C 1
ATOM 2622 O O . PRO A 1 335 ? -2.610 -2.397 -1.227 1.00 89.44 335 PRO A O 1
ATOM 2625 N N . TRP A 1 336 ? -1.304 -1.676 0.419 1.00 90.75 336 TRP A N 1
ATOM 2626 C CA . TRP A 1 336 ? -0.969 -0.419 -0.254 1.00 90.75 336 TRP A CA 1
ATOM 2627 C C . TRP A 1 336 ? 0.195 -0.546 -1.247 1.00 90.75 336 TRP A C 1
ATOM 2629 O O . TRP A 1 336 ? 0.451 0.404 -1.979 1.00 90.75 336 TRP A O 1
ATOM 2639 N N . PHE A 1 337 ? 0.880 -1.692 -1.321 1.00 90.56 337 PHE A N 1
ATOM 2640 C CA . PHE A 1 337 ? 1.918 -1.942 -2.321 1.00 90.56 337 PHE A CA 1
ATOM 2641 C C . PHE A 1 337 ? 1.333 -2.579 -3.577 1.00 90.56 337 PHE A C 1
ATOM 2643 O O . PHE A 1 337 ? 0.541 -3.516 -3.503 1.00 90.56 337 PHE A O 1
ATOM 2650 N N . TRP A 1 338 ? 1.761 -2.119 -4.752 1.00 89.44 338 TRP A N 1
ATOM 2651 C CA . TRP A 1 338 ? 1.178 -2.574 -6.016 1.00 89.44 338 TRP A CA 1
ATOM 2652 C C . TRP A 1 338 ? 1.553 -4.014 -6.401 1.00 89.44 338 TRP A C 1
ATOM 2654 O O . TRP A 1 338 ? 0.729 -4.741 -6.957 1.00 89.44 338 TRP A O 1
ATOM 2664 N N . LEU A 1 339 ? 2.789 -4.440 -6.118 1.00 86.88 339 LEU A N 1
ATOM 2665 C CA . LEU A 1 339 ? 3.324 -5.732 -6.564 1.00 86.88 339 LEU A CA 1
ATOM 2666 C C . LEU A 1 339 ? 2.595 -6.942 -5.936 1.00 86.88 339 LEU A C 1
ATOM 2668 O O . LEU A 1 339 ? 2.276 -7.877 -6.680 1.00 86.88 339 LEU A O 1
ATOM 2672 N N . PRO A 1 340 ? 2.255 -6.933 -4.627 1.00 86.69 340 PRO A N 1
ATOM 2673 C CA . PRO A 1 340 ? 1.432 -7.960 -3.985 1.00 86.69 340 PRO A CA 1
ATOM 2674 C C . PRO A 1 340 ? 0.155 -8.396 -4.709 1.00 86.69 340 PRO A C 1
ATOM 2676 O O . PRO A 1 340 ? -0.215 -9.567 -4.662 1.00 86.69 340 PRO A O 1
ATOM 2679 N N . TYR A 1 341 ? -0.488 -7.499 -5.457 1.00 84.50 341 TYR A N 1
ATOM 2680 C CA . TYR A 1 341 ? -1.732 -7.788 -6.181 1.00 84.50 341 TYR A CA 1
ATOM 2681 C C . TYR A 1 341 ? -1.589 -8.812 -7.311 1.00 84.50 341 TYR A C 1
ATOM 2683 O O . TYR A 1 341 ? -2.597 -9.300 -7.833 1.00 84.50 341 TYR A O 1
ATOM 2691 N N . THR A 1 342 ? -0.355 -9.127 -7.712 1.00 76.94 342 THR A N 1
ATOM 2692 C CA . THR A 1 342 ? -0.078 -10.159 -8.719 1.00 76.94 342 THR A CA 1
ATOM 2693 C C . THR A 1 342 ? -0.275 -11.580 -8.182 1.00 76.94 342 THR A C 1
ATOM 2695 O O . THR A 1 342 ? -0.538 -12.482 -8.977 1.00 76.94 342 THR A O 1
ATOM 2698 N N . TYR A 1 343 ? -0.219 -11.778 -6.859 1.00 77.50 343 TYR A N 1
ATOM 2699 C CA . TYR A 1 343 ? -0.348 -13.095 -6.221 1.00 77.50 343 TYR A CA 1
ATOM 2700 C C . TYR A 1 343 ? -1.393 -13.154 -5.099 1.00 77.50 343 TYR A C 1
ATOM 2702 O O . TYR A 1 343 ? -2.007 -14.204 -4.920 1.00 77.50 343 TYR A O 1
ATOM 2710 N N . PHE A 1 344 ? -1.666 -12.054 -4.390 1.00 82.00 344 PHE A N 1
ATOM 2711 C CA . PHE A 1 344 ? -2.660 -12.031 -3.317 1.00 82.00 344 PHE A CA 1
ATOM 2712 C C . PHE A 1 344 ? -4.039 -11.573 -3.805 1.00 82.00 344 PHE A C 1
ATOM 2714 O O . PHE A 1 344 ? -4.290 -10.388 -4.030 1.00 82.00 344 PHE A O 1
ATOM 2721 N N . GLN A 1 345 ? -4.966 -12.526 -3.944 1.00 80.31 345 GLN A N 1
ATOM 2722 C CA . GLN A 1 345 ? -6.342 -12.256 -4.373 1.00 80.31 345 GLN A CA 1
ATOM 2723 C C . GLN A 1 345 ? -7.131 -11.426 -3.354 1.00 80.31 345 GLN A C 1
ATOM 2725 O O . GLN A 1 345 ? -7.906 -10.557 -3.742 1.00 80.31 345 GLN A O 1
ATOM 2730 N N . VAL A 1 346 ? -6.916 -11.649 -2.060 1.00 86.38 346 VAL A N 1
ATOM 2731 C CA . VAL A 1 346 ? -7.687 -10.971 -1.009 1.00 86.38 346 VAL A CA 1
ATOM 2732 C C . VAL A 1 346 ? -7.417 -9.457 -0.983 1.00 86.38 346 VAL A C 1
ATOM 2734 O O . VAL A 1 346 ? -8.274 -8.680 -0.581 1.00 86.38 346 VAL A O 1
ATOM 2737 N N . PHE A 1 347 ? -6.273 -8.998 -1.499 1.00 89.44 347 PHE A N 1
ATOM 2738 C CA . PHE A 1 347 ? -5.933 -7.570 -1.517 1.00 89.44 347 PHE A CA 1
ATOM 2739 C C . PHE A 1 347 ? -6.888 -6.748 -2.398 1.00 89.44 347 PHE A C 1
ATOM 2741 O O . PHE A 1 347 ? -7.041 -5.546 -2.190 1.00 89.44 347 PHE A O 1
ATOM 2748 N N . TRP A 1 348 ? -7.589 -7.380 -3.347 1.00 87.44 348 TRP A N 1
ATOM 2749 C CA . TRP A 1 348 ? -8.563 -6.692 -4.198 1.00 87.44 348 TRP A CA 1
ATOM 2750 C C . TRP A 1 348 ? -9.747 -6.110 -3.412 1.00 87.44 348 TRP A C 1
ATOM 2752 O O . TRP A 1 348 ? -10.272 -5.080 -3.827 1.00 87.44 348 TRP A O 1
ATOM 2762 N N . TYR A 1 349 ? -10.094 -6.669 -2.246 1.00 90.25 349 TYR A N 1
ATOM 2763 C CA . TYR A 1 349 ? -11.095 -6.075 -1.352 1.00 90.25 349 TYR A CA 1
ATOM 2764 C C . TYR A 1 349 ? -10.629 -4.728 -0.781 1.00 90.25 349 TYR A C 1
ATOM 2766 O O . TYR A 1 349 ? -11.402 -3.776 -0.716 1.00 90.25 349 TYR A O 1
ATOM 2774 N N . TRP A 1 350 ? -9.346 -4.606 -0.429 1.00 93.75 350 TRP A N 1
ATOM 2775 C CA . TRP A 1 350 ? -8.768 -3.327 -0.005 1.00 93.75 350 TRP A CA 1
ATOM 2776 C C . TRP A 1 350 ? -8.739 -2.320 -1.164 1.00 93.75 350 TRP A C 1
ATOM 2778 O O . TRP A 1 350 ? -9.085 -1.149 -0.998 1.00 93.75 350 TRP A O 1
ATOM 2788 N N . GLN A 1 351 ? -8.389 -2.782 -2.368 1.00 91.62 351 GLN A N 1
ATOM 2789 C CA . GLN A 1 351 ? -8.337 -1.931 -3.558 1.00 91.62 351 GLN A CA 1
ATOM 2790 C C . GLN A 1 351 ? -9.712 -1.413 -4.001 1.00 91.62 351 GLN A C 1
ATOM 2792 O O . GLN A 1 351 ? -9.779 -0.319 -4.563 1.00 91.62 351 GLN A O 1
ATOM 2797 N N . ASP A 1 352 ? -10.790 -2.155 -3.744 1.00 91.69 352 ASP A N 1
ATOM 2798 C CA . ASP A 1 352 ? -12.164 -1.707 -3.995 1.00 91.69 352 ASP A CA 1
ATOM 2799 C C . ASP A 1 352 ? -12.563 -0.513 -3.108 1.00 91.69 352 ASP A C 1
ATOM 2801 O O . ASP A 1 352 ? -13.172 0.453 -3.575 1.00 91.69 352 ASP A O 1
ATOM 2805 N N . VAL A 1 353 ? -12.144 -0.512 -1.839 1.00 95.38 353 VAL A N 1
ATOM 2806 C CA . VAL A 1 353 ? -12.315 0.659 -0.965 1.00 95.38 353 VAL A CA 1
ATOM 2807 C C . VAL A 1 353 ? -11.429 1.814 -1.425 1.00 95.38 353 VAL A C 1
ATOM 2809 O O . VAL A 1 353 ? -11.904 2.945 -1.530 1.00 95.38 353 VAL A O 1
ATOM 2812 N N . ARG A 1 354 ? -10.168 1.545 -1.790 1.00 95.00 354 ARG A N 1
ATOM 2813 C CA . ARG A 1 354 ? -9.272 2.574 -2.340 1.00 95.00 354 ARG A CA 1
ATOM 2814 C C . ARG A 1 354 ? -9.836 3.235 -3.600 1.00 95.00 354 ARG A C 1
ATOM 2816 O O . ARG A 1 354 ? -9.678 4.436 -3.765 1.00 95.00 354 ARG A O 1
ATOM 2823 N N . ALA A 1 355 ? -10.497 2.484 -4.479 1.00 92.25 355 ALA A N 1
ATOM 2824 C CA . ALA A 1 355 ? -11.067 3.020 -5.717 1.00 92.25 355 ALA A CA 1
ATOM 2825 C C . ALA A 1 355 ? -12.188 4.051 -5.481 1.00 92.25 355 ALA A C 1
ATOM 2827 O O . ALA A 1 355 ? -12.521 4.813 -6.387 1.00 92.25 355 ALA A O 1
ATOM 2828 N N . ARG A 1 356 ? -12.763 4.081 -4.271 1.00 93.62 356 ARG A N 1
ATOM 2829 C CA . ARG A 1 356 ? -13.746 5.081 -3.831 1.00 93.62 356 ARG A CA 1
ATOM 2830 C C . ARG A 1 356 ? -13.103 6.332 -3.229 1.00 93.62 356 ARG A C 1
ATOM 2832 O O . ARG A 1 356 ? -13.818 7.293 -2.944 1.00 93.62 356 ARG A O 1
ATOM 2839 N N . LEU A 1 357 ? -11.785 6.335 -3.032 1.00 93.88 357 LEU A N 1
ATOM 2840 C CA . LEU A 1 357 ? -11.040 7.545 -2.708 1.00 93.88 357 LEU A CA 1
ATOM 2841 C C . LEU A 1 357 ? -10.934 8.410 -3.970 1.00 93.88 357 LEU A C 1
ATOM 2843 O O . LEU A 1 357 ?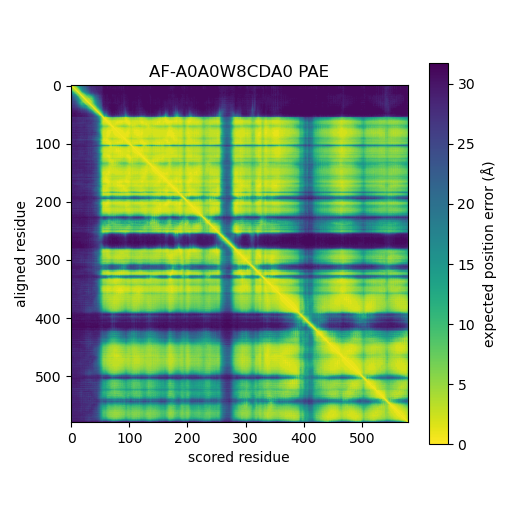 -10.724 7.899 -5.069 1.00 93.88 357 LEU A O 1
ATOM 2847 N N . GLY A 1 358 ? -11.060 9.729 -3.824 1.00 87.50 358 GLY A N 1
ATOM 2848 C CA . GLY A 1 358 ? -11.007 10.684 -4.939 1.00 87.50 358 GLY A CA 1
ATOM 2849 C C . GLY A 1 358 ? -9.599 10.923 -5.503 1.00 87.50 358 GLY A C 1
ATOM 2850 O O . GLY A 1 358 ? -9.223 12.072 -5.718 1.00 87.50 358 GLY A O 1
ATOM 2851 N N . GLU A 1 359 ? -8.785 9.877 -5.679 1.00 90.62 359 GLU A N 1
ATOM 2852 C CA . GLU A 1 359 ? -7.400 9.988 -6.155 1.00 90.62 359 GLU A CA 1
ATOM 2853 C C . GLU A 1 359 ? -7.325 10.170 -7.682 1.00 90.62 359 GLU A C 1
ATOM 2855 O O . GLU A 1 359 ? -7.950 9.435 -8.449 1.00 90.62 359 GLU A O 1
ATOM 2860 N N . ASP A 1 360 ? -6.478 11.093 -8.152 1.00 92.38 360 ASP A N 1
ATOM 2861 C CA . ASP A 1 360 ? -6.180 11.236 -9.583 1.00 92.38 360 ASP A CA 1
ATOM 2862 C C . ASP A 1 360 ? -5.132 10.209 -10.044 1.00 92.38 360 ASP A C 1
ATOM 2864 O O . ASP A 1 360 ? -3.943 10.493 -10.235 1.00 92.38 360 ASP A O 1
ATOM 2868 N N . HIS A 1 361 ? -5.580 8.965 -10.211 1.00 92.81 361 HIS A N 1
ATOM 2869 C CA . HIS A 1 361 ? -4.722 7.874 -10.668 1.00 92.81 361 HIS A CA 1
ATOM 2870 C C . HIS A 1 361 ? -4.195 8.091 -12.091 1.00 92.81 361 HIS A C 1
ATOM 2872 O O . HIS A 1 361 ? -3.039 7.769 -12.381 1.00 92.81 361 HIS A O 1
ATOM 2878 N N . PHE A 1 362 ? -5.035 8.625 -12.983 1.00 93.44 362 PHE A N 1
ATOM 2879 C CA . PHE A 1 362 ? -4.687 8.802 -14.389 1.00 93.44 362 PHE A CA 1
ATOM 2880 C C . PHE A 1 362 ? -3.671 9.929 -14.578 1.00 93.44 362 PHE A C 1
ATOM 2882 O O . PHE A 1 362 ? -2.683 9.729 -15.286 1.00 93.44 362 PHE A O 1
ATOM 2889 N N . GLY A 1 363 ? -3.865 11.077 -13.923 1.00 94.94 363 GLY A N 1
ATOM 2890 C CA . GLY A 1 363 ? -2.926 12.194 -13.975 1.00 94.94 363 GLY A CA 1
ATOM 2891 C C . GLY A 1 363 ? -1.562 11.832 -13.394 1.00 94.94 363 GLY A C 1
ATOM 2892 O O . GLY A 1 363 ? -0.543 12.089 -14.038 1.00 94.94 363 GLY A O 1
ATOM 2893 N N . ASN A 1 364 ? -1.519 11.140 -12.246 1.00 93.38 364 ASN A N 1
ATOM 2894 C CA . ASN A 1 364 ? -0.259 10.641 -11.681 1.00 93.38 364 ASN A CA 1
ATOM 2895 C C . ASN A 1 364 ? 0.436 9.653 -12.639 1.00 93.38 364 ASN A C 1
ATOM 2897 O O . ASN A 1 364 ? 1.623 9.802 -12.936 1.00 93.38 364 ASN A O 1
ATOM 2901 N N . PHE A 1 365 ? -0.303 8.686 -13.196 1.00 95.56 365 PHE A N 1
ATOM 2902 C CA . PHE A 1 365 ? 0.232 7.755 -14.194 1.00 95.56 365 PHE A CA 1
ATOM 2903 C C . PHE A 1 365 ? 0.809 8.482 -15.413 1.00 95.56 365 PHE A C 1
ATOM 2905 O O . PHE A 1 365 ? 1.959 8.241 -15.781 1.00 95.56 365 PHE A O 1
ATOM 2912 N N . LEU A 1 366 ? 0.044 9.394 -16.018 1.00 96.50 366 LEU A N 1
ATOM 2913 C CA . LEU A 1 366 ? 0.470 10.136 -17.201 1.00 96.50 366 LEU A CA 1
ATOM 2914 C C . LEU A 1 366 ? 1.698 11.004 -16.904 1.00 96.50 366 LEU A C 1
ATOM 2916 O O . LEU A 1 366 ? 2.645 11.012 -17.690 1.00 96.50 366 LEU A O 1
ATOM 2920 N N . GLY A 1 367 ? 1.723 11.671 -15.748 1.00 96.62 367 GLY A N 1
ATOM 2921 C CA . GLY A 1 367 ? 2.871 12.451 -15.290 1.00 96.62 367 GLY A CA 1
ATOM 2922 C C . GLY A 1 367 ? 4.140 11.605 -15.167 1.00 96.62 367 GLY A C 1
ATOM 2923 O O . GLY A 1 367 ? 5.202 12.007 -15.648 1.00 96.62 367 GLY A O 1
ATOM 2924 N N . ARG A 1 368 ? 4.038 10.393 -14.602 1.00 95.94 368 ARG A N 1
ATOM 2925 C CA . ARG A 1 368 ? 5.165 9.448 -14.514 1.00 95.94 368 ARG A CA 1
ATOM 2926 C C . ARG A 1 368 ? 5.616 8.960 -15.890 1.00 95.94 368 ARG A C 1
ATOM 2928 O O . ARG A 1 368 ? 6.817 8.951 -16.145 1.00 95.94 368 ARG A O 1
ATOM 2935 N N . VAL A 1 369 ? 4.687 8.618 -16.788 1.00 96.31 369 VAL A N 1
ATOM 2936 C CA . VAL A 1 369 ? 5.014 8.216 -18.170 1.00 96.31 369 VAL A CA 1
ATOM 2937 C C . VAL A 1 369 ? 5.792 9.318 -18.887 1.00 96.31 369 VAL A C 1
ATOM 2939 O O . VAL A 1 369 ? 6.866 9.054 -19.423 1.00 96.31 369 VAL A O 1
ATOM 2942 N N . VAL A 1 370 ? 5.294 10.559 -18.865 1.00 97.25 370 VAL A N 1
ATOM 2943 C CA . VAL A 1 370 ? 5.967 11.700 -19.506 1.00 97.25 370 VAL A CA 1
ATOM 2944 C C . VAL A 1 370 ? 7.345 11.937 -18.889 1.00 97.25 370 VAL A C 1
ATOM 2946 O O . VAL A 1 370 ? 8.315 12.106 -19.626 1.00 97.25 370 VAL A O 1
ATOM 2949 N N . SER A 1 371 ? 7.455 11.886 -17.559 1.00 96.38 371 SER A N 1
ATOM 2950 C CA . SER A 1 371 ? 8.732 12.040 -16.854 1.00 96.38 371 SER A CA 1
ATOM 2951 C C . SER A 1 371 ? 9.766 11.005 -17.310 1.00 96.38 371 SER A C 1
ATOM 2953 O O . SER A 1 371 ? 10.863 11.378 -17.729 1.00 96.38 371 SER A O 1
ATOM 2955 N N . PHE A 1 372 ? 9.407 9.716 -17.337 1.00 96.31 372 PHE A N 1
ATOM 2956 C CA . PHE A 1 372 ? 10.317 8.677 -17.822 1.00 96.31 372 PHE A CA 1
ATOM 2957 C C . PHE A 1 372 ? 10.684 8.870 -19.292 1.00 96.31 372 PHE A C 1
ATOM 2959 O O . PHE A 1 372 ? 11.865 8.801 -19.623 1.00 96.31 372 PHE A O 1
ATOM 2966 N N . LEU A 1 373 ? 9.725 9.173 -20.170 1.00 95.69 373 LEU A N 1
ATOM 2967 C CA . LEU A 1 373 ? 10.018 9.424 -21.585 1.00 95.69 373 LEU A CA 1
ATOM 2968 C C . LEU A 1 373 ? 11.035 10.559 -21.769 1.00 95.69 373 LEU A C 1
ATOM 2970 O O . LEU A 1 373 ? 11.977 10.409 -22.546 1.00 95.69 373 LEU A O 1
ATOM 2974 N N . VAL A 1 374 ? 10.892 11.661 -21.027 1.00 96.81 374 VAL A N 1
ATOM 2975 C CA . VAL A 1 374 ? 11.832 12.793 -21.068 1.00 96.81 374 VAL A CA 1
ATOM 2976 C C . VAL A 1 374 ? 13.210 12.391 -20.538 1.00 96.81 374 VAL A C 1
ATOM 2978 O O . VAL A 1 374 ? 14.217 12.676 -21.190 1.00 96.81 374 VAL A O 1
ATOM 2981 N N . ILE A 1 375 ? 13.271 11.699 -19.395 1.00 95.62 375 ILE A N 1
ATOM 2982 C CA . ILE A 1 375 ? 14.530 11.239 -18.789 1.00 95.62 375 ILE A CA 1
ATOM 2983 C C . ILE A 1 375 ? 15.283 10.314 -19.751 1.00 95.62 375 ILE A C 1
ATOM 2985 O O . ILE A 1 375 ? 16.458 10.545 -20.037 1.00 95.62 375 ILE A O 1
ATOM 2989 N N . PHE A 1 376 ? 14.615 9.296 -20.296 1.00 95.31 376 PHE A N 1
ATOM 2990 C CA . PHE A 1 376 ? 15.239 8.346 -21.215 1.00 95.31 376 PHE A CA 1
ATOM 2991 C C . PHE A 1 376 ? 15.637 8.998 -22.541 1.00 95.31 376 PHE A C 1
ATOM 2993 O O . PHE A 1 376 ? 16.744 8.753 -23.015 1.00 95.31 376 PHE A O 1
ATOM 3000 N N . ALA A 1 377 ? 14.814 9.891 -23.102 1.00 93.69 377 ALA A N 1
ATOM 3001 C CA . ALA A 1 377 ? 15.182 10.643 -24.301 1.00 93.69 377 ALA A CA 1
ATOM 3002 C C . ALA A 1 377 ? 16.451 11.484 -24.082 1.00 93.69 377 ALA A C 1
ATOM 3004 O O . ALA A 1 377 ? 17.339 11.496 -24.939 1.00 93.69 377 ALA A O 1
ATOM 3005 N N . PHE A 1 378 ? 16.576 12.136 -22.920 1.00 94.81 378 PHE A N 1
ATOM 3006 C CA . PHE A 1 378 ? 17.778 12.885 -22.559 1.00 94.81 378 PHE A CA 1
ATOM 3007 C C . PHE A 1 378 ? 18.997 11.968 -22.400 1.00 94.81 378 PHE A C 1
ATOM 3009 O O . PHE A 1 378 ? 20.057 12.266 -22.952 1.00 94.81 378 PHE A O 1
ATOM 3016 N N . ILE A 1 379 ? 18.847 10.828 -21.713 1.00 92.75 379 ILE A N 1
ATOM 3017 C CA . ILE A 1 379 ? 19.907 9.818 -21.567 1.00 92.75 379 ILE A CA 1
ATOM 3018 C C . ILE A 1 379 ? 20.379 9.331 -22.941 1.00 92.75 379 ILE A C 1
ATOM 3020 O O . ILE A 1 379 ? 21.583 9.301 -23.197 1.00 92.75 379 ILE A O 1
ATOM 3024 N N . TRP A 1 380 ? 19.457 8.988 -23.844 1.00 93.19 380 TRP A N 1
ATOM 3025 C CA . TRP A 1 380 ? 19.789 8.506 -25.185 1.00 93.19 380 TRP A CA 1
ATOM 3026 C C . TRP A 1 380 ? 20.508 9.565 -26.014 1.00 93.19 380 TRP A C 1
ATOM 3028 O O . TRP A 1 380 ? 21.543 9.278 -26.619 1.00 93.19 380 TRP A O 1
ATOM 3038 N N . PHE A 1 381 ? 20.002 10.800 -26.014 1.00 90.81 381 PHE A N 1
ATOM 3039 C CA . PHE A 1 381 ? 20.625 11.904 -26.737 1.00 90.81 381 PHE A CA 1
ATOM 3040 C C . PHE A 1 381 ? 22.032 12.206 -26.204 1.00 90.81 381 PHE A C 1
ATOM 3042 O O . PHE A 1 381 ? 22.980 12.315 -26.985 1.00 90.81 381 PHE A O 1
ATOM 3049 N N . ALA A 1 382 ? 22.190 12.288 -24.878 1.00 88.06 382 ALA A N 1
ATOM 3050 C CA . ALA A 1 382 ? 23.477 12.523 -24.233 1.00 88.06 382 ALA A CA 1
ATOM 3051 C C . ALA A 1 382 ? 24.473 11.392 -24.528 1.00 88.06 382 ALA A C 1
ATOM 3053 O O . ALA A 1 382 ? 25.622 11.662 -24.880 1.00 88.06 382 ALA A O 1
ATOM 3054 N N . TYR A 1 383 ? 24.026 10.134 -24.452 1.00 87.62 383 TYR A N 1
ATOM 3055 C CA . TYR A 1 383 ? 24.843 8.961 -24.752 1.00 87.62 383 TYR A CA 1
ATOM 3056 C C . TYR A 1 383 ? 25.349 8.964 -26.200 1.00 87.62 383 TYR A C 1
ATOM 3058 O O . TYR A 1 383 ? 26.554 8.831 -26.430 1.00 87.62 383 TYR A O 1
ATOM 3066 N N . ILE A 1 384 ? 24.463 9.168 -27.182 1.00 85.44 384 ILE A N 1
ATOM 3067 C CA . ILE A 1 384 ? 24.850 9.194 -28.601 1.00 85.44 384 ILE A CA 1
ATOM 3068 C C . ILE A 1 384 ? 25.749 10.391 -28.896 1.00 85.44 384 ILE A C 1
ATOM 3070 O O . ILE A 1 384 ? 26.776 10.226 -29.553 1.00 85.44 384 ILE A O 1
ATOM 3074 N N . SER A 1 385 ? 25.413 11.578 -28.382 1.00 83.31 385 SER A N 1
ATOM 3075 C CA . SER A 1 385 ? 26.237 12.776 -28.569 1.00 83.31 385 SER A CA 1
ATOM 3076 C C . SER A 1 385 ? 27.650 12.570 -28.023 1.00 83.31 385 SER A C 1
ATOM 3078 O O . SER A 1 385 ? 28.628 12.912 -28.690 1.00 83.31 385 SER A O 1
ATOM 3080 N N . LEU A 1 386 ? 27.773 11.952 -26.844 1.00 80.56 386 LEU A N 1
ATOM 3081 C CA . LEU A 1 386 ? 29.062 11.611 -26.251 1.00 80.56 386 LEU A CA 1
ATOM 3082 C C . LEU A 1 386 ? 29.831 10.604 -27.114 1.00 80.56 386 LEU A C 1
ATOM 3084 O O . LEU A 1 386 ? 31.015 10.810 -27.374 1.00 80.56 386 LEU A O 1
ATOM 3088 N N . CYS A 1 387 ? 29.173 9.546 -27.594 1.00 77.94 387 CYS A N 1
ATOM 3089 C CA . CYS A 1 387 ? 29.805 8.551 -28.459 1.00 77.94 387 CYS A CA 1
ATOM 3090 C C . CYS A 1 387 ? 30.317 9.179 -29.765 1.00 77.94 387 CYS A C 1
ATOM 3092 O O . CYS A 1 387 ? 31.478 8.988 -30.122 1.00 77.94 387 CYS A O 1
ATOM 3094 N N . LEU A 1 388 ? 29.498 9.994 -30.436 1.00 77.12 388 LEU A N 1
ATOM 3095 C CA . LEU A 1 388 ? 29.891 10.711 -31.651 1.00 77.12 388 LEU A CA 1
ATOM 3096 C C . LEU A 1 388 ? 31.085 11.642 -31.397 1.00 77.12 388 LEU A C 1
ATOM 3098 O O . LEU A 1 388 ? 32.064 11.592 -32.141 1.00 77.12 388 LEU A O 1
ATOM 3102 N N . LYS A 1 389 ? 31.063 12.433 -30.315 1.00 72.56 389 LYS A N 1
ATOM 3103 C CA . LYS A 1 389 ? 32.182 13.316 -29.928 1.00 72.56 389 LYS A CA 1
ATOM 3104 C C . LYS A 1 389 ? 33.470 12.558 -29.599 1.00 72.56 389 LYS A C 1
ATOM 3106 O O . LYS A 1 389 ? 34.559 13.078 -29.813 1.00 72.56 389 LYS A O 1
ATOM 3111 N N . LEU A 1 390 ? 33.378 11.352 -29.040 1.00 68.44 390 LEU A N 1
ATOM 3112 C CA . LEU A 1 390 ? 34.559 10.551 -28.706 1.00 68.44 390 LEU A CA 1
ATOM 3113 C C . LEU A 1 390 ? 35.213 9.933 -29.946 1.00 68.44 390 LEU A C 1
ATOM 3115 O O . LEU A 1 390 ? 36.446 9.850 -29.994 1.00 68.44 390 LEU A O 1
ATOM 3119 N N . PHE A 1 391 ? 34.400 9.528 -30.925 1.00 65.00 391 PHE A N 1
ATOM 3120 C CA . PHE A 1 391 ? 34.853 8.935 -32.184 1.00 65.00 391 PHE A CA 1
ATOM 3121 C C . PHE A 1 391 ? 35.306 9.974 -33.220 1.00 65.00 391 PHE A C 1
ATOM 3123 O O . PHE A 1 391 ? 36.115 9.645 -34.088 1.00 65.00 391 PHE A O 1
ATOM 3130 N N . THR A 1 392 ? 34.858 11.227 -33.110 1.00 62.72 392 THR A N 1
ATOM 3131 C CA . THR A 1 392 ? 35.222 12.320 -34.026 1.00 62.72 392 THR A CA 1
ATOM 3132 C C . THR A 1 392 ? 36.287 13.262 -33.444 1.00 62.72 392 THR A C 1
ATOM 3134 O O . THR A 1 392 ? 36.366 13.523 -32.246 1.00 62.72 392 THR A O 1
ATOM 3137 N N . GLU A 1 393 ? 37.180 13.760 -34.295 1.00 57.09 393 GLU A N 1
ATOM 3138 C CA . GLU A 1 393 ? 38.079 14.881 -34.013 1.00 57.09 393 GLU A CA 1
ATOM 3139 C C . GLU A 1 393 ? 37.306 16.209 -34.081 1.00 57.09 393 GLU A C 1
ATOM 3141 O O . GLU A 1 393 ? 36.302 16.280 -34.791 1.00 57.09 393 GLU A O 1
ATOM 3146 N N . PRO A 1 394 ? 37.795 17.300 -33.452 1.00 53.00 394 PRO A N 1
ATOM 3147 C CA . PRO A 1 394 ? 37.186 18.633 -33.578 1.00 53.00 394 PRO A CA 1
ATOM 3148 C C . PRO A 1 394 ? 37.030 19.122 -35.034 1.00 53.00 394 PRO A C 1
ATOM 3150 O O . PRO A 1 394 ? 36.248 20.028 -35.291 1.00 53.00 394 PRO A O 1
ATOM 3153 N N . ASN A 1 395 ? 37.716 18.486 -35.993 1.00 50.84 395 ASN A N 1
ATOM 3154 C CA . ASN A 1 395 ? 37.658 18.784 -37.426 1.00 50.84 395 ASN A CA 1
ATOM 3155 C C . ASN A 1 395 ? 36.796 17.787 -38.240 1.00 50.84 395 ASN A C 1
ATOM 3157 O O . ASN A 1 395 ? 36.954 17.712 -39.461 1.00 50.84 395 ASN A O 1
ATOM 3161 N N . GLY A 1 396 ? 35.955 16.970 -37.589 1.00 49.97 396 GLY A N 1
ATOM 3162 C CA . GLY A 1 396 ? 35.037 16.027 -38.250 1.00 49.97 396 GLY A CA 1
ATOM 3163 C C . GLY A 1 396 ? 35.684 14.746 -38.798 1.00 49.97 396 GLY A C 1
ATOM 3164 O O . GLY A 1 396 ? 35.053 13.998 -39.537 1.00 49.97 396 GLY A O 1
ATOM 3165 N N . ARG A 1 397 ? 36.950 14.463 -38.464 1.00 50.91 397 ARG A N 1
ATOM 3166 C CA . ARG A 1 397 ? 37.635 13.220 -38.871 1.00 50.91 397 ARG A CA 1
ATOM 3167 C C . ARG A 1 397 ? 37.415 12.107 -37.842 1.00 50.91 397 ARG A C 1
ATOM 3169 O O . ARG A 1 397 ? 37.439 12.409 -36.652 1.00 50.91 397 ARG A O 1
ATOM 3176 N N . PRO A 1 398 ? 37.271 10.832 -38.237 1.00 51.78 398 PRO A N 1
ATOM 3177 C CA . PRO A 1 398 ? 37.331 9.733 -37.280 1.00 51.78 398 PRO A CA 1
ATOM 3178 C C . PRO A 1 398 ? 38.725 9.694 -36.634 1.00 51.78 398 PRO A C 1
ATOM 3180 O O . PRO A 1 398 ? 39.736 9.680 -37.343 1.00 51.78 398 PRO A O 1
ATOM 3183 N N . ARG A 1 399 ? 38.802 9.696 -35.295 1.00 55.50 399 ARG A N 1
ATOM 3184 C CA . ARG A 1 399 ? 40.089 9.549 -34.589 1.00 55.50 399 ARG A CA 1
ATOM 3185 C C . ARG A 1 399 ? 40.724 8.220 -34.997 1.00 55.50 399 ARG A C 1
ATOM 3187 O O . ARG A 1 399 ? 40.030 7.209 -35.044 1.00 55.50 399 ARG A O 1
ATOM 3194 N N . ARG A 1 400 ? 42.042 8.187 -35.250 1.00 47.62 400 ARG A N 1
ATOM 3195 C CA . ARG A 1 400 ? 42.750 6.909 -35.466 1.00 47.62 400 ARG A CA 1
ATOM 3196 C C . ARG A 1 400 ? 42.555 6.024 -34.240 1.00 47.62 400 ARG A C 1
ATOM 3198 O O . ARG A 1 400 ? 43.010 6.362 -33.150 1.00 47.62 400 ARG A O 1
ATOM 3205 N N . LEU A 1 401 ? 41.846 4.918 -34.425 1.00 47.28 401 LEU A N 1
ATOM 3206 C CA . LEU A 1 401 ? 41.628 3.912 -33.399 1.00 47.28 401 LEU A CA 1
ATOM 3207 C C . LEU A 1 401 ? 42.813 2.926 -33.443 1.00 47.28 401 LEU A C 1
ATOM 3209 O O . LEU A 1 401 ? 43.294 2.575 -34.519 1.00 47.28 401 LEU A O 1
ATOM 3213 N N . SER A 1 402 ? 43.327 2.507 -32.290 1.00 46.47 402 SER A N 1
ATOM 3214 C CA . SER A 1 402 ? 44.310 1.434 -32.154 1.00 46.47 402 SER A CA 1
ATOM 3215 C C . SER A 1 402 ? 43.699 0.114 -32.629 1.00 46.47 402 SER A C 1
ATOM 3217 O O . SER A 1 402 ? 42.490 0.027 -32.839 1.00 46.47 402 SER A O 1
ATOM 3219 N N . SER A 1 403 ? 44.503 -0.945 -32.743 1.00 41.00 403 SER A N 1
ATOM 3220 C CA . SER A 1 403 ? 44.039 -2.291 -33.130 1.00 41.00 403 SER A CA 1
ATOM 3221 C C . SER A 1 403 ? 42.920 -2.866 -32.244 1.00 41.00 403 SER A C 1
ATOM 3223 O O . SER A 1 403 ? 42.307 -3.860 -32.610 1.00 41.00 403 SER A O 1
ATOM 3225 N N . TRP A 1 404 ? 42.638 -2.230 -31.105 1.00 41.09 404 TRP A N 1
ATOM 3226 C CA . TRP A 1 404 ? 41.557 -2.558 -30.174 1.00 41.09 404 TRP A CA 1
ATOM 3227 C C . TRP A 1 404 ? 40.336 -1.624 -30.283 1.00 41.09 404 TRP A C 1
ATOM 3229 O O . TRP A 1 404 ? 39.447 -1.684 -29.441 1.00 41.09 404 TRP A O 1
ATOM 3239 N N . GLY A 1 405 ? 40.278 -0.733 -31.279 1.00 44.53 405 GLY A N 1
ATOM 3240 C CA . GLY A 1 405 ? 39.164 0.206 -31.437 1.00 44.53 405 GLY A CA 1
ATOM 3241 C C . GLY A 1 405 ? 39.208 1.402 -30.472 1.00 44.53 405 GLY A C 1
ATOM 3242 O O . GLY A 1 405 ? 38.159 1.863 -30.037 1.00 44.53 405 GLY A O 1
ATOM 3243 N N . LEU A 1 406 ? 40.398 1.911 -30.103 1.00 47.25 406 LEU A N 1
ATOM 3244 C CA . LEU A 1 406 ? 40.562 3.016 -29.132 1.00 47.25 406 LEU A CA 1
ATOM 3245 C C . LEU A 1 406 ? 41.324 4.221 -29.702 1.00 47.25 406 LEU A C 1
ATOM 3247 O O . LEU A 1 406 ? 42.369 4.014 -30.301 1.00 47.25 406 LEU A O 1
ATOM 3251 N N . PRO A 1 407 ? 40.916 5.482 -29.476 1.00 44.78 407 PRO A N 1
ATOM 3252 C CA . PRO A 1 407 ? 41.611 6.637 -30.046 1.00 44.78 407 PRO A CA 1
ATOM 3253 C C . PRO A 1 407 ? 43.082 6.705 -29.589 1.00 44.78 407 PRO A C 1
ATOM 3255 O O . PRO A 1 407 ? 43.367 6.793 -28.391 1.00 44.78 407 PRO A O 1
ATOM 3258 N N . THR A 1 408 ? 44.020 6.660 -30.540 1.00 42.66 408 THR A N 1
ATOM 3259 C CA . THR A 1 408 ? 45.468 6.702 -30.284 1.00 42.66 408 THR A CA 1
ATOM 3260 C C . THR A 1 408 ? 45.903 8.074 -29.762 1.00 42.66 408 THR A C 1
ATOM 3262 O O . THR A 1 408 ? 45.402 9.095 -30.240 1.00 42.66 408 THR A O 1
ATOM 3265 N N . PRO A 1 409 ? 46.844 8.145 -28.803 1.00 38.25 409 PRO A N 1
ATOM 3266 C CA . PRO A 1 409 ? 47.349 9.417 -28.302 1.00 38.25 409 PRO A CA 1
ATOM 3267 C C . PRO A 1 409 ? 48.251 10.077 -29.357 1.00 38.25 409 PRO A C 1
ATOM 3269 O O . PRO A 1 409 ? 49.333 9.575 -29.643 1.00 38.25 409 PRO A O 1
ATOM 3272 N N . GLY A 1 410 ? 47.815 11.203 -29.932 1.00 42.16 410 GLY A N 1
ATOM 3273 C CA . GLY A 1 410 ? 48.628 11.986 -30.866 1.00 42.16 410 GLY A CA 1
ATOM 3274 C C . GLY A 1 410 ? 48.120 13.414 -31.098 1.00 42.16 410 GLY A C 1
ATOM 3275 O O . GLY A 1 410 ? 47.062 13.610 -31.680 1.00 42.16 410 GLY A O 1
ATOM 3276 N N . ASN A 1 411 ? 48.918 14.381 -30.631 1.00 36.50 411 ASN A N 1
ATOM 3277 C CA . ASN A 1 411 ? 49.109 15.770 -31.085 1.00 36.50 411 ASN A CA 1
ATOM 3278 C C . ASN A 1 411 ? 47.892 16.642 -31.462 1.00 36.50 411 ASN A C 1
ATOM 3280 O O . ASN A 1 411 ? 47.828 17.163 -32.572 1.00 36.50 411 ASN A O 1
ATOM 3284 N N . ALA A 1 412 ? 47.009 16.939 -30.507 1.00 41.12 412 ALA A N 1
ATOM 3285 C CA . ALA A 1 412 ? 46.194 18.158 -30.567 1.00 41.12 412 ALA A CA 1
ATOM 3286 C C . ALA A 1 412 ? 46.412 18.985 -29.292 1.00 41.12 412 ALA A C 1
ATOM 3288 O O . ALA A 1 412 ? 46.348 18.441 -28.187 1.00 41.12 412 ALA A O 1
ATOM 3289 N N . GLN A 1 413 ? 46.714 20.280 -29.451 1.00 37.38 413 GLN A N 1
ATOM 3290 C CA . GLN A 1 413 ? 46.886 21.211 -28.333 1.00 37.38 413 GLN A CA 1
ATOM 3291 C C . GLN A 1 413 ? 45.579 21.341 -27.529 1.00 37.38 413 GLN A C 1
ATOM 3293 O O . GLN A 1 413 ? 44.499 21.384 -28.125 1.00 37.38 413 GLN A O 1
ATOM 3298 N N . PRO A 1 414 ? 45.651 21.405 -26.188 1.00 37.84 414 PRO A N 1
ATOM 3299 C CA . PRO A 1 414 ? 44.471 21.535 -25.352 1.00 37.84 414 PRO A CA 1
ATOM 3300 C C . PRO A 1 414 ? 43.995 22.990 -25.381 1.00 37.84 414 PRO A C 1
ATOM 3302 O O . PRO A 1 414 ? 44.685 23.869 -24.871 1.00 37.84 414 PRO A O 1
ATOM 3305 N N . LEU A 1 415 ? 42.818 23.247 -25.956 1.00 33.72 415 LEU A N 1
ATOM 3306 C CA . LEU A 1 415 ? 42.092 24.486 -25.680 1.00 33.72 415 LEU A CA 1
ATOM 3307 C C . LEU A 1 415 ? 41.128 24.291 -24.502 1.00 33.72 415 LEU A C 1
ATOM 3309 O O . LEU A 1 415 ? 40.646 23.193 -24.228 1.00 33.72 415 LEU A O 1
ATOM 3313 N N . SER A 1 416 ? 40.943 25.392 -23.785 1.00 41.47 416 SER A N 1
ATOM 3314 C CA . SER A 1 416 ? 40.436 25.561 -22.426 1.00 41.47 416 SER A CA 1
ATOM 3315 C C . SER A 1 416 ? 39.058 24.962 -22.124 1.00 41.47 416 SER A C 1
ATOM 3317 O O . SER A 1 416 ? 38.101 25.203 -22.849 1.00 41.47 416 SER A O 1
ATOM 3319 N N . ILE A 1 417 ? 38.994 24.294 -20.964 1.00 46.38 417 ILE A N 1
ATOM 3320 C CA . ILE A 1 417 ? 37.809 23.910 -20.173 1.00 46.38 417 ILE A CA 1
ATOM 3321 C C . ILE A 1 417 ? 36.733 23.190 -20.989 1.00 46.38 417 ILE A C 1
ATOM 3323 O O . ILE A 1 417 ? 35.692 23.739 -21.326 1.00 46.38 417 ILE A O 1
ATOM 3327 N N . ASP A 1 418 ? 36.968 21.905 -21.228 1.00 48.25 418 ASP A N 1
ATOM 3328 C CA . ASP A 1 418 ? 35.938 21.000 -21.714 1.00 48.25 418 ASP A CA 1
ATOM 3329 C C . ASP A 1 418 ? 35.853 19.833 -20.725 1.00 48.25 418 ASP A C 1
ATOM 3331 O O . ASP A 1 418 ? 36.754 18.991 -20.644 1.00 48.25 418 ASP A O 1
ATOM 3335 N N . VAL A 1 419 ? 34.795 19.813 -19.906 1.00 50.38 419 VAL A N 1
ATOM 3336 C CA . VAL A 1 419 ? 34.531 18.794 -18.863 1.00 50.38 419 VAL A CA 1
ATOM 3337 C C . VAL A 1 419 ? 34.603 17.365 -19.446 1.00 50.38 419 VAL A C 1
ATOM 3339 O O . VAL A 1 419 ? 34.935 16.403 -18.749 1.00 50.38 419 VAL A O 1
ATOM 3342 N N . PHE A 1 420 ? 34.409 17.239 -20.762 1.00 48.16 420 PHE A N 1
ATOM 3343 C CA . PHE A 1 420 ? 34.423 15.999 -21.536 1.00 48.16 420 PHE A CA 1
ATOM 3344 C C . PHE A 1 420 ? 35.789 15.584 -22.112 1.00 48.16 420 PHE A C 1
ATOM 3346 O O . PHE A 1 420 ? 35.922 14.464 -22.604 1.00 48.16 420 PHE A O 1
ATOM 3353 N N . ASN A 1 421 ? 36.829 16.421 -22.018 1.00 51.44 421 ASN A N 1
ATOM 3354 C CA . ASN A 1 421 ? 38.180 16.095 -22.503 1.00 51.44 421 ASN A CA 1
ATOM 3355 C C . ASN A 1 421 ? 39.082 15.494 -21.404 1.00 51.44 421 ASN A C 1
ATOM 3357 O O . ASN A 1 421 ? 40.285 15.288 -21.586 1.00 51.44 421 ASN A O 1
ATOM 3361 N N . SER A 1 422 ? 38.503 15.200 -20.236 1.00 58.41 422 SER A N 1
ATOM 3362 C CA . SER A 1 422 ? 39.233 14.678 -19.088 1.00 58.41 422 SER A CA 1
ATOM 3363 C C . SER A 1 422 ? 39.665 13.221 -19.299 1.00 58.41 422 SER A C 1
ATOM 3365 O O . SER A 1 422 ? 38.956 12.379 -19.859 1.00 58.41 422 SER A O 1
ATOM 3367 N N . ARG A 1 423 ? 40.855 12.887 -18.788 1.00 56.28 423 ARG A N 1
ATOM 3368 C CA . ARG A 1 423 ? 41.405 11.518 -18.747 1.00 56.28 423 ARG A CA 1
ATOM 3369 C C . ARG A 1 423 ? 40.416 10.507 -18.132 1.00 56.28 423 ARG A C 1
ATOM 3371 O O . ARG A 1 423 ? 40.468 9.327 -18.472 1.00 56.28 423 ARG A O 1
ATOM 3378 N N . MET A 1 424 ? 39.510 10.977 -17.271 1.00 57.00 424 MET A N 1
ATOM 3379 C CA . MET A 1 424 ? 38.467 10.185 -16.615 1.00 57.00 424 MET A CA 1
ATOM 3380 C C . MET A 1 424 ? 37.376 9.716 -17.583 1.00 57.00 424 MET A C 1
ATOM 3382 O O . MET A 1 424 ? 37.074 8.527 -17.604 1.00 57.00 424 MET A O 1
ATOM 3386 N N . VAL A 1 425 ? 36.855 10.592 -18.451 1.00 61.66 425 VAL A N 1
ATOM 3387 C CA . VAL A 1 425 ? 35.832 10.222 -19.456 1.00 61.66 425 VAL A CA 1
ATOM 3388 C C . VAL A 1 425 ? 36.375 9.168 -20.426 1.00 61.66 425 VAL A C 1
ATOM 3390 O O . VAL A 1 425 ? 35.687 8.213 -20.784 1.00 61.66 425 VAL A O 1
ATOM 3393 N N . ARG A 1 426 ? 37.658 9.276 -20.789 1.00 60.00 426 ARG A N 1
ATOM 3394 C CA . ARG A 1 426 ? 38.327 8.299 -21.660 1.00 60.00 426 ARG A CA 1
ATOM 3395 C C . ARG A 1 426 ? 38.479 6.925 -20.996 1.00 60.00 426 ARG A C 1
ATOM 3397 O O . ARG A 1 426 ? 38.231 5.912 -21.645 1.00 60.00 426 ARG A O 1
ATOM 3404 N N . ARG A 1 427 ? 38.845 6.888 -19.708 1.00 60.56 427 ARG A N 1
ATOM 3405 C CA . ARG A 1 427 ? 38.916 5.644 -18.918 1.00 60.56 427 ARG A CA 1
ATOM 3406 C C . ARG A 1 427 ? 37.537 5.010 -18.723 1.00 60.56 427 ARG A C 1
ATOM 3408 O O . ARG A 1 427 ? 37.418 3.798 -18.852 1.00 60.56 427 ARG A O 1
ATOM 3415 N N . ALA A 1 428 ? 36.502 5.815 -18.488 1.00 59.22 428 ALA A N 1
ATOM 3416 C CA . ALA A 1 428 ? 35.125 5.334 -18.380 1.00 59.22 428 ALA A CA 1
ATOM 3417 C C . ALA A 1 428 ? 34.639 4.688 -19.691 1.00 59.22 428 ALA A C 1
ATOM 3419 O O . ALA A 1 428 ? 34.043 3.614 -19.670 1.00 59.22 428 ALA A O 1
ATOM 3420 N N . CYS A 1 429 ? 34.966 5.283 -20.841 1.00 63.66 429 CYS A N 1
ATOM 3421 C CA . CYS A 1 429 ? 34.645 4.714 -22.151 1.00 63.66 429 CYS A CA 1
ATOM 3422 C C . CYS A 1 429 ? 35.407 3.400 -22.428 1.00 63.66 429 CYS A C 1
ATOM 3424 O O . CYS A 1 429 ? 34.810 2.432 -22.898 1.00 63.66 429 CYS A O 1
ATOM 3426 N N . GLN A 1 430 ? 36.697 3.328 -22.069 1.00 61.00 430 GLN A N 1
ATOM 3427 C CA . GLN A 1 430 ? 37.502 2.097 -22.162 1.00 61.00 430 GLN A CA 1
ATOM 3428 C C . GLN A 1 430 ? 36.931 0.962 -21.310 1.00 61.00 430 GLN A C 1
ATOM 3430 O O . GLN A 1 430 ? 36.810 -0.170 -21.782 1.00 61.00 430 GLN A O 1
ATOM 3435 N N . PHE A 1 431 ? 36.554 1.272 -20.070 1.00 59.59 431 PHE A N 1
ATOM 3436 C CA . PHE A 1 431 ? 35.909 0.321 -19.175 1.00 59.59 431 PHE A CA 1
ATOM 3437 C C . PHE A 1 431 ? 34.565 -0.146 -19.743 1.00 59.59 431 PHE A C 1
ATOM 3439 O O . PHE A 1 431 ? 34.316 -1.344 -19.807 1.00 59.59 431 PHE A O 1
ATOM 3446 N N . SER A 1 432 ? 33.744 0.781 -20.248 1.00 67.94 432 SER A N 1
ATOM 3447 C CA . SER A 1 432 ? 32.450 0.473 -20.866 1.00 67.94 432 SER A CA 1
ATOM 3448 C C . SER A 1 432 ? 32.581 -0.447 -22.086 1.00 67.94 432 SER A C 1
ATOM 3450 O O . SER A 1 432 ? 31.855 -1.433 -22.170 1.00 67.94 432 SER A O 1
ATOM 3452 N N . CYS A 1 433 ? 33.537 -0.203 -22.988 1.00 67.88 433 CYS A N 1
ATOM 3453 C CA . CYS A 1 433 ? 33.757 -1.064 -24.158 1.00 67.88 433 CYS A CA 1
ATOM 3454 C C . CYS A 1 433 ? 34.278 -2.455 -23.767 1.00 67.88 433 CYS A C 1
ATOM 3456 O O . CYS A 1 433 ? 33.832 -3.460 -24.318 1.00 67.88 433 CYS A O 1
ATOM 3458 N N . SER A 1 434 ? 35.188 -2.519 -22.789 1.00 68.88 434 SER A N 1
ATOM 3459 C CA . SER A 1 434 ? 35.729 -3.788 -22.282 1.00 68.88 434 SER A CA 1
ATOM 3460 C C . SER A 1 434 ? 34.646 -4.614 -21.584 1.00 68.88 434 SER A C 1
ATOM 3462 O O . SER A 1 434 ? 34.545 -5.818 -21.809 1.00 68.88 434 SER A O 1
ATOM 3464 N N . ALA A 1 435 ? 33.790 -3.960 -20.794 1.00 72.88 435 ALA A N 1
ATOM 3465 C CA . ALA A 1 435 ? 32.635 -4.579 -20.158 1.00 72.88 435 ALA A CA 1
ATOM 3466 C C . ALA A 1 435 ? 31.618 -5.069 -21.196 1.00 72.88 435 ALA A C 1
ATOM 3468 O O . ALA A 1 435 ? 31.166 -6.205 -21.110 1.00 72.88 435 ALA A O 1
ATOM 3469 N N . LEU A 1 436 ? 31.304 -4.260 -22.214 1.00 78.50 436 LEU A N 1
ATOM 3470 C CA . LEU A 1 436 ? 30.382 -4.639 -23.285 1.00 78.50 436 LEU A CA 1
ATOM 3471 C C . LEU A 1 436 ? 30.873 -5.881 -24.044 1.00 78.50 436 LEU A C 1
ATOM 3473 O O . LEU A 1 436 ? 30.087 -6.784 -24.315 1.00 78.50 436 LEU A O 1
ATOM 3477 N N . TYR A 1 437 ? 32.172 -5.950 -24.347 1.00 75.62 437 TYR A N 1
ATOM 3478 C CA . TYR A 1 437 ? 32.770 -7.108 -25.009 1.00 75.62 437 TYR A CA 1
ATOM 3479 C C . TYR A 1 437 ? 32.765 -8.354 -24.113 1.00 75.62 437 TYR A C 1
ATOM 3481 O O . TYR A 1 437 ? 32.386 -9.433 -24.565 1.00 75.62 437 TYR A O 1
ATOM 3489 N N . ALA A 1 438 ? 33.118 -8.208 -22.831 1.00 77.19 438 ALA A N 1
ATOM 3490 C CA . ALA A 1 438 ? 33.055 -9.300 -21.862 1.00 77.19 438 ALA A CA 1
ATOM 3491 C C . ALA A 1 438 ? 31.624 -9.847 -21.724 1.00 77.19 438 ALA A C 1
ATOM 3493 O O . ALA A 1 438 ? 31.411 -11.054 -21.827 1.00 77.19 438 ALA A O 1
ATOM 3494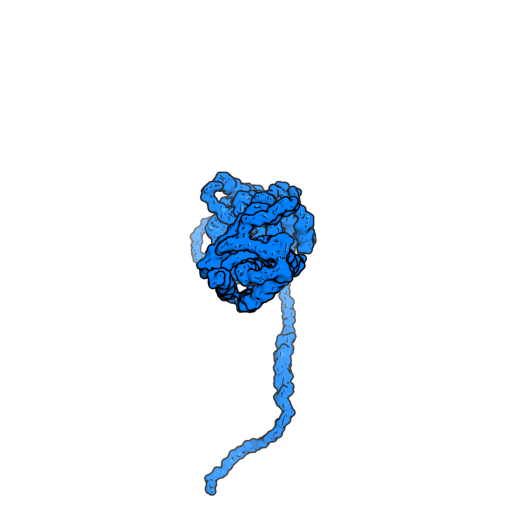 N N . ILE A 1 439 ? 30.631 -8.964 -21.599 1.00 81.00 439 ILE A N 1
ATOM 3495 C CA . ILE A 1 439 ? 29.208 -9.320 -21.546 1.00 81.00 439 ILE A CA 1
ATOM 3496 C C . ILE A 1 439 ? 28.790 -10.044 -22.834 1.00 81.00 439 ILE A C 1
ATOM 3498 O O . ILE A 1 439 ? 28.182 -11.114 -22.771 1.00 81.00 439 ILE A O 1
ATOM 3502 N N . ALA A 1 440 ? 29.159 -9.517 -24.002 1.00 81.38 440 ALA A N 1
ATOM 3503 C CA . ALA A 1 440 ? 28.784 -10.103 -25.285 1.00 81.38 440 ALA A CA 1
ATOM 3504 C C . ALA A 1 440 ? 29.489 -11.444 -25.584 1.00 81.38 440 ALA A C 1
ATOM 3506 O O . ALA A 1 440 ? 28.994 -12.218 -26.403 1.00 81.38 440 ALA A O 1
ATOM 3507 N N . SER A 1 441 ? 30.610 -11.744 -24.915 1.00 82.31 441 SER A N 1
ATOM 3508 C CA . SER A 1 441 ? 31.372 -12.991 -25.095 1.00 82.31 441 SER A CA 1
ATOM 3509 C C . SER A 1 441 ? 30.690 -14.235 -24.507 1.00 82.31 441 SER A C 1
ATOM 3511 O O . SER A 1 441 ? 30.949 -15.349 -24.962 1.00 82.31 441 SER A O 1
ATOM 3513 N N . MET A 1 442 ? 29.771 -14.057 -23.550 1.00 85.69 442 MET A N 1
ATOM 3514 C CA . MET A 1 442 ? 28.991 -15.136 -22.926 1.00 85.69 442 MET A CA 1
ATOM 3515 C C . MET A 1 442 ? 27.481 -14.895 -23.097 1.00 85.69 442 MET A C 1
ATOM 3517 O O . MET A 1 442 ? 26.758 -14.738 -22.113 1.00 85.69 442 MET A O 1
ATOM 3521 N N . PRO A 1 443 ? 26.963 -14.867 -24.337 1.00 85.94 443 PRO A N 1
ATOM 3522 C CA . PRO A 1 443 ? 25.658 -14.284 -24.648 1.00 85.94 443 PRO A CA 1
ATOM 3523 C C . PRO A 1 443 ? 24.483 -14.965 -23.934 1.00 85.94 443 PRO A C 1
ATOM 3525 O O . PRO A 1 443 ? 23.540 -14.285 -23.546 1.00 85.94 443 PRO A O 1
ATOM 3528 N N . LEU A 1 444 ? 24.535 -16.283 -23.711 1.00 86.69 444 LEU A N 1
ATOM 3529 C CA . LEU A 1 444 ? 23.481 -17.013 -22.996 1.00 86.69 444 LEU A CA 1
ATOM 3530 C C . LEU A 1 444 ? 23.406 -16.604 -21.519 1.00 86.69 444 LEU A C 1
ATOM 3532 O O . LEU A 1 444 ? 22.361 -16.145 -21.067 1.00 86.69 444 LEU A O 1
ATOM 3536 N N . VAL A 1 445 ? 24.519 -16.714 -20.788 1.00 87.75 445 VAL A N 1
ATOM 3537 C CA . VAL A 1 445 ? 24.584 -16.374 -19.355 1.00 87.75 445 VAL A CA 1
ATOM 3538 C C . VAL A 1 445 ? 24.316 -14.885 -19.150 1.00 87.75 445 VAL A C 1
ATOM 3540 O O . VAL A 1 445 ? 23.487 -14.514 -18.322 1.00 87.75 445 VAL A O 1
ATOM 3543 N N . SER A 1 446 ? 24.945 -14.036 -19.964 1.00 89.44 446 SER A N 1
ATOM 3544 C CA . SER A 1 446 ? 24.735 -12.592 -19.930 1.00 89.44 446 SER A CA 1
ATOM 3545 C C . SER A 1 446 ? 23.284 -12.213 -20.204 1.00 89.44 446 SER A C 1
ATOM 3547 O O . SER A 1 446 ? 22.767 -11.335 -19.526 1.00 89.44 446 SER A O 1
ATOM 3549 N N . SER A 1 447 ? 22.596 -12.878 -21.143 1.00 92.19 447 SER A N 1
ATOM 3550 C CA . SER A 1 447 ? 21.191 -12.563 -21.437 1.00 92.19 447 SER A CA 1
ATOM 3551 C C . SER A 1 447 ? 20.275 -12.826 -20.245 1.00 92.19 447 SER A C 1
ATOM 3553 O O . SER A 1 447 ? 19.478 -11.961 -19.906 1.00 92.19 447 SER A O 1
ATOM 3555 N N . VAL A 1 448 ? 20.432 -13.964 -19.561 1.00 91.69 448 VAL A N 1
ATOM 3556 C CA . VAL A 1 448 ? 19.617 -14.299 -18.385 1.00 91.69 448 VAL A CA 1
ATOM 3557 C C . VAL A 1 448 ? 19.873 -13.298 -17.261 1.00 91.69 448 VAL A C 1
ATOM 3559 O O . VAL A 1 448 ? 18.925 -12.735 -16.717 1.00 91.69 448 VAL A O 1
ATOM 3562 N N . SER A 1 449 ? 21.143 -13.016 -16.960 1.00 92.12 449 SER A N 1
ATOM 3563 C CA . SER A 1 449 ? 21.512 -12.041 -15.929 1.00 92.12 449 SER A CA 1
ATOM 3564 C C . SER A 1 449 ? 20.978 -10.643 -16.240 1.00 92.12 449 SER A C 1
ATOM 3566 O O . SER A 1 449 ? 20.459 -9.976 -15.350 1.00 92.12 449 SER A O 1
ATOM 3568 N N . ILE A 1 450 ? 21.062 -10.205 -17.500 1.00 93.19 450 ILE A N 1
ATOM 3569 C CA . ILE A 1 450 ? 20.542 -8.907 -17.937 1.00 93.19 450 ILE A CA 1
ATOM 3570 C C . ILE A 1 450 ? 19.023 -8.846 -17.781 1.00 93.19 450 ILE A C 1
ATOM 3572 O O . ILE A 1 450 ? 18.542 -7.873 -17.215 1.00 93.19 450 ILE A O 1
ATOM 3576 N N . VAL A 1 451 ? 18.275 -9.859 -18.230 1.00 93.94 451 VAL A N 1
ATOM 3577 C CA . VAL A 1 451 ? 16.805 -9.876 -18.114 1.00 93.94 451 VAL A CA 1
ATOM 3578 C C . VAL A 1 451 ? 16.377 -9.805 -16.646 1.00 93.94 451 VAL A C 1
ATOM 3580 O O . VAL A 1 451 ? 15.493 -9.024 -16.295 1.00 93.94 451 VAL A O 1
ATOM 3583 N N . VAL A 1 452 ? 17.033 -10.569 -15.764 1.00 93.12 452 VAL A N 1
ATOM 3584 C CA . VAL A 1 452 ? 16.751 -10.549 -14.318 1.00 93.12 452 VAL A CA 1
ATOM 3585 C C . VAL A 1 452 ? 17.047 -9.174 -13.718 1.00 93.12 452 VAL A C 1
ATOM 3587 O O . VAL A 1 452 ? 16.207 -8.625 -13.007 1.00 93.12 452 VAL A O 1
ATOM 3590 N N . LEU A 1 453 ? 18.209 -8.593 -14.027 1.00 94.12 453 LEU A N 1
ATOM 3591 C CA . LEU A 1 453 ? 18.596 -7.274 -13.526 1.00 94.12 453 LEU A CA 1
ATOM 3592 C C . LEU A 1 453 ? 17.683 -6.165 -14.060 1.00 94.12 453 LEU A C 1
ATOM 3594 O O . LEU A 1 453 ? 17.259 -5.312 -13.286 1.00 94.12 453 LEU A O 1
ATOM 3598 N N . LEU A 1 454 ? 17.343 -6.187 -15.352 1.00 94.19 454 LEU A N 1
ATOM 3599 C CA . LEU A 1 454 ? 16.421 -5.230 -15.967 1.00 94.19 454 LEU A CA 1
ATOM 3600 C C . LEU A 1 454 ? 15.040 -5.306 -15.324 1.00 94.19 454 LEU A C 1
ATOM 3602 O O . LEU A 1 454 ? 14.503 -4.270 -14.949 1.00 94.19 454 LEU A O 1
ATOM 3606 N N . THR A 1 455 ? 14.515 -6.518 -15.130 1.00 92.12 455 THR A N 1
ATOM 3607 C CA . THR A 1 455 ? 13.235 -6.747 -14.445 1.00 92.12 455 THR A CA 1
ATOM 3608 C C . THR A 1 455 ? 13.272 -6.202 -13.018 1.00 92.12 455 THR A C 1
ATOM 3610 O O . THR A 1 455 ? 12.365 -5.491 -12.595 1.00 92.12 455 THR A O 1
ATOM 3613 N N . TRP A 1 456 ? 14.322 -6.519 -12.258 1.00 93.88 456 TRP A N 1
ATOM 3614 C CA . TRP A 1 456 ? 14.462 -6.045 -10.884 1.00 93.88 456 TRP A CA 1
ATOM 3615 C C . TRP A 1 456 ? 14.519 -4.517 -10.825 1.00 93.88 456 TRP A C 1
ATOM 3617 O O . TRP A 1 456 ? 13.751 -3.893 -10.096 1.00 93.88 456 TRP A O 1
ATOM 3627 N N . CYS A 1 457 ? 15.385 -3.897 -11.629 1.00 95.25 457 CYS A N 1
ATOM 3628 C CA . CYS A 1 457 ? 15.517 -2.446 -11.674 1.00 95.25 457 CYS A CA 1
ATOM 3629 C C . CYS A 1 457 ? 14.225 -1.762 -12.134 1.00 95.25 457 CYS A C 1
ATOM 3631 O O . CYS A 1 457 ? 13.860 -0.736 -11.565 1.00 95.25 457 CYS A O 1
ATOM 3633 N N . SER A 1 458 ? 13.519 -2.320 -13.121 1.00 94.62 458 SER A N 1
ATOM 3634 C CA . SER A 1 458 ? 12.274 -1.735 -13.619 1.00 94.62 458 SER A CA 1
ATOM 3635 C C . SER A 1 458 ? 11.165 -1.775 -12.570 1.00 94.62 458 SER A C 1
ATOM 3637 O O . SER A 1 458 ? 10.418 -0.807 -12.472 1.00 94.62 458 SER A O 1
ATOM 3639 N N . ILE A 1 459 ? 11.090 -2.818 -11.733 1.00 92.06 459 ILE A N 1
ATOM 3640 C CA . ILE A 1 459 ? 10.142 -2.901 -10.605 1.00 92.06 459 ILE A CA 1
ATOM 3641 C C . ILE A 1 459 ? 10.452 -1.842 -9.538 1.00 92.06 459 ILE A C 1
ATOM 3643 O O . ILE A 1 459 ? 9.541 -1.148 -9.091 1.00 92.06 459 ILE A O 1
ATOM 3647 N N . GLN A 1 460 ? 11.724 -1.693 -9.154 1.00 91.81 460 GLN A N 1
ATOM 3648 C CA . GLN A 1 460 ? 12.152 -0.787 -8.072 1.00 91.81 460 GLN A CA 1
ATOM 3649 C C . GLN A 1 460 ? 11.923 0.699 -8.386 1.00 91.81 460 GLN A C 1
ATOM 3651 O O . GLN A 1 460 ? 11.859 1.532 -7.487 1.00 91.81 460 GLN A O 1
ATOM 3656 N N . VAL A 1 461 ? 11.803 1.046 -9.666 1.00 93.62 461 VAL A N 1
ATOM 3657 C CA . VAL A 1 461 ? 11.578 2.423 -10.125 1.00 93.62 461 VAL A CA 1
ATOM 3658 C C . VAL A 1 461 ? 10.091 2.819 -10.073 1.00 93.62 461 VAL A C 1
ATOM 3660 O O . VAL A 1 461 ? 9.760 4.007 -10.142 1.00 93.62 461 VAL A O 1
ATOM 3663 N N . ILE A 1 462 ? 9.177 1.853 -9.937 1.00 94.19 462 ILE A N 1
ATOM 3664 C CA . ILE A 1 462 ? 7.736 2.120 -9.868 1.00 94.19 462 ILE A CA 1
ATOM 3665 C C . ILE A 1 462 ? 7.351 2.566 -8.455 1.00 94.19 462 ILE A C 1
ATOM 3667 O O . ILE A 1 462 ? 7.675 1.862 -7.499 1.00 94.19 462 ILE A O 1
ATOM 3671 N N . PRO A 1 463 ? 6.612 3.685 -8.298 1.00 92.25 463 PRO A N 1
ATOM 3672 C CA . PRO A 1 463 ? 6.148 4.120 -6.987 1.00 92.25 463 PRO A CA 1
ATOM 3673 C C . PRO A 1 463 ? 5.353 3.016 -6.288 1.00 92.25 463 PRO A C 1
ATOM 3675 O O . PRO A 1 463 ? 4.389 2.482 -6.844 1.00 92.25 463 PRO A O 1
ATOM 3678 N N . ILE A 1 464 ? 5.752 2.677 -5.063 1.00 89.31 464 ILE A N 1
ATOM 3679 C CA . ILE A 1 464 ? 5.249 1.485 -4.376 1.00 89.31 464 ILE A CA 1
ATOM 3680 C C . ILE A 1 464 ? 3.740 1.566 -4.091 1.00 89.31 464 ILE A C 1
ATOM 3682 O O . ILE A 1 464 ? 3.042 0.562 -4.219 1.00 89.31 464 ILE A O 1
ATOM 3686 N N . THR A 1 465 ? 3.232 2.770 -3.810 1.00 91.69 465 THR A N 1
ATOM 3687 C CA . THR A 1 465 ? 1.825 3.075 -3.502 1.00 91.69 465 THR A CA 1
ATOM 3688 C C . THR A 1 465 ? 0.944 3.273 -4.736 1.00 91.69 465 THR A C 1
ATOM 3690 O O . THR A 1 465 ? -0.250 3.558 -4.610 1.00 91.69 465 THR A O 1
ATOM 3693 N N . MET A 1 466 ? 1.488 3.146 -5.948 1.00 92.38 466 MET A N 1
ATOM 3694 C CA . MET A 1 466 ? 0.732 3.361 -7.181 1.00 92.38 466 MET A CA 1
ATOM 3695 C C . MET A 1 466 ? -0.420 2.356 -7.320 1.00 92.38 466 MET A C 1
ATOM 3697 O O . MET A 1 466 ? -0.310 1.205 -6.908 1.00 92.38 466 MET A O 1
ATOM 3701 N N . GLN A 1 467 ? -1.543 2.773 -7.915 1.00 91.50 467 GLN A N 1
ATOM 3702 C CA . GLN A 1 467 ? -2.661 1.857 -8.149 1.00 91.50 467 GLN A CA 1
ATOM 3703 C C . GLN A 1 467 ? -2.191 0.655 -9.002 1.00 91.50 467 GLN A C 1
ATOM 3705 O O . GLN A 1 467 ? -1.611 0.883 -10.069 1.00 91.50 467 GLN A O 1
ATOM 3710 N N . PRO A 1 468 ? -2.484 -0.603 -8.611 1.00 88.88 468 PRO A N 1
ATOM 3711 C CA . PRO A 1 468 ? -1.911 -1.801 -9.236 1.00 88.88 468 PRO A CA 1
ATOM 3712 C C . PRO A 1 468 ? -2.072 -1.891 -10.757 1.00 88.88 468 PRO A C 1
ATOM 3714 O O . PRO A 1 468 ? -1.137 -2.252 -11.472 1.00 88.88 468 PRO A O 1
ATOM 3717 N N . SER A 1 469 ? -3.242 -1.511 -11.275 1.00 84.12 469 SER A N 1
ATOM 3718 C CA . SER A 1 469 ? -3.543 -1.553 -12.711 1.00 84.12 469 SER A CA 1
ATOM 3719 C C . SER A 1 469 ? -2.695 -0.573 -13.532 1.00 84.12 469 SER A C 1
ATOM 3721 O O . SER A 1 469 ? -2.292 -0.896 -14.651 1.00 84.12 469 SER A O 1
ATOM 3723 N N . TYR A 1 470 ? -2.403 0.614 -12.996 1.00 91.06 470 TYR A N 1
ATOM 3724 C CA . TYR A 1 470 ? -1.529 1.595 -13.639 1.00 91.06 470 TYR A CA 1
ATOM 3725 C C . TYR A 1 470 ? -0.053 1.305 -13.375 1.00 91.06 470 TYR A C 1
ATOM 3727 O O . TYR A 1 470 ? 0.761 1.512 -14.271 1.00 91.06 470 TYR A O 1
ATOM 3735 N N . ALA A 1 471 ? 0.288 0.781 -12.196 1.00 91.88 471 ALA A N 1
ATOM 3736 C CA . ALA A 1 471 ? 1.643 0.365 -11.853 1.00 91.88 471 ALA A CA 1
ATOM 3737 C C . ALA A 1 471 ? 2.155 -0.712 -12.818 1.00 91.88 471 ALA A C 1
ATOM 3739 O O . ALA A 1 471 ? 3.237 -0.561 -13.376 1.00 91.88 471 ALA A O 1
ATOM 3740 N N . GLY A 1 472 ? 1.341 -1.733 -13.119 1.00 88.62 472 GLY A N 1
ATOM 3741 C CA . GLY A 1 472 ? 1.696 -2.766 -14.098 1.00 88.62 472 GLY A CA 1
ATOM 3742 C C . GLY A 1 472 ? 1.913 -2.214 -15.514 1.00 88.62 472 GLY A C 1
ATOM 3743 O O . GLY A 1 472 ? 2.861 -2.603 -16.191 1.00 88.62 472 GLY A O 1
ATOM 3744 N N . LYS A 1 473 ? 1.083 -1.258 -15.957 1.00 90.62 473 LYS A N 1
ATOM 3745 C CA . LYS A 1 473 ? 1.265 -0.579 -17.256 1.00 90.62 473 LYS A CA 1
ATOM 3746 C C . LYS A 1 473 ? 2.543 0.258 -17.280 1.00 90.62 473 LYS A C 1
ATOM 3748 O O . LYS A 1 473 ? 3.285 0.212 -18.256 1.00 90.62 473 LYS A O 1
ATOM 3753 N N . LEU A 1 474 ? 2.794 1.019 -16.215 1.00 94.19 474 LEU A N 1
ATOM 3754 C CA . LEU A 1 474 ? 3.985 1.854 -16.092 1.00 94.19 474 LEU A CA 1
ATOM 3755 C C . LEU A 1 474 ? 5.251 0.997 -16.047 1.00 94.19 474 LEU A C 1
ATOM 3757 O O . LEU A 1 474 ? 6.222 1.330 -16.715 1.00 94.19 474 LEU A O 1
ATOM 3761 N N . TRP A 1 475 ? 5.215 -0.121 -15.323 1.00 93.56 475 TRP A N 1
ATOM 3762 C CA . TRP A 1 475 ? 6.295 -1.099 -15.265 1.00 93.56 475 TRP A CA 1
ATOM 3763 C C . TRP A 1 475 ? 6.682 -1.605 -16.655 1.00 93.56 475 TRP A C 1
ATOM 3765 O O . TRP A 1 475 ? 7.856 -1.529 -17.004 1.00 93.56 475 TRP A O 1
ATOM 3775 N N . VAL A 1 476 ? 5.713 -2.021 -17.481 1.00 91.12 476 VAL A N 1
ATOM 3776 C CA . VAL A 1 476 ? 5.986 -2.445 -18.867 1.00 91.12 476 VAL A CA 1
ATOM 3777 C C . VAL A 1 476 ? 6.641 -1.319 -19.674 1.00 91.12 476 VAL A C 1
ATOM 3779 O O . VAL A 1 476 ? 7.659 -1.550 -20.316 1.00 91.12 476 VAL A O 1
ATOM 3782 N N . ILE A 1 477 ? 6.127 -0.087 -19.581 1.00 92.94 477 ILE A N 1
ATOM 3783 C CA . ILE A 1 477 ? 6.701 1.071 -20.288 1.00 92.94 477 ILE A CA 1
ATOM 3784 C C . ILE A 1 477 ? 8.149 1.331 -19.846 1.00 92.94 477 ILE A C 1
ATOM 3786 O O . ILE A 1 477 ? 9.030 1.506 -20.684 1.00 92.94 477 ILE A O 1
ATOM 3790 N N . VAL A 1 478 ? 8.414 1.365 -18.538 1.00 94.88 478 VAL A N 1
ATOM 3791 C CA . VAL A 1 478 ? 9.759 1.614 -17.995 1.00 94.88 478 VAL A CA 1
ATOM 3792 C C . VAL A 1 478 ? 10.712 0.485 -18.378 1.00 94.88 478 VAL A C 1
ATOM 3794 O O . VAL A 1 478 ? 11.834 0.756 -18.804 1.00 94.88 478 VAL A O 1
ATOM 3797 N N . HIS A 1 479 ? 10.265 -0.767 -18.288 1.00 93.88 479 HIS A N 1
ATOM 3798 C CA . HIS A 1 479 ? 11.035 -1.933 -18.711 1.00 93.88 479 HIS A CA 1
ATOM 3799 C C . HIS A 1 479 ? 11.418 -1.843 -20.193 1.00 93.88 479 HIS A C 1
ATOM 3801 O O . HIS A 1 479 ? 12.589 -2.003 -20.534 1.00 93.88 479 HIS A O 1
ATOM 3807 N N . ASP A 1 480 ? 10.475 -1.477 -21.064 1.00 92.38 480 ASP A N 1
ATOM 3808 C CA . ASP A 1 480 ? 10.725 -1.285 -22.496 1.00 92.38 480 ASP A CA 1
ATOM 3809 C C . ASP A 1 480 ? 11.691 -0.134 -22.782 1.00 92.38 480 ASP A C 1
ATOM 3811 O O . ASP A 1 480 ? 12.529 -0.239 -23.682 1.00 92.38 480 ASP A O 1
ATOM 3815 N N . LEU A 1 481 ? 11.627 0.957 -22.015 1.00 94.25 481 LEU A N 1
ATOM 3816 C CA . LEU A 1 481 ? 12.588 2.057 -22.121 1.00 94.25 481 LEU A CA 1
ATOM 3817 C C . LEU A 1 481 ? 13.996 1.610 -21.710 1.00 94.25 481 LEU A C 1
ATOM 3819 O O . LEU A 1 481 ? 14.973 1.926 -22.400 1.00 94.25 481 LEU A O 1
ATOM 3823 N N . MET A 1 482 ? 14.122 0.828 -20.636 1.00 94.69 482 MET A N 1
ATOM 3824 C CA . MET A 1 482 ? 15.405 0.268 -20.202 1.00 94.69 482 MET A CA 1
ATOM 3825 C C . MET A 1 482 ? 15.966 -0.724 -21.228 1.00 94.69 482 MET A C 1
ATOM 3827 O O . MET A 1 482 ? 17.136 -0.622 -21.605 1.00 94.69 482 MET A O 1
ATOM 3831 N N . LEU A 1 483 ? 15.132 -1.621 -21.758 1.00 92.88 483 LEU A N 1
ATOM 3832 C CA . LEU A 1 483 ? 15.518 -2.548 -22.820 1.00 92.88 483 LEU A CA 1
ATOM 3833 C C . LEU A 1 483 ? 15.925 -1.801 -24.096 1.00 92.88 483 LEU A C 1
ATOM 3835 O O . LEU A 1 483 ? 16.967 -2.092 -24.681 1.00 92.88 483 LEU A O 1
ATOM 3839 N N . THR A 1 484 ? 15.154 -0.792 -24.506 1.00 91.69 484 THR A N 1
ATOM 3840 C CA . THR A 1 484 ? 15.471 0.052 -25.668 1.00 91.69 484 THR A CA 1
ATOM 3841 C C . THR A 1 484 ? 16.805 0.764 -25.482 1.00 91.69 484 THR A C 1
ATOM 3843 O O . THR A 1 484 ? 17.590 0.829 -26.425 1.00 91.69 484 THR A O 1
ATOM 3846 N N . THR A 1 485 ? 17.109 1.230 -24.267 1.00 92.50 485 THR A N 1
ATOM 3847 C CA . THR A 1 485 ? 18.418 1.811 -23.928 1.00 92.50 485 THR A CA 1
ATOM 3848 C C . THR A 1 485 ? 19.544 0.814 -24.184 1.00 92.50 485 THR A C 1
ATOM 3850 O O . THR A 1 485 ? 20.535 1.153 -24.830 1.00 92.50 485 THR A O 1
ATOM 3853 N N . LEU A 1 486 ? 19.387 -0.430 -23.731 1.00 91.44 486 LEU A N 1
ATOM 3854 C CA . LEU A 1 486 ? 20.391 -1.473 -23.925 1.00 91.44 486 LEU A CA 1
ATOM 3855 C C . LEU A 1 486 ? 20.565 -1.849 -25.406 1.00 91.44 486 LEU A C 1
ATOM 3857 O O . LEU A 1 486 ? 21.689 -1.961 -25.896 1.00 91.44 486 LEU A O 1
ATOM 3861 N N . LEU A 1 487 ? 19.463 -1.993 -26.144 1.00 90.62 487 LEU A N 1
ATOM 3862 C CA . LEU A 1 487 ? 19.501 -2.265 -27.582 1.00 90.62 487 LEU A CA 1
ATOM 3863 C C . LEU A 1 487 ? 20.131 -1.107 -28.366 1.00 90.62 487 LEU A C 1
ATOM 3865 O O . LEU A 1 487 ? 20.880 -1.345 -29.313 1.00 90.62 487 LEU A O 1
ATOM 3869 N N . LEU A 1 488 ? 19.886 0.136 -27.947 1.00 89.75 488 LEU A N 1
ATOM 3870 C CA . LEU A 1 488 ? 20.507 1.320 -28.530 1.00 89.75 488 LEU A CA 1
ATOM 3871 C C . LEU A 1 488 ? 22.021 1.311 -28.300 1.00 89.75 488 LEU A C 1
ATOM 3873 O O . LEU A 1 488 ? 22.768 1.559 -29.241 1.00 89.75 488 LEU A O 1
ATOM 3877 N N . ILE A 1 489 ? 22.482 0.954 -27.097 1.00 88.75 489 ILE A N 1
ATOM 3878 C CA . ILE A 1 489 ? 23.912 0.776 -26.796 1.00 88.75 489 ILE A CA 1
ATOM 3879 C C . ILE A 1 489 ? 24.537 -0.250 -27.755 1.00 88.75 489 ILE A C 1
ATOM 3881 O O . ILE A 1 489 ? 25.576 0.023 -28.358 1.00 88.75 489 ILE A O 1
ATOM 3885 N N . PHE A 1 490 ? 23.888 -1.401 -27.961 1.00 87.12 490 PHE A N 1
ATOM 3886 C CA . PHE A 1 490 ? 24.371 -2.420 -28.896 1.00 87.12 490 PHE A CA 1
ATOM 3887 C C . PHE A 1 490 ? 24.383 -1.942 -30.356 1.00 87.12 490 PHE A C 1
ATOM 3889 O O . PHE A 1 490 ? 25.370 -2.147 -31.069 1.00 87.12 490 PHE A O 1
ATOM 3896 N N . ALA A 1 491 ? 23.323 -1.264 -30.803 1.00 85.75 491 ALA A N 1
ATOM 3897 C CA . ALA A 1 491 ? 23.217 -0.732 -32.159 1.00 85.75 491 ALA A CA 1
ATOM 3898 C C . ALA A 1 491 ? 24.275 0.347 -32.439 1.00 85.75 491 ALA A C 1
ATOM 3900 O O . ALA A 1 491 ? 24.919 0.335 -33.493 1.00 85.75 491 ALA A O 1
ATOM 3901 N N . VAL A 1 492 ? 24.491 1.251 -31.482 1.00 83.31 492 VAL A N 1
ATOM 3902 C CA . VAL A 1 492 ? 25.510 2.303 -31.539 1.00 83.31 492 VAL A CA 1
ATOM 3903 C C . VAL A 1 492 ? 26.906 1.687 -31.576 1.00 83.31 492 VAL A C 1
ATOM 3905 O O . VAL A 1 492 ? 27.674 2.006 -32.481 1.00 83.31 492 VAL A O 1
ATOM 3908 N N . ALA A 1 493 ? 27.217 0.746 -30.679 1.00 81.31 493 ALA A N 1
ATOM 3909 C CA . ALA A 1 493 ? 28.512 0.064 -30.650 1.00 81.31 493 ALA A CA 1
ATOM 3910 C C . ALA A 1 493 ? 28.823 -0.650 -31.977 1.00 81.31 493 ALA A C 1
ATOM 3912 O O . ALA A 1 493 ? 29.917 -0.503 -32.525 1.00 81.31 493 ALA A O 1
ATOM 3913 N N . HIS A 1 494 ? 27.848 -1.371 -32.540 1.00 81.44 494 HIS A N 1
ATOM 3914 C CA . HIS A 1 494 ? 28.002 -2.018 -33.842 1.00 81.44 494 HIS A CA 1
ATOM 3915 C C . HIS A 1 494 ? 28.236 -1.001 -34.969 1.00 81.44 494 HIS A C 1
ATOM 3917 O O . HIS A 1 494 ? 29.116 -1.193 -35.809 1.00 81.44 494 HIS A O 1
ATOM 3923 N N . THR A 1 495 ? 27.451 0.080 -35.007 1.00 80.31 495 THR A N 1
ATOM 3924 C CA . THR A 1 495 ? 27.554 1.113 -36.051 1.00 80.31 495 THR A CA 1
ATOM 3925 C C . THR A 1 495 ? 28.916 1.801 -36.008 1.00 80.31 495 THR A C 1
ATOM 3927 O O . THR A 1 495 ? 29.572 1.911 -37.037 1.00 80.31 495 THR A O 1
ATOM 3930 N N . LEU A 1 496 ? 29.390 2.175 -34.818 1.00 75.50 496 LEU A N 1
ATOM 3931 C CA . LEU A 1 496 ? 30.702 2.802 -34.631 1.00 75.50 496 LEU A CA 1
ATOM 3932 C C . LEU A 1 496 ? 31.865 1.878 -35.008 1.00 75.50 496 LEU A C 1
ATOM 3934 O O . LEU A 1 496 ? 32.894 2.350 -35.482 1.00 75.50 496 LEU A O 1
ATOM 3938 N N . ARG A 1 497 ? 31.708 0.562 -34.824 1.00 72.44 497 ARG A N 1
ATOM 3939 C CA . ARG A 1 497 ? 32.726 -0.428 -35.195 1.00 72.44 497 ARG A CA 1
ATOM 3940 C C . ARG A 1 497 ? 32.796 -0.690 -36.702 1.00 72.44 497 ARG A C 1
ATOM 3942 O O . ARG A 1 497 ? 33.870 -0.986 -37.215 1.00 72.44 497 ARG A O 1
ATOM 3949 N N . THR A 1 498 ? 31.661 -0.634 -37.396 1.00 73.31 498 THR A N 1
ATOM 3950 C CA . THR A 1 498 ? 31.544 -1.068 -38.802 1.00 73.31 498 THR A CA 1
ATOM 3951 C C . THR A 1 498 ? 31.541 0.078 -39.809 1.00 73.31 498 THR A C 1
ATOM 3953 O O . THR A 1 498 ? 31.854 -0.142 -40.978 1.00 73.31 498 THR A O 1
ATOM 3956 N N . ALA A 1 499 ? 31.200 1.297 -39.391 1.00 70.56 499 ALA A N 1
ATOM 3957 C CA . ALA A 1 499 ? 31.089 2.425 -40.301 1.00 70.56 499 ALA A CA 1
ATOM 3958 C C . ALA A 1 499 ? 32.461 3.003 -40.691 1.00 70.56 499 ALA A C 1
ATOM 3960 O O . ALA A 1 499 ? 33.308 3.287 -39.847 1.00 70.56 499 ALA A O 1
ATOM 3961 N N . GLN A 1 500 ? 32.657 3.235 -41.992 1.00 66.25 500 GLN A N 1
ATOM 3962 C CA . GLN A 1 500 ? 33.794 3.981 -42.534 1.00 66.25 500 GLN A CA 1
ATOM 3963 C C . GLN A 1 500 ? 33.344 5.410 -42.860 1.00 66.25 500 GLN A C 1
ATOM 3965 O O . GLN A 1 500 ? 32.813 5.659 -43.938 1.00 66.25 500 GLN A O 1
ATOM 3970 N N . TRP A 1 501 ? 33.510 6.348 -41.925 1.00 64.69 501 TRP A N 1
ATOM 3971 C CA . TRP A 1 501 ? 33.047 7.731 -42.106 1.00 64.69 501 TRP A CA 1
ATOM 3972 C C . TRP A 1 501 ? 34.018 8.577 -42.938 1.00 64.69 501 TRP A C 1
ATOM 3974 O O . TRP A 1 501 ? 35.206 8.669 -42.611 1.00 64.69 501 TRP A O 1
ATOM 3984 N N . LYS A 1 502 ? 33.510 9.256 -43.975 1.00 59.81 502 LYS A N 1
ATOM 3985 C CA . LYS A 1 502 ? 34.216 10.367 -44.639 1.00 59.81 502 LYS A CA 1
ATOM 3986 C C . LYS A 1 502 ? 33.938 11.700 -43.928 1.00 59.81 502 LYS A C 1
ATOM 3988 O O . LYS A 1 502 ? 33.011 11.811 -43.133 1.00 59.81 502 LYS A O 1
ATOM 3993 N N . LYS A 1 503 ? 34.759 12.717 -44.226 1.00 49.41 503 LYS A N 1
ATOM 3994 C CA . LYS A 1 503 ? 34.827 14.030 -43.542 1.00 49.41 503 LYS A CA 1
ATOM 3995 C C . LYS A 1 503 ? 33.479 14.771 -43.421 1.00 49.41 503 LYS A C 1
ATOM 3997 O O . LYS A 1 503 ? 33.300 15.498 -42.452 1.00 49.41 503 LYS A O 1
ATOM 4002 N N . ASP A 1 504 ? 32.551 14.539 -44.350 1.00 55.12 504 ASP A N 1
ATOM 4003 C CA . ASP A 1 504 ? 31.246 15.218 -44.417 1.00 55.12 504 ASP A CA 1
ATOM 4004 C C . ASP A 1 504 ? 30.056 14.259 -44.170 1.00 55.12 504 ASP A C 1
ATOM 4006 O O . ASP A 1 504 ? 28.903 14.634 -44.354 1.00 55.12 504 ASP A O 1
ATOM 4010 N N . GLU A 1 505 ? 30.323 13.011 -43.763 1.00 64.75 505 GLU A N 1
ATOM 4011 C CA . GLU A 1 505 ? 29.323 11.933 -43.626 1.00 64.75 505 GLU A CA 1
ATOM 4012 C C . GLU A 1 505 ? 29.036 11.546 -42.162 1.00 64.75 505 GLU A C 1
ATOM 4014 O O . GLU A 1 505 ? 28.356 10.550 -41.911 1.00 64.75 505 GLU A O 1
ATOM 4019 N N . VAL A 1 506 ? 29.552 12.290 -41.174 1.00 67.75 506 VAL A N 1
ATOM 4020 C CA . VAL A 1 506 ? 29.228 12.019 -39.764 1.00 67.75 506 VAL A CA 1
ATOM 4021 C C . VAL A 1 506 ? 27.746 12.344 -39.538 1.00 67.75 506 VAL A C 1
ATOM 4023 O O . VAL A 1 506 ? 27.357 13.503 -39.700 1.00 67.75 506 VAL A O 1
ATOM 4026 N N . PRO A 1 507 ? 26.910 11.361 -39.159 1.00 74.69 507 PRO A N 1
ATOM 4027 C CA . PRO A 1 507 ? 25.485 11.591 -38.980 1.00 74.69 507 PRO A CA 1
ATOM 4028 C C . PRO A 1 507 ? 25.238 12.537 -37.804 1.00 74.69 507 PRO A C 1
ATOM 4030 O O . PRO A 1 507 ? 25.941 12.490 -36.789 1.00 74.69 507 PRO A O 1
ATOM 4033 N N . ALA A 1 508 ? 24.202 13.369 -37.913 1.00 82.19 508 ALA A N 1
ATOM 4034 C CA . ALA A 1 508 ? 23.747 14.154 -36.777 1.00 82.19 508 ALA A CA 1
ATOM 4035 C C . ALA A 1 508 ? 23.299 13.222 -35.637 1.00 82.19 508 ALA A C 1
ATOM 4037 O O . ALA A 1 508 ? 22.796 12.118 -35.871 1.00 82.19 508 ALA A O 1
ATOM 4038 N N . THR A 1 509 ? 23.428 13.680 -34.386 1.00 82.88 509 THR A N 1
ATOM 4039 C CA . THR A 1 509 ? 22.965 12.931 -33.203 1.00 82.88 509 THR A CA 1
ATOM 4040 C C . THR A 1 509 ? 21.506 12.494 -33.352 1.00 82.88 509 THR A C 1
ATOM 4042 O O . THR A 1 509 ? 21.167 11.370 -32.993 1.00 82.88 509 THR A O 1
ATOM 4045 N N . SER A 1 510 ? 20.654 13.359 -33.913 1.00 84.50 510 SER A N 1
ATOM 4046 C CA . SER A 1 510 ? 19.242 13.074 -34.186 1.00 84.50 510 SER A CA 1
ATOM 4047 C C . SER A 1 510 ? 19.055 11.916 -35.161 1.00 84.50 510 SER A C 1
ATOM 4049 O O . SER A 1 510 ? 18.220 11.052 -34.916 1.00 84.50 510 SER A O 1
ATOM 4051 N N . ASP A 1 511 ? 19.846 11.861 -36.228 1.00 83.94 511 ASP A N 1
ATOM 4052 C CA . ASP A 1 511 ? 19.692 10.862 -37.289 1.00 83.94 511 ASP A CA 1
ATOM 4053 C C . ASP A 1 511 ? 20.141 9.488 -36.798 1.00 83.94 511 ASP A C 1
ATOM 4055 O O . ASP A 1 511 ? 19.468 8.480 -37.015 1.00 83.94 511 ASP A O 1
ATOM 4059 N N . MET A 1 512 ? 21.250 9.456 -36.055 1.00 82.62 512 MET A N 1
ATOM 4060 C CA . MET A 1 512 ? 21.746 8.239 -35.421 1.00 82.62 512 MET A CA 1
ATOM 4061 C C . MET A 1 512 ? 20.801 7.744 -34.318 1.00 82.62 512 MET A C 1
ATOM 4063 O O . MET A 1 512 ? 20.582 6.537 -34.197 1.00 82.62 512 MET A O 1
ATOM 4067 N N . LEU A 1 513 ? 20.195 8.658 -33.552 1.00 87.06 513 LEU A N 1
ATOM 4068 C CA . LEU A 1 513 ? 19.187 8.323 -32.547 1.00 87.06 513 LEU A CA 1
ATOM 4069 C C . LEU A 1 513 ? 17.918 7.755 -33.187 1.00 87.06 513 LEU A C 1
ATOM 4071 O O . LEU A 1 513 ? 17.480 6.676 -32.802 1.00 87.06 513 LEU A O 1
ATOM 4075 N N . LEU A 1 514 ? 17.348 8.442 -34.180 1.00 88.06 514 LEU A N 1
ATOM 4076 C CA . LEU A 1 514 ? 16.136 8.001 -34.874 1.00 88.06 514 LEU A CA 1
ATOM 4077 C C . LEU A 1 514 ? 16.360 6.669 -35.595 1.00 88.06 514 LEU A C 1
ATOM 4079 O O . LEU A 1 514 ? 15.524 5.772 -35.499 1.00 88.06 514 LEU A O 1
ATOM 4083 N N . GLY A 1 515 ? 17.509 6.504 -36.256 1.00 85.75 515 GLY A N 1
ATOM 4084 C CA . GLY A 1 515 ? 17.900 5.241 -36.878 1.00 85.75 515 GLY A CA 1
ATOM 4085 C C . GLY A 1 515 ? 18.049 4.106 -35.862 1.00 85.75 515 GLY A C 1
ATOM 4086 O O . GLY A 1 515 ? 17.570 2.997 -36.105 1.00 85.75 515 GLY A O 1
ATOM 4087 N N . GLY A 1 516 ? 18.655 4.387 -34.704 1.00 85.31 516 GLY A N 1
ATOM 4088 C CA . GLY A 1 516 ? 18.791 3.439 -33.598 1.00 85.31 516 GLY A CA 1
ATOM 4089 C C . GLY A 1 516 ? 17.447 3.034 -32.989 1.00 85.31 516 GLY A C 1
ATOM 4090 O O . GLY A 1 516 ? 17.171 1.845 -32.856 1.00 85.31 516 GLY A O 1
ATOM 4091 N N . ILE A 1 517 ? 16.570 3.998 -32.699 1.00 87.38 517 ILE A N 1
ATOM 4092 C CA . ILE A 1 517 ? 15.214 3.738 -32.191 1.00 87.38 517 ILE A CA 1
ATOM 4093 C C . ILE A 1 517 ? 14.419 2.913 -33.204 1.00 87.38 517 ILE A C 1
ATOM 4095 O O . ILE A 1 517 ? 13.823 1.901 -32.842 1.00 87.38 517 ILE A O 1
ATOM 4099 N N . TRP A 1 518 ? 14.445 3.290 -34.485 1.00 87.44 518 TRP A N 1
ATOM 4100 C CA . TRP A 1 518 ? 13.760 2.548 -35.543 1.00 87.44 518 TRP A CA 1
ATOM 4101 C C . TRP A 1 518 ? 14.261 1.105 -35.661 1.00 87.44 518 TRP A C 1
ATOM 4103 O O . TRP A 1 518 ? 13.479 0.179 -35.888 1.00 87.44 518 TRP A O 1
ATOM 4113 N N . TRP A 1 519 ? 15.565 0.894 -35.472 1.00 86.00 519 TRP A N 1
ATOM 4114 C CA . TRP A 1 519 ? 16.148 -0.440 -35.409 1.00 86.00 519 TRP A CA 1
ATOM 4115 C C . TRP A 1 519 ? 15.609 -1.250 -34.226 1.00 86.00 519 TRP A C 1
ATOM 4117 O O . TRP A 1 519 ? 15.199 -2.396 -34.421 1.00 86.00 519 TRP A O 1
ATOM 4127 N N . CYS A 1 520 ? 15.557 -0.656 -33.030 1.00 86.88 520 CYS A N 1
ATOM 4128 C CA . CYS A 1 520 ? 14.988 -1.290 -31.842 1.00 86.88 520 CYS A CA 1
ATOM 4129 C C . CYS A 1 520 ? 13.515 -1.663 -32.063 1.00 86.88 520 CYS A C 1
ATOM 4131 O O . CYS A 1 520 ? 13.142 -2.815 -31.860 1.00 86.88 520 CYS A O 1
ATOM 4133 N N . VAL A 1 521 ? 12.696 -0.740 -32.582 1.00 85.06 521 VAL A N 1
ATOM 4134 C CA . VAL A 1 521 ? 11.258 -0.955 -32.835 1.00 85.06 521 VAL A CA 1
ATOM 4135 C C . VAL A 1 521 ? 11.001 -2.177 -33.719 1.00 85.06 521 VAL A C 1
ATOM 4137 O O . VAL A 1 521 ? 10.067 -2.931 -33.460 1.00 85.06 521 VAL A O 1
ATOM 4140 N N . LYS A 1 522 ? 11.854 -2.452 -34.715 1.00 86.75 522 LYS A N 1
ATOM 4141 C CA . LYS A 1 522 ? 11.722 -3.643 -35.579 1.00 86.75 522 LYS A CA 1
ATOM 4142 C C . LYS A 1 522 ? 11.908 -4.976 -34.846 1.00 86.75 522 LYS A C 1
ATOM 4144 O O . LYS A 1 522 ? 11.502 -6.011 -35.371 1.00 86.75 522 LYS A O 1
ATOM 4149 N N . LYS A 1 523 ? 12.543 -4.978 -33.674 1.00 83.94 523 LYS A N 1
ATOM 4150 C CA . LYS A 1 523 ? 12.874 -6.185 -32.895 1.00 83.94 523 LYS A CA 1
ATOM 4151 C C . LYS A 1 523 ? 11.858 -6.486 -31.796 1.00 83.94 523 LYS A C 1
ATOM 4153 O O . LYS A 1 523 ? 11.795 -7.618 -31.329 1.00 83.94 523 LYS A O 1
ATOM 4158 N N . LEU A 1 524 ? 11.053 -5.498 -31.420 1.00 85.56 524 LEU A N 1
ATOM 4159 C CA . LEU A 1 524 ? 10.104 -5.576 -30.316 1.00 85.56 524 LEU A CA 1
ATOM 4160 C C . LEU A 1 524 ? 8.694 -6.137 -30.631 1.00 85.56 524 LEU A C 1
ATOM 4162 O O . LEU A 1 524 ? 8.016 -6.439 -29.657 1.00 85.56 524 LEU A O 1
ATOM 4166 N N . PRO A 1 525 ? 8.200 -6.365 -31.877 1.00 86.50 525 PRO A N 1
ATOM 4167 C CA . PRO A 1 525 ? 6.786 -6.728 -32.082 1.00 86.50 525 PRO A CA 1
ATOM 4168 C C . PRO A 1 525 ? 6.320 -7.988 -31.338 1.00 86.50 525 PRO A C 1
ATOM 4170 O O . PRO A 1 525 ? 5.225 -8.009 -30.783 1.00 86.50 525 PRO A O 1
ATOM 4173 N N . LEU A 1 526 ? 7.154 -9.034 -31.298 1.00 83.50 526 LEU A N 1
ATOM 4174 C CA . LEU A 1 526 ? 6.863 -10.272 -30.562 1.00 83.50 526 LEU A CA 1
ATOM 4175 C C . LEU A 1 526 ? 6.869 -10.060 -29.043 1.00 83.50 526 LEU A C 1
ATOM 4177 O O . LEU A 1 526 ? 6.052 -10.655 -28.345 1.00 83.50 526 LEU A O 1
ATOM 4181 N N . LEU A 1 527 ? 7.770 -9.209 -28.545 1.00 85.12 527 LEU A N 1
ATOM 4182 C CA . LEU A 1 527 ? 7.839 -8.866 -27.128 1.00 85.12 527 LEU A CA 1
ATOM 4183 C C . LEU A 1 527 ? 6.617 -8.040 -26.714 1.00 85.12 527 LEU A C 1
ATOM 4185 O O . LEU A 1 527 ? 5.952 -8.394 -25.748 1.00 85.12 527 LEU A O 1
ATOM 4189 N N . VAL A 1 528 ? 6.262 -7.029 -27.511 1.00 85.81 528 VAL A N 1
ATOM 4190 C CA . VAL A 1 528 ? 5.068 -6.198 -27.314 1.00 85.81 528 VAL A CA 1
ATOM 4191 C C . VAL A 1 528 ? 3.810 -7.061 -27.314 1.00 85.81 528 VAL A C 1
ATOM 4193 O O . VAL A 1 528 ? 2.954 -6.889 -26.455 1.00 85.81 528 VAL A O 1
ATOM 4196 N N . LEU A 1 529 ? 3.694 -8.036 -28.222 1.00 86.31 529 LEU A N 1
ATOM 4197 C CA . LEU A 1 529 ? 2.563 -8.965 -28.222 1.00 86.31 529 LEU A CA 1
ATOM 4198 C C . LEU A 1 529 ? 2.491 -9.784 -26.920 1.00 86.31 529 LEU A C 1
ATOM 4200 O O . LEU A 1 529 ? 1.418 -9.884 -26.325 1.00 86.31 529 LEU A O 1
ATOM 4204 N N . ALA A 1 530 ? 3.621 -10.328 -26.455 1.00 83.38 530 ALA A N 1
ATOM 4205 C CA . ALA A 1 530 ? 3.687 -11.084 -25.202 1.00 83.38 530 ALA A CA 1
ATOM 4206 C C . ALA A 1 530 ? 3.345 -10.211 -23.979 1.00 83.38 530 ALA A C 1
ATOM 4208 O O . ALA A 1 530 ? 2.590 -10.631 -23.103 1.00 83.38 530 ALA A O 1
ATOM 4209 N N . GLN A 1 531 ? 3.836 -8.971 -23.942 1.00 85.19 531 GLN A N 1
ATOM 4210 C CA . GLN A 1 531 ? 3.546 -8.001 -22.884 1.00 85.19 531 GLN A CA 1
ATOM 4211 C C . GLN A 1 531 ? 2.087 -7.543 -22.896 1.00 85.19 531 GLN A C 1
ATOM 4213 O O . GLN A 1 531 ? 1.473 -7.433 -21.839 1.00 85.19 531 GLN A O 1
ATOM 4218 N N . LEU A 1 532 ? 1.493 -7.318 -24.071 1.00 85.50 532 LEU A N 1
ATOM 4219 C CA . LEU A 1 532 ? 0.068 -7.004 -24.192 1.00 85.50 532 LEU A CA 1
ATOM 4220 C C . LEU A 1 532 ? -0.795 -8.167 -23.703 1.00 85.50 532 LEU A C 1
ATOM 4222 O O . LEU A 1 532 ? -1.793 -7.936 -23.024 1.00 85.50 532 LEU A O 1
ATOM 4226 N N . GLN A 1 533 ? -0.400 -9.409 -23.990 1.00 80.50 533 GLN A N 1
ATOM 4227 C CA . GLN A 1 533 ? -1.082 -10.590 -23.470 1.00 80.50 533 GLN A CA 1
ATOM 4228 C C . GLN A 1 533 ? -0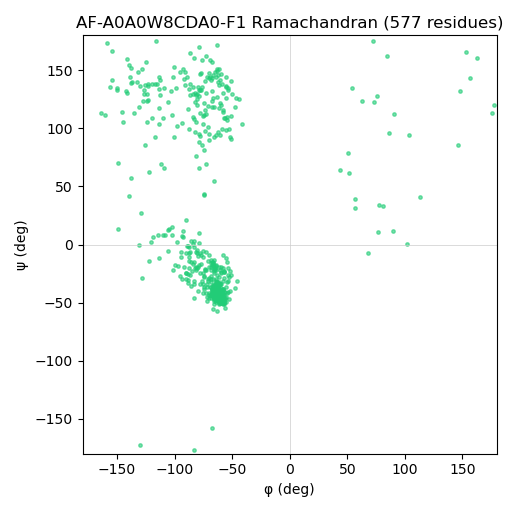.947 -10.694 -21.943 1.00 80.50 533 GLN A C 1
ATOM 4230 O O . GLN A 1 533 ? -1.933 -10.956 -21.259 1.00 80.50 533 GLN A O 1
ATOM 4235 N N . PHE A 1 534 ? 0.234 -10.403 -21.392 1.00 79.19 534 PHE A N 1
ATOM 4236 C CA . PHE A 1 534 ? 0.454 -10.309 -19.947 1.00 79.19 534 PHE A CA 1
ATOM 4237 C C . PHE A 1 534 ? -0.405 -9.213 -19.289 1.00 79.19 534 PHE A C 1
ATOM 4239 O O . PHE A 1 534 ? -1.092 -9.470 -18.302 1.00 79.19 534 PHE A O 1
ATOM 4246 N N . LEU A 1 535 ? -0.434 -8.003 -19.856 1.00 79.19 535 LEU A N 1
ATOM 4247 C CA . LEU A 1 535 ? -1.253 -6.895 -19.354 1.00 79.19 535 LEU A CA 1
ATOM 4248 C C . LEU A 1 535 ? -2.749 -7.197 -19.456 1.00 79.19 535 LEU A C 1
ATOM 4250 O O . LEU A 1 535 ? -3.502 -6.874 -18.539 1.00 79.19 535 LEU A O 1
ATOM 4254 N N . TYR A 1 536 ? -3.180 -7.842 -20.543 1.00 77.31 536 TYR A N 1
ATOM 4255 C CA . TYR A 1 536 ? -4.552 -8.317 -20.703 1.00 77.31 536 TYR A CA 1
ATOM 4256 C C . TYR A 1 536 ? -4.934 -9.289 -19.581 1.00 77.31 536 TYR A C 1
ATOM 4258 O O . TYR A 1 536 ? -6.014 -9.176 -19.008 1.00 77.31 536 TYR A O 1
ATOM 4266 N N . MET A 1 537 ? -4.027 -10.198 -19.225 1.00 72.50 537 MET A N 1
ATOM 4267 C CA . MET A 1 537 ? -4.231 -11.178 -18.160 1.00 72.50 537 MET A CA 1
ATOM 4268 C C . MET A 1 537 ? -4.288 -10.544 -16.769 1.00 72.50 537 MET A C 1
ATOM 4270 O O . MET A 1 537 ? -5.172 -10.881 -15.987 1.00 72.50 537 MET A O 1
ATOM 4274 N N . ILE A 1 538 ? -3.408 -9.582 -16.471 1.00 67.12 538 ILE A N 1
ATOM 4275 C CA . ILE A 1 538 ? -3.462 -8.824 -15.210 1.00 67.12 538 ILE A CA 1
ATOM 4276 C C . ILE A 1 538 ? -4.738 -7.979 -15.117 1.00 67.12 538 ILE A C 1
ATOM 4278 O O . ILE A 1 538 ? -5.319 -7.867 -14.040 1.00 67.12 538 ILE A O 1
ATOM 4282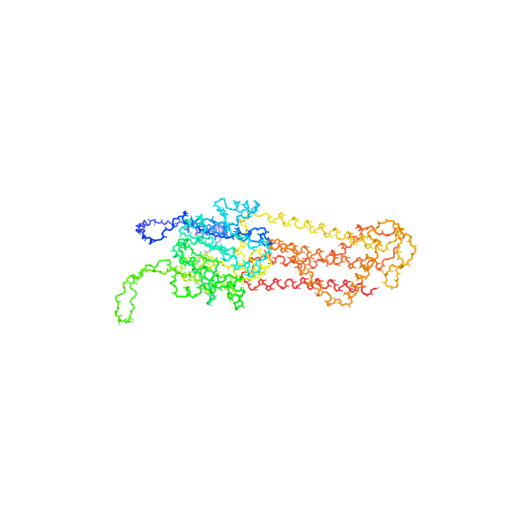 N N . GLY A 1 539 ? -5.173 -7.388 -16.233 1.00 65.50 539 GLY A N 1
ATOM 4283 C CA . GLY A 1 539 ? -6.352 -6.524 -16.299 1.00 65.50 539 GLY A CA 1
ATOM 4284 C C . GLY A 1 539 ? -7.694 -7.261 -16.303 1.00 65.50 539 GLY A C 1
ATOM 4285 O O . GLY A 1 539 ? -8.731 -6.614 -16.190 1.00 65.50 539 GLY A O 1
ATOM 4286 N N . ARG A 1 540 ? -7.699 -8.592 -16.440 1.00 68.12 540 ARG A N 1
ATOM 4287 C CA . ARG A 1 540 ? -8.900 -9.442 -16.427 1.00 68.12 540 ARG A CA 1
ATOM 4288 C C . ARG A 1 540 ? -8.959 -10.266 -15.144 1.00 68.12 540 ARG A C 1
ATOM 4290 O O . ARG A 1 540 ? -8.886 -11.493 -15.170 1.00 68.12 540 ARG A O 1
ATOM 4297 N N . THR A 1 541 ? -9.128 -9.574 -14.021 1.00 55.06 541 THR A N 1
ATOM 4298 C CA . THR A 1 541 ? -9.350 -10.172 -12.694 1.00 55.06 541 THR A CA 1
ATOM 4299 C C . THR A 1 541 ? -10.532 -11.142 -12.672 1.00 55.06 541 THR A C 1
ATOM 4301 O O . THR A 1 541 ? -10.491 -12.157 -11.987 1.00 55.06 541 THR A O 1
ATOM 4304 N N . ASP A 1 542 ? -11.547 -10.871 -13.488 1.00 57.88 542 ASP A N 1
ATOM 4305 C CA . ASP A 1 542 ? -12.862 -11.517 -13.431 1.00 57.88 542 ASP A CA 1
ATOM 4306 C C . ASP A 1 542 ? -12.881 -12.903 -14.100 1.00 57.88 542 ASP A C 1
ATOM 4308 O O . ASP A 1 542 ? -13.781 -13.706 -13.867 1.00 57.88 542 ASP A O 1
ATOM 4312 N N . TRP A 1 543 ? -11.902 -13.190 -14.965 1.00 53.53 543 TRP A N 1
ATOM 4313 C CA . TRP A 1 543 ? -11.844 -14.439 -15.738 1.00 53.53 543 TRP A CA 1
ATOM 4314 C C . TRP A 1 543 ? -11.242 -15.599 -14.946 1.00 53.53 543 TRP A C 1
ATOM 4316 O O . TRP A 1 543 ? -11.477 -16.762 -15.272 1.00 53.53 543 TRP A O 1
ATOM 4326 N N . PHE A 1 544 ? -10.490 -15.293 -13.889 1.00 54.66 544 PHE A N 1
ATOM 4327 C CA . PHE A 1 544 ? -9.830 -16.278 -13.046 1.00 54.66 544 PHE A CA 1
ATOM 4328 C C . PHE A 1 544 ? -10.481 -16.285 -11.670 1.00 54.66 544 PHE A C 1
ATOM 4330 O O . PHE A 1 544 ? -9.869 -15.910 -10.679 1.00 54.66 544 PHE A O 1
ATOM 4337 N N . GLN A 1 545 ? -11.727 -16.768 -11.616 1.00 52.00 545 GLN A N 1
ATOM 4338 C CA . GLN A 1 545 ? -12.374 -17.124 -10.346 1.00 52.00 545 GLN A CA 1
ATOM 4339 C C . GLN A 1 545 ? -11.566 -18.174 -9.571 1.00 52.00 545 GLN A C 1
ATOM 4341 O O . GLN A 1 545 ? -11.732 -18.301 -8.363 1.00 52.00 545 GLN A O 1
ATOM 4346 N N . ASN A 1 546 ? -10.687 -18.920 -10.259 1.00 62.00 546 ASN A N 1
ATOM 4347 C CA . ASN A 1 546 ? -9.754 -19.830 -9.620 1.00 62.00 546 ASN A CA 1
ATOM 4348 C C . ASN A 1 546 ? -8.484 -19.075 -9.152 1.00 62.00 546 ASN A C 1
ATOM 4350 O O . ASN A 1 546 ? -7.648 -18.714 -9.993 1.00 62.00 546 ASN A O 1
ATOM 4354 N N . PRO A 1 547 ? -8.298 -18.909 -7.833 1.00 62.25 547 PRO A N 1
ATOM 4355 C CA . PRO A 1 547 ? -7.166 -18.201 -7.225 1.00 62.25 547 PRO A CA 1
ATOM 4356 C C . PRO A 1 547 ? -5.795 -18.836 -7.530 1.00 62.25 547 PRO A C 1
ATOM 4358 O O . PRO A 1 547 ? -4.774 -18.162 -7.431 1.00 62.25 547 PRO A O 1
ATOM 4361 N N . VAL A 1 548 ? -5.745 -20.110 -7.943 1.00 66.81 548 VAL A N 1
ATOM 4362 C CA . VAL A 1 548 ? -4.509 -20.825 -8.324 1.00 66.81 548 VAL A CA 1
ATOM 4363 C C . VAL A 1 548 ? -4.142 -20.579 -9.788 1.00 66.81 548 VAL A C 1
ATOM 4365 O O . VAL A 1 548 ? -2.968 -20.465 -10.138 1.00 66.81 548 VAL A O 1
ATOM 4368 N N . LEU A 1 549 ? -5.137 -20.469 -10.671 1.00 71.44 549 LEU A N 1
ATOM 4369 C CA . LEU A 1 549 ? -4.897 -20.350 -12.111 1.00 71.44 549 LEU A CA 1
ATOM 4370 C C . LEU A 1 549 ? -4.241 -19.009 -12.471 1.00 71.44 549 LEU A C 1
ATOM 4372 O O . LEU A 1 549 ? -3.423 -18.938 -13.386 1.00 71.44 549 LEU A O 1
ATOM 4376 N N . ARG A 1 550 ? -4.561 -17.952 -11.722 1.00 71.00 550 ARG A N 1
ATOM 4377 C CA . ARG A 1 550 ? -4.035 -16.601 -11.936 1.00 71.00 550 ARG A CA 1
ATOM 4378 C C . ARG A 1 550 ? -2.513 -16.484 -11.761 1.00 71.00 550 ARG A C 1
ATOM 4380 O O . ARG A 1 550 ? -1.875 -16.038 -12.718 1.00 71.00 550 ARG A O 1
ATOM 4387 N N . PRO A 1 551 ? -1.896 -16.842 -10.616 1.00 72.06 551 PRO A N 1
ATOM 4388 C CA . PRO A 1 551 ? -0.445 -16.749 -10.454 1.00 72.06 551 PRO A CA 1
ATOM 4389 C C . PRO A 1 551 ? 0.292 -17.657 -11.443 1.00 72.06 551 PRO A C 1
ATOM 4391 O O . PRO A 1 551 ? 1.295 -17.238 -12.016 1.00 72.06 551 PRO A O 1
ATOM 4394 N N . VAL A 1 552 ? -0.250 -18.846 -11.734 1.00 79.44 552 VAL A N 1
ATOM 4395 C CA . VAL A 1 552 ? 0.313 -19.769 -12.734 1.00 79.44 552 VAL A CA 1
ATOM 4396 C C . VAL A 1 552 ? 0.330 -19.133 -14.123 1.00 79.44 552 VAL A C 1
ATOM 4398 O O . VAL A 1 552 ? 1.371 -19.098 -14.775 1.00 79.44 552 VAL A O 1
ATOM 4401 N N . MET A 1 553 ? -0.798 -18.585 -14.579 1.00 78.88 553 MET A N 1
ATOM 4402 C CA . MET A 1 553 ? -0.873 -17.944 -15.892 1.00 78.88 553 MET A CA 1
ATOM 4403 C C . MET A 1 553 ? -0.027 -16.670 -15.956 1.00 78.88 553 MET A C 1
ATOM 4405 O O . MET A 1 553 ? 0.676 -16.454 -16.939 1.00 78.88 553 MET A O 1
ATOM 4409 N N . THR A 1 554 ? -0.037 -15.852 -14.900 1.00 76.31 554 THR A N 1
ATOM 4410 C CA . THR A 1 554 ? 0.791 -14.638 -14.803 1.00 76.31 554 THR A CA 1
ATOM 4411 C C . THR A 1 554 ? 2.274 -14.987 -14.922 1.00 76.31 554 THR A C 1
ATOM 4413 O O . THR A 1 554 ? 2.988 -14.367 -15.710 1.00 76.31 554 THR A O 1
ATOM 4416 N N . PHE A 1 555 ? 2.720 -16.032 -14.216 1.00 83.00 555 PHE A N 1
ATOM 4417 C CA . PHE A 1 555 ? 4.083 -16.546 -14.310 1.00 83.00 555 PHE A CA 1
ATOM 4418 C C . PHE A 1 555 ? 4.409 -17.065 -15.713 1.00 83.00 555 PHE A C 1
ATOM 4420 O O . PHE A 1 555 ? 5.461 -16.733 -16.253 1.00 83.00 555 PHE A O 1
ATOM 4427 N N . LEU A 1 556 ? 3.508 -17.833 -16.336 1.00 85.56 556 LEU A N 1
ATOM 4428 C CA . LEU A 1 556 ? 3.704 -18.344 -17.695 1.00 85.56 556 LEU A CA 1
ATOM 4429 C C . LEU A 1 556 ? 3.873 -17.207 -18.711 1.00 85.56 556 LEU A C 1
ATOM 4431 O O . LEU A 1 556 ? 4.843 -17.211 -19.467 1.00 85.56 556 LEU A O 1
ATOM 4435 N N . PHE A 1 557 ? 2.985 -16.210 -18.713 1.00 83.12 557 PHE A N 1
ATOM 4436 C CA . PHE A 1 557 ? 3.090 -15.078 -19.639 1.00 83.12 557 PHE A CA 1
ATOM 4437 C C . PHE A 1 557 ? 4.342 -14.239 -19.381 1.00 83.12 557 PHE A C 1
ATOM 4439 O O . PHE A 1 557 ? 5.050 -13.889 -20.328 1.00 83.12 557 PHE A O 1
ATOM 4446 N N . PHE A 1 558 ? 4.682 -13.999 -18.115 1.00 84.00 558 PHE A N 1
ATOM 4447 C CA . PHE A 1 558 ? 5.925 -13.324 -17.757 1.00 84.00 558 PHE A CA 1
ATOM 4448 C C . PHE A 1 558 ? 7.162 -14.096 -18.253 1.00 84.00 558 PHE A C 1
ATOM 4450 O O . PHE A 1 558 ? 8.033 -13.521 -18.906 1.00 84.00 558 PHE A O 1
ATOM 4457 N N . ALA A 1 559 ? 7.205 -15.415 -18.044 1.00 87.44 559 ALA A N 1
ATOM 4458 C CA . ALA A 1 559 ? 8.288 -16.269 -18.522 1.00 87.44 559 ALA A CA 1
ATOM 4459 C C . ALA A 1 559 ? 8.403 -16.248 -20.054 1.00 87.44 559 ALA A C 1
ATOM 4461 O O . ALA A 1 559 ? 9.512 -16.191 -20.586 1.00 87.44 559 ALA A O 1
ATOM 4462 N N . THR A 1 560 ? 7.281 -16.238 -20.785 1.00 88.25 560 THR A N 1
ATOM 4463 C CA . THR A 1 560 ? 7.320 -16.119 -22.251 1.00 88.25 560 THR A CA 1
ATOM 4464 C C . THR A 1 560 ? 7.924 -14.794 -22.711 1.00 88.25 560 THR A C 1
ATOM 4466 O O . THR A 1 560 ? 8.777 -14.806 -23.599 1.00 88.25 560 THR A O 1
ATOM 4469 N N . ALA A 1 561 ? 7.559 -13.671 -22.081 1.00 88.06 561 ALA A N 1
ATOM 4470 C CA . ALA A 1 561 ? 8.141 -12.366 -22.387 1.00 88.06 561 ALA A CA 1
ATOM 4471 C C . ALA A 1 561 ? 9.654 -12.348 -22.099 1.00 88.06 561 ALA A C 1
ATOM 4473 O O . ALA A 1 561 ? 10.436 -11.972 -22.972 1.00 88.06 561 ALA A O 1
ATOM 4474 N N . ALA A 1 562 ? 10.075 -12.870 -20.942 1.00 90.25 562 ALA A N 1
ATOM 4475 C CA . ALA A 1 562 ? 11.483 -12.974 -20.558 1.00 90.25 562 ALA A CA 1
ATOM 4476 C C . ALA A 1 562 ? 12.311 -13.837 -21.532 1.00 90.25 562 ALA A C 1
ATOM 4478 O O . ALA A 1 562 ? 13.442 -13.491 -21.876 1.00 90.25 562 ALA A O 1
ATOM 4479 N N . ILE A 1 563 ? 11.750 -14.946 -22.033 1.00 91.38 563 ILE A N 1
ATOM 4480 C CA . ILE A 1 563 ? 12.411 -15.800 -23.035 1.00 91.38 563 ILE A CA 1
ATOM 4481 C C . ILE A 1 563 ? 12.567 -15.060 -24.370 1.00 91.38 563 ILE A C 1
ATOM 4483 O O . ILE A 1 563 ? 13.621 -15.157 -25.007 1.00 91.38 563 ILE A O 1
ATOM 4487 N N . VAL A 1 564 ? 11.534 -14.338 -24.817 1.00 91.56 564 VAL A N 1
ATOM 4488 C CA . VAL A 1 564 ? 11.590 -13.542 -26.054 1.00 91.56 564 VAL A CA 1
ATOM 4489 C C . VAL A 1 564 ? 12.639 -12.436 -25.929 1.00 91.56 564 VAL A C 1
ATOM 4491 O O . VAL A 1 564 ? 13.470 -12.290 -26.826 1.00 91.56 564 VAL A O 1
ATOM 4494 N N . GLU A 1 565 ? 12.663 -11.720 -24.805 1.00 92.88 565 GLU A N 1
ATOM 4495 C CA . GLU A 1 565 ? 13.666 -10.697 -24.503 1.00 92.88 565 GLU A CA 1
ATOM 4496 C C . GLU A 1 565 ? 15.088 -11.274 -24.511 1.00 92.88 565 GLU A C 1
ATOM 4498 O O . GLU A 1 565 ? 15.958 -10.781 -25.234 1.00 92.88 565 GLU A O 1
ATOM 4503 N N . GLY A 1 566 ? 15.312 -12.381 -23.796 1.00 91.81 566 GLY A N 1
ATOM 4504 C CA . GLY A 1 566 ? 16.605 -13.063 -23.766 1.00 91.81 566 GLY A CA 1
ATOM 4505 C C . GLY A 1 566 ? 17.088 -13.457 -25.164 1.00 91.81 566 GLY A C 1
ATOM 4506 O O . GLY A 1 566 ? 18.252 -13.243 -25.506 1.00 91.81 566 GLY A O 1
ATOM 4507 N N . ARG A 1 567 ? 16.190 -13.950 -26.030 1.00 92.12 567 ARG A N 1
ATOM 4508 C CA . ARG A 1 567 ? 16.524 -14.269 -27.430 1.00 92.12 567 ARG A CA 1
ATOM 4509 C C . ARG A 1 567 ? 16.942 -13.039 -28.234 1.00 92.12 567 ARG A C 1
ATOM 4511 O O . ARG A 1 567 ? 17.911 -13.130 -28.987 1.00 92.12 567 ARG A O 1
ATOM 4518 N N . ILE A 1 568 ? 16.250 -11.908 -28.081 1.00 91.56 568 ILE A N 1
ATOM 4519 C CA . ILE A 1 568 ? 16.618 -10.648 -28.751 1.00 91.56 568 ILE A CA 1
ATOM 4520 C C . ILE A 1 568 ? 18.032 -10.227 -28.327 1.00 91.56 568 ILE A C 1
ATOM 4522 O O . ILE A 1 568 ? 18.873 -9.934 -29.180 1.00 91.56 568 ILE A O 1
ATOM 4526 N N . LEU A 1 569 ? 18.320 -10.270 -27.024 1.00 91.50 569 LEU A N 1
ATOM 4527 C CA . LEU A 1 569 ? 19.622 -9.903 -26.468 1.00 91.50 569 LEU A CA 1
ATOM 4528 C C . LEU A 1 569 ? 20.751 -10.818 -26.959 1.00 91.50 569 LEU A C 1
ATOM 4530 O O . LEU A 1 569 ? 21.809 -10.326 -27.350 1.00 91.50 569 LEU A O 1
ATOM 4534 N N . VAL A 1 570 ? 20.530 -12.137 -27.001 1.00 91.50 570 VAL A N 1
ATOM 4535 C CA . VAL A 1 570 ? 21.512 -13.104 -27.527 1.00 91.50 570 VAL A CA 1
ATOM 4536 C C . VAL A 1 570 ? 21.872 -12.792 -28.980 1.00 91.50 570 VAL A C 1
ATOM 4538 O O . VAL A 1 570 ? 23.052 -12.852 -29.340 1.00 91.50 570 VAL A O 1
ATOM 4541 N N . VAL A 1 571 ? 20.882 -12.456 -29.813 1.00 90.56 571 VAL A N 1
ATOM 4542 C CA . VAL A 1 571 ? 21.095 -12.129 -31.232 1.00 90.56 571 VAL A CA 1
ATOM 4543 C C . VAL A 1 571 ? 21.931 -10.857 -31.388 1.00 90.56 571 VAL A C 1
ATOM 4545 O O . VAL A 1 571 ? 22.883 -10.854 -32.170 1.00 90.56 571 VAL A O 1
ATOM 4548 N N . GLU A 1 572 ? 21.629 -9.792 -30.642 1.00 88.44 572 GLU A N 1
ATOM 4549 C CA . GLU A 1 572 ? 22.393 -8.540 -30.742 1.00 88.44 572 GLU A CA 1
ATOM 4550 C C . GLU A 1 572 ? 23.801 -8.659 -30.129 1.00 88.44 572 GLU A C 1
ATOM 4552 O O . GLU A 1 572 ? 24.754 -8.124 -30.693 1.00 88.44 572 GLU A O 1
ATOM 4557 N N . MET A 1 573 ? 23.988 -9.438 -29.057 1.00 88.25 573 MET A N 1
ATOM 4558 C CA . MET A 1 573 ? 25.328 -9.726 -28.523 1.00 88.25 573 MET A CA 1
ATOM 4559 C C . MET A 1 573 ? 26.203 -10.485 -29.534 1.00 88.25 573 MET A C 1
ATOM 4561 O O . MET A 1 573 ? 27.356 -10.111 -29.750 1.00 88.25 573 MET A O 1
ATOM 4565 N N . HIS A 1 574 ? 25.656 -11.497 -30.220 1.00 86.69 574 HIS A N 1
ATOM 4566 C CA . HIS A 1 574 ? 26.378 -12.216 -31.283 1.00 86.69 574 HIS A CA 1
ATOM 4567 C C . HIS A 1 574 ? 26.770 -11.312 -32.452 1.00 86.69 574 HIS A C 1
ATOM 4569 O O . HIS A 1 574 ? 27.820 -11.499 -33.067 1.00 86.69 574 HIS A O 1
ATOM 4575 N N . ARG A 1 575 ? 25.920 -10.336 -32.780 1.00 83.44 575 ARG A N 1
ATOM 4576 C CA . ARG A 1 575 ? 26.187 -9.374 -33.849 1.00 83.44 575 ARG A CA 1
ATOM 4577 C C . ARG A 1 575 ? 27.414 -8.509 -33.547 1.00 83.44 575 ARG A C 1
ATOM 4579 O O . ARG A 1 575 ? 28.126 -8.129 -34.470 1.00 83.44 575 ARG A O 1
ATOM 4586 N N . ILE A 1 576 ? 27.670 -8.209 -32.274 1.00 78.25 576 ILE A N 1
ATOM 4587 C CA . ILE A 1 576 ? 28.831 -7.417 -31.847 1.00 78.25 576 ILE A CA 1
ATOM 4588 C C . ILE A 1 576 ? 30.114 -8.250 -31.841 1.00 78.25 576 ILE A C 1
ATOM 4590 O O . ILE A 1 576 ? 31.170 -7.702 -32.139 1.00 78.25 576 ILE A O 1
ATOM 4594 N N . THR A 1 577 ? 30.043 -9.545 -31.515 1.00 73.94 577 THR A N 1
ATOM 4595 C CA . THR A 1 577 ? 31.227 -10.414 -31.371 1.00 73.94 577 THR A CA 1
ATOM 4596 C C . THR A 1 577 ? 31.689 -11.095 -32.657 1.00 73.94 577 THR A C 1
ATOM 4598 O O . THR A 1 577 ? 32.859 -11.453 -32.745 1.00 73.94 577 THR A O 1
ATOM 4601 N N . ARG A 1 578 ? 30.803 -11.305 -33.643 1.00 65.88 578 ARG A N 1
ATOM 4602 C CA . ARG A 1 578 ? 31.139 -12.005 -34.904 1.00 65.88 578 ARG A CA 1
ATOM 4603 C C . ARG A 1 578 ? 31.780 -11.136 -35.991 1.00 65.88 578 ARG A C 1
ATOM 4605 O O . ARG A 1 578 ? 32.364 -11.697 -36.913 1.00 65.88 578 ARG A O 1
ATOM 4612 N N . ASN A 1 579 ? 31.681 -9.815 -35.877 1.00 48.78 579 ASN A N 1
ATOM 4613 C CA . ASN A 1 579 ? 32.472 -8.847 -36.650 1.00 48.78 579 ASN A CA 1
ATOM 4614 C C . ASN A 1 579 ? 33.577 -8.293 -35.756 1.00 48.78 579 ASN A C 1
ATOM 4616 O O . ASN A 1 579 ? 34.476 -7.572 -36.250 1.00 48.78 579 ASN A O 1
#

Secondary structure (DSSP, 8-state):
---------------S-SSSSHHHHHHHHHHTTS---------------PPPS----TTTEEEEEE---SSTTHHHHHHHHHHHHHHHHHTT-SSEEEEEEETT---HHHHHHHHHH-TT-EEEEES---TTSSS-TT-HHHHHHHHHHTTHHHHSHHHHTSSEEEEE-TTEEE-S--GGGGGS-SEEEEE-SSTT-EEEEEEEE-TT-HHHHHHHHHHHHHHHHHTTSS-HHHHHTTEEGGGHHHHHTSPBP-TT-----S--------------------SEEEEPGGGGEEGGGHHHHTSSGGG--S-TTTS-SSSSSSEEE-GGG-TT--TTSSGGGGT-STHHHHHHHHTTS---HHHHHHHHHHHHHHHHHHHHHHHHHHHHHHHB-TTSPBP-B-TTS-B--------S--GGGSHHHHHHHHHHHHHHHHHHHSHHHHHHHHHHHHHHHHHHTS-TTS-HHHHHHHHHHHHHHHHHHHHHHHHHHHHHHH----TT-PPPHHHHHHHHHHHHHTT-HHHHHHHHHHHHHHH-GGG--STTHHHHHHHHHHHHHHHHHHHHHHHHHHHHH--

Radius of gyration: 35.35 Å; Cα contacts (8 Å, |Δi|>4): 694; chains: 1; bounding box: 112×84×101 Å

Mean predicted aligned error: 13.78 Å

Nearest PDB structures (foldseek):
  5mzo-assembly1_A  TM=6.050E-01  e=1.306E-03  Thermochaetoides thermophila DSM 1495
  5n2j-assembly1_A  TM=6.061E-01  e=2.202E-03  Thermochaetoides thermophila DSM 1495
  7zlu-assembly1_A  TM=6.056E-01  e=2.421E-03  Thermochaetoides thermophila
  5h18-assembly1_A  TM=5.852E-01  e=2.202E-03  Thermomyces dupontii
  5y7f-assembly1_A  TM=5.397E-01  e=2.309E-03  Thermomyces dupontii

Organism: Phytophthora nicotianae (NCBI:txid4792)